Protein AF-A0A016U8S9-F1 (afdb_monomer_lite)

Organism: NCBI:txid53326

Structure (mmCIF, N/CA/C/O backbone):
data_AF-A0A016U8S9-F1
#
_entry.id   AF-A0A016U8S9-F1
#
loop_
_atom_site.group_PDB
_atom_site.id
_atom_site.type_symbol
_atom_site.label_atom_id
_atom_site.label_alt_id
_atom_site.label_comp_id
_atom_site.label_asym_id
_atom_site.label_entity_id
_atom_site.label_seq_id
_atom_site.pdbx_PDB_ins_code
_atom_site.Cartn_x
_atom_site.Cartn_y
_atom_site.Cartn_z
_atom_site.occupancy
_atom_site.B_iso_or_equiv
_atom_site.auth_seq_id
_atom_site.auth_comp_id
_atom_site.auth_asym_id
_atom_site.auth_atom_id
_atom_site.pdbx_PDB_model_num
ATOM 1 N N . MET A 1 1 ? -123.786 14.115 71.364 1.00 42.00 1 MET A N 1
ATOM 2 C CA . MET A 1 1 ? -123.168 13.318 72.442 1.00 42.00 1 MET A CA 1
ATOM 3 C C . MET A 1 1 ? -121.677 13.284 72.177 1.00 42.00 1 MET A C 1
ATOM 5 O O . MET A 1 1 ? -121.216 12.462 71.399 1.00 42.00 1 MET A O 1
ATOM 9 N N . GLU A 1 2 ? -120.955 14.239 72.752 1.00 40.50 2 GLU A N 1
ATOM 10 C CA . GLU A 1 2 ? -119.495 14.211 72.828 1.00 40.50 2 GLU A CA 1
ATOM 11 C C . GLU A 1 2 ? -119.128 13.468 74.116 1.00 40.50 2 GLU A C 1
ATOM 13 O O . GLU A 1 2 ? -119.586 13.835 75.198 1.00 40.50 2 GLU A O 1
ATOM 18 N N . GLY A 1 3 ? -118.379 12.371 73.995 1.00 47.72 3 GLY A N 1
ATOM 19 C CA . GLY A 1 3 ? -117.849 11.652 75.154 1.00 47.72 3 GLY A CA 1
ATOM 20 C C . GLY A 1 3 ? -116.839 12.521 75.919 1.00 47.72 3 GLY A C 1
ATOM 21 O O . GLY A 1 3 ? -116.175 13.362 75.309 1.00 47.72 3 GLY A O 1
ATOM 22 N N . PRO A 1 4 ? -116.703 12.354 77.244 1.00 49.66 4 PRO A N 1
ATOM 23 C CA . PRO A 1 4 ? -115.856 13.220 78.055 1.00 49.66 4 PRO A CA 1
ATOM 24 C C . PRO A 1 4 ? -114.374 13.093 77.662 1.00 49.66 4 PRO A C 1
ATOM 26 O O . PRO A 1 4 ? -113.777 12.024 77.755 1.00 49.66 4 PRO A O 1
ATOM 29 N N . VAL A 1 5 ? -113.768 14.213 77.259 1.00 53.88 5 VAL A N 1
ATOM 30 C CA . VAL A 1 5 ? -112.317 14.378 77.058 1.00 53.88 5 VAL A CA 1
ATOM 31 C C . VAL A 1 5 ? -111.661 14.618 78.425 1.00 53.88 5 VAL A C 1
ATOM 33 O O . VAL A 1 5 ? -112.046 15.563 79.112 1.00 53.88 5 VAL A O 1
ATOM 36 N N . CYS A 1 6 ? -110.734 13.759 78.864 1.00 59.84 6 CYS A N 1
ATOM 37 C CA . CYS A 1 6 ? -109.909 13.972 80.065 1.00 59.84 6 CYS A CA 1
ATOM 38 C C . CYS A 1 6 ? -108.641 14.778 79.725 1.00 59.84 6 CYS A C 1
ATOM 40 O O . CYS A 1 6 ? -107.924 14.416 78.792 1.00 59.84 6 CYS A O 1
ATOM 42 N N . ASP A 1 7 ? -108.364 15.835 80.500 1.00 62.12 7 ASP A N 1
ATOM 43 C CA . ASP A 1 7 ? -107.196 16.721 80.355 1.00 62.12 7 ASP A CA 1
ATOM 44 C C . ASP A 1 7 ? -105.993 16.320 81.234 1.00 62.12 7 ASP A C 1
ATOM 46 O O . ASP A 1 7 ? -106.100 15.536 82.177 1.00 62.12 7 ASP A O 1
ATOM 50 N N . ASN A 1 8 ? -104.823 16.857 80.865 1.00 69.31 8 ASN A N 1
ATOM 51 C CA . ASN A 1 8 ? -103.473 16.482 81.299 1.00 69.31 8 ASN A CA 1
ATOM 52 C C . ASN A 1 8 ? -103.120 16.887 82.747 1.00 69.31 8 ASN A C 1
ATOM 54 O O . ASN A 1 8 ? -102.927 18.070 83.021 1.00 69.31 8 ASN A O 1
ATOM 58 N N . CYS A 1 9 ? -102.865 15.914 83.632 1.00 81.31 9 CYS A N 1
ATOM 59 C CA . CYS A 1 9 ? -102.063 16.159 84.838 1.00 81.31 9 CYS A CA 1
ATOM 60 C C . CYS A 1 9 ? -100.630 16.605 84.470 1.00 81.31 9 CYS A C 1
ATOM 62 O O . CYS A 1 9 ? -100.134 16.318 83.366 1.00 81.31 9 CYS A O 1
ATOM 64 N N . SER A 1 10 ? -99.972 17.298 85.405 1.00 83.94 10 SER A N 1
ATOM 65 C CA . SER A 1 10 ? -98.575 17.741 85.289 1.00 83.94 10 SER A CA 1
ATOM 66 C C . SER A 1 10 ? -97.635 16.555 85.001 1.00 83.94 10 SER A C 1
ATOM 68 O O . SER A 1 10 ? -97.892 15.450 85.484 1.00 83.94 10 SER A O 1
ATOM 70 N N . PRO A 1 11 ? -96.567 16.725 84.195 1.00 85.12 11 PRO A N 1
ATOM 71 C CA . PRO A 1 11 ? -95.559 15.682 84.013 1.00 85.12 11 PRO A CA 1
ATOM 72 C C . PRO A 1 11 ? -94.935 15.256 85.345 1.00 85.12 11 PRO A C 1
ATOM 74 O O . PRO A 1 11 ? -94.810 16.072 86.257 1.00 85.12 11 PRO A O 1
ATOM 77 N N . ALA A 1 12 ? -94.516 13.993 85.433 1.00 87.56 12 ALA A N 1
ATOM 78 C CA . ALA A 1 12 ? -93.745 13.525 86.576 1.00 87.56 12 ALA A CA 1
ATOM 79 C C . ALA A 1 12 ? -92.411 14.283 86.673 1.00 87.56 12 ALA A C 1
ATOM 81 O O . ALA A 1 12 ? -91.792 14.596 85.655 1.00 87.56 12 ALA A O 1
ATOM 82 N N . THR A 1 13 ? -91.965 14.546 87.894 1.00 89.75 13 THR A N 1
ATOM 83 C CA . THR A 1 13 ? -90.609 15.002 88.215 1.00 89.75 13 THR A CA 1
ATOM 84 C C . THR A 1 13 ? -89.835 13.865 88.865 1.00 89.75 13 THR A C 1
ATOM 86 O O . THR A 1 13 ? -90.432 13.020 89.535 1.00 89.75 13 THR A O 1
ATOM 89 N N . GLU A 1 14 ? -88.519 13.853 88.687 1.00 88.62 14 GLU A N 1
ATOM 90 C CA . GLU A 1 14 ? -87.665 12.808 89.244 1.00 88.62 14 GLU A CA 1
ATOM 91 C C . GLU A 1 14 ? -87.727 12.783 90.776 1.00 88.62 14 GLU A C 1
ATOM 93 O O . GLU A 1 14 ? -87.586 13.809 91.445 1.00 88.62 14 GLU A O 1
ATOM 98 N N . LEU A 1 15 ? -87.974 11.592 91.318 1.00 88.06 15 LEU A N 1
ATOM 99 C CA . LEU A 1 15 ? -87.908 11.315 92.748 1.00 88.06 15 LEU A CA 1
ATOM 100 C C . LEU A 1 15 ? -86.452 11.068 93.159 1.00 88.06 15 LEU A C 1
ATOM 102 O O . LEU A 1 15 ? -85.762 10.275 92.519 1.00 88.06 15 LEU A O 1
ATOM 106 N N . THR A 1 16 ? -86.005 11.691 94.255 1.00 85.75 16 THR A N 1
ATOM 107 C CA . THR A 1 16 ? -84.693 11.399 94.854 1.00 85.75 16 THR A CA 1
ATOM 108 C C . THR A 1 16 ? -84.586 9.909 95.162 1.00 85.75 16 THR A C 1
ATOM 110 O O . THR A 1 16 ? -85.427 9.365 95.879 1.00 85.75 16 THR A O 1
ATOM 113 N N . CYS A 1 17 ? -83.555 9.255 94.626 1.00 82.38 17 CYS A N 1
ATOM 114 C CA . CYS A 1 17 ? -83.418 7.813 94.754 1.00 82.38 17 CYS A CA 1
ATOM 115 C C . CYS A 1 17 ? -83.205 7.393 96.220 1.00 82.38 17 CYS A C 1
ATOM 117 O O . CYS A 1 17 ? -82.279 7.904 96.861 1.00 82.38 17 CYS A O 1
ATOM 119 N N . PRO A 1 18 ? -84.043 6.499 96.774 1.00 82.00 18 PRO A N 1
ATOM 120 C CA . PRO A 1 18 ? -83.862 6.013 98.133 1.00 82.00 18 PRO A CA 1
ATOM 121 C C . PRO A 1 18 ? -82.609 5.135 98.262 1.00 82.00 18 PRO A C 1
ATOM 123 O O . PRO A 1 18 ? -82.242 4.406 97.341 1.00 82.00 18 PRO A O 1
ATOM 126 N N . GLN A 1 19 ? -81.979 5.179 99.441 1.00 79.56 19 GLN A N 1
ATOM 127 C CA . GLN A 1 19 ? -80.853 4.304 99.796 1.00 79.56 19 GLN A CA 1
ATOM 128 C C . GLN A 1 19 ? -81.225 2.825 99.618 1.00 79.56 19 GLN A C 1
ATOM 130 O O . GLN A 1 19 ? -82.354 2.423 99.905 1.00 79.56 19 GLN A O 1
ATOM 135 N N . GLY A 1 20 ? -80.274 2.011 99.153 1.00 79.69 20 GLY A N 1
ATOM 136 C CA . GLY A 1 20 ? -80.518 0.600 98.849 1.00 79.69 20 GLY A CA 1
ATOM 137 C C . GLY A 1 20 ? -81.320 0.370 97.565 1.00 79.69 20 GLY A C 1
ATOM 138 O O . GLY A 1 20 ? -81.830 -0.729 97.357 1.00 79.69 20 GLY A O 1
ATOM 139 N N . THR A 1 21 ? -81.443 1.381 96.701 1.00 80.75 21 THR A N 1
ATOM 140 C CA . THR A 1 21 ? -82.078 1.274 95.383 1.00 80.75 21 THR A CA 1
ATOM 141 C C . THR A 1 21 ? -81.223 1.985 94.335 1.00 80.75 21 THR A C 1
ATOM 143 O O . THR A 1 21 ? -80.675 3.053 94.590 1.00 80.75 21 THR A O 1
ATOM 146 N N . LEU A 1 22 ? -81.133 1.411 93.138 1.00 82.75 22 LEU A N 1
ATOM 147 C CA . LEU A 1 22 ? -80.643 2.087 91.940 1.00 82.75 22 LEU A CA 1
ATOM 148 C C . LEU A 1 22 ? -81.844 2.645 91.171 1.00 82.75 22 LEU A C 1
ATOM 150 O O . LEU A 1 22 ? -82.744 1.879 90.831 1.00 82.75 22 LEU A O 1
ATOM 154 N N . CYS A 1 23 ? -81.875 3.945 90.882 1.00 83.31 23 CYS A N 1
ATOM 155 C CA . CYS A 1 23 ? -83.007 4.567 90.192 1.00 83.31 23 CYS A CA 1
ATOM 156 C C . CYS A 1 23 ? -82.628 5.108 88.819 1.00 83.31 23 CYS A C 1
ATOM 158 O O . CYS A 1 23 ? -81.552 5.674 88.648 1.00 83.31 23 CYS A O 1
ATOM 160 N N . ASP A 1 24 ? -83.550 4.985 87.868 1.00 84.31 24 ASP A N 1
ATOM 161 C CA . ASP A 1 24 ? -83.434 5.561 86.532 1.00 84.31 24 ASP A CA 1
ATOM 162 C C . ASP A 1 24 ? -84.768 6.194 86.115 1.00 84.31 24 ASP A C 1
ATOM 164 O O . ASP A 1 24 ? -85.735 5.512 85.757 1.00 84.31 24 ASP A O 1
ATOM 168 N N . PHE A 1 25 ? -84.825 7.527 86.153 1.00 87.44 25 PHE A N 1
ATOM 169 C CA . PHE A 1 25 ? -86.012 8.285 85.765 1.00 87.44 25 PHE A CA 1
ATOM 170 C C . PHE A 1 25 ? -86.334 8.169 84.269 1.00 87.44 25 PHE A C 1
ATOM 172 O O . PHE A 1 25 ? -87.494 8.293 83.876 1.00 87.44 25 PHE A O 1
ATOM 179 N N . THR A 1 26 ? -85.345 7.878 83.417 1.00 85.81 26 THR A N 1
ATOM 180 C CA . THR A 1 26 ? -85.548 7.778 81.961 1.00 85.81 26 THR A CA 1
ATOM 181 C C . THR A 1 26 ? -86.395 6.566 81.564 1.00 85.81 26 THR A C 1
ATOM 183 O O . THR A 1 26 ? -87.003 6.551 80.491 1.00 85.81 26 THR A O 1
ATOM 186 N N . LEU A 1 27 ? -86.495 5.567 82.447 1.00 85.88 27 LEU A N 1
ATOM 187 C CA . LEU A 1 27 ? -87.341 4.388 82.264 1.00 85.88 27 LEU A CA 1
ATOM 188 C C . LEU A 1 27 ? -88.817 4.642 82.599 1.00 85.88 27 LEU A C 1
ATOM 190 O O . LEU A 1 27 ? -89.657 3.780 82.309 1.00 85.88 27 LEU A O 1
ATOM 194 N N . LEU A 1 28 ? -89.150 5.800 83.182 1.00 88.88 28 LEU A N 1
ATOM 195 C CA . LEU A 1 28 ? -90.516 6.161 83.532 1.00 88.88 28 LEU A CA 1
ATOM 196 C C . LEU A 1 28 ? -91.282 6.608 82.281 1.00 88.88 28 LEU A C 1
ATOM 198 O O . LEU A 1 28 ? -91.025 7.662 81.699 1.00 88.88 28 LEU A O 1
ATOM 202 N N . GLN A 1 29 ? -92.260 5.810 81.861 1.00 88.50 29 GLN A N 1
ATOM 203 C CA . GLN A 1 29 ? -92.988 6.036 80.619 1.00 88.50 29 GLN A CA 1
ATOM 204 C C . GLN A 1 29 ? -94.371 6.610 80.865 1.00 88.50 29 GLN A C 1
ATOM 206 O O . GLN A 1 29 ? -95.175 6.048 81.608 1.00 88.50 29 GLN A O 1
ATOM 211 N N . ARG A 1 30 ? -94.670 7.706 80.162 1.00 86.75 30 ARG A N 1
ATOM 212 C CA . ARG A 1 30 ? -96.026 8.237 80.059 1.00 86.75 30 ARG A CA 1
ATOM 213 C C . ARG A 1 30 ? -96.769 7.535 78.928 1.00 86.75 30 ARG A C 1
ATOM 215 O O . ARG A 1 30 ? -96.332 7.572 77.781 1.00 86.75 30 ARG A O 1
ATOM 222 N N . SER A 1 31 ? -97.928 6.979 79.229 1.00 85.56 31 SER A N 1
ATOM 223 C CA . SER A 1 31 ? -98.880 6.437 78.261 1.00 85.56 31 SER A CA 1
ATOM 224 C C . SER A 1 31 ? -100.270 7.045 78.485 1.00 85.56 31 SER A C 1
ATOM 226 O O . SER A 1 31 ? -100.452 7.927 79.332 1.00 85.56 31 SER A O 1
ATOM 228 N N . LYS A 1 32 ? -101.252 6.642 77.673 1.00 80.25 32 LYS A N 1
ATOM 229 C CA . LYS A 1 32 ? -102.669 6.940 77.913 1.00 80.25 32 LYS A CA 1
ATOM 230 C C . LYS A 1 32 ? -103.425 5.629 78.081 1.00 80.25 32 LYS A C 1
ATOM 232 O O . LYS A 1 32 ? -103.221 4.719 77.281 1.00 80.25 32 LYS A O 1
ATOM 237 N N . ASN A 1 33 ? -104.297 5.548 79.080 1.00 71.94 33 ASN A N 1
ATOM 238 C CA . ASN A 1 33 ? -105.192 4.403 79.248 1.00 71.94 33 ASN A CA 1
ATOM 239 C C . ASN A 1 33 ? -106.373 4.450 78.251 1.00 71.94 33 ASN A C 1
ATOM 241 O O . ASN A 1 33 ? -106.530 5.414 77.499 1.00 71.94 33 ASN A O 1
ATOM 245 N N . GLU A 1 34 ? -107.227 3.421 78.253 1.00 65.75 34 GLU A N 1
ATOM 246 C CA . GLU A 1 34 ? -108.389 3.301 77.348 1.00 65.75 34 GLU A CA 1
ATOM 247 C C . GLU A 1 34 ? -109.400 4.453 77.499 1.00 65.75 34 GLU A C 1
ATOM 249 O O . GLU A 1 34 ? -110.024 4.877 76.527 1.00 65.75 34 GLU A O 1
ATOM 254 N N . ALA A 1 35 ? -109.489 5.039 78.697 1.00 64.75 35 ALA A N 1
ATOM 255 C CA . ALA A 1 35 ? -110.280 6.237 78.986 1.00 64.75 35 ALA A CA 1
ATOM 256 C C . ALA A 1 35 ? -109.578 7.553 78.576 1.00 64.75 35 ALA A C 1
ATOM 258 O O . ALA A 1 35 ? -110.052 8.644 78.893 1.00 64.75 35 ALA A O 1
ATOM 259 N N . LYS A 1 36 ? -108.447 7.462 77.862 1.00 66.44 36 LYS A N 1
ATOM 260 C CA . LYS A 1 36 ? -107.573 8.560 77.415 1.00 66.44 36 LYS A CA 1
ATOM 261 C C . LYS A 1 36 ? -106.932 9.391 78.542 1.00 66.44 36 LYS A C 1
ATOM 263 O O . LYS A 1 36 ? -106.397 10.464 78.256 1.00 66.44 36 LYS A O 1
ATOM 268 N N . CYS A 1 37 ? -106.908 8.907 79.785 1.00 75.69 37 CYS A N 1
ATOM 269 C CA . CYS A 1 37 ? -106.190 9.546 80.894 1.00 75.69 37 CYS A CA 1
ATOM 270 C C . CYS A 1 37 ? -104.688 9.256 80.812 1.00 75.69 37 CYS A C 1
ATOM 272 O O . CYS A 1 37 ? -104.289 8.149 80.458 1.00 75.69 37 CYS A O 1
ATOM 274 N N . SER A 1 38 ? -103.850 10.238 81.169 1.00 84.12 38 SER A N 1
ATOM 275 C CA . SER A 1 38 ? -102.399 10.022 81.259 1.00 84.12 38 SER A CA 1
ATOM 276 C C . SER A 1 38 ? -102.067 9.044 82.385 1.00 84.12 38 SER A C 1
ATOM 278 O O . SER A 1 38 ? -102.586 9.186 83.493 1.00 84.12 38 SER A O 1
ATOM 280 N N . THR A 1 39 ? -101.180 8.099 82.094 1.00 86.88 39 THR A N 1
ATOM 281 C CA . THR A 1 39 ? -100.657 7.106 83.031 1.00 86.88 39 THR A CA 1
ATOM 282 C C . THR A 1 39 ? -99.139 7.107 83.005 1.00 86.88 39 THR A C 1
ATOM 284 O O . THR A 1 39 ? -98.550 7.264 81.940 1.00 86.88 39 THR A O 1
ATOM 287 N N . TYR A 1 40 ? -98.508 6.926 84.158 1.00 90.06 40 TYR A N 1
ATOM 288 C CA . TYR A 1 40 ? -97.082 6.655 84.270 1.00 90.06 40 TYR A CA 1
ATOM 289 C C . TYR A 1 40 ? -96.866 5.236 84.783 1.00 90.06 40 TYR A C 1
ATOM 291 O O . TYR A 1 40 ? -97.532 4.818 85.728 1.00 90.06 40 TYR A O 1
ATOM 299 N N . ALA A 1 41 ? -95.945 4.515 84.153 1.00 89.12 41 ALA A N 1
ATOM 300 C CA . ALA A 1 41 ? -95.471 3.209 84.593 1.00 89.12 41 ALA A CA 1
ATOM 301 C C . ALA A 1 41 ? -94.007 3.031 84.180 1.00 89.12 41 ALA A C 1
ATOM 303 O O . ALA A 1 41 ? -93.530 3.672 83.238 1.00 89.12 41 ALA A O 1
ATOM 304 N N . CYS A 1 42 ? -93.287 2.155 84.870 1.00 86.69 42 CYS A N 1
ATOM 305 C CA . CYS A 1 42 ? -91.903 1.855 84.532 1.00 86.69 42 CYS A CA 1
ATOM 306 C C . CYS A 1 42 ? -91.811 0.839 83.399 1.00 86.69 42 CYS A C 1
ATOM 308 O O . CYS A 1 42 ? -92.458 -0.205 83.435 1.00 86.69 42 CYS A O 1
ATOM 310 N N . LYS A 1 43 ? -90.967 1.124 82.398 1.00 84.50 43 LYS A N 1
ATOM 311 C CA . LYS A 1 43 ? -90.645 0.155 81.337 1.00 84.50 43 LYS A CA 1
ATOM 312 C C . LYS A 1 43 ? -89.948 -1.082 81.913 1.00 84.50 43 LYS A C 1
ATOM 314 O O . LYS A 1 43 ? -90.156 -2.193 81.431 1.00 84.50 43 LYS A O 1
ATOM 319 N N . GLN A 1 44 ? -89.089 -0.861 82.905 1.00 79.12 44 GLN A N 1
ATOM 320 C CA . GLN A 1 44 ? -88.348 -1.860 83.671 1.00 79.12 44 GLN A CA 1
ATOM 321 C C . GLN A 1 44 ? -88.145 -1.335 85.098 1.00 79.12 44 GLN A C 1
ATOM 323 O O . GLN A 1 44 ? -88.042 -0.124 85.290 1.00 79.12 44 GLN A O 1
ATOM 328 N N . GLY A 1 45 ? -88.069 -2.242 86.073 1.00 79.81 45 GLY A N 1
ATOM 329 C CA . GLY A 1 45 ? -87.989 -1.891 87.494 1.00 79.81 45 GLY A CA 1
ATOM 330 C C . GLY A 1 45 ? -89.359 -1.616 88.122 1.00 79.81 45 GLY A C 1
ATOM 331 O O . GLY A 1 45 ? -90.391 -1.665 87.450 1.00 79.81 45 GLY A O 1
ATOM 332 N N . GLN A 1 46 ? -89.366 -1.356 89.427 1.00 85.88 46 GLN A N 1
ATOM 333 C CA . GLN A 1 46 ? -90.569 -0.986 90.173 1.00 85.88 46 GLN A CA 1
ATOM 334 C C . GLN A 1 46 ? -90.759 0.531 90.105 1.00 85.88 46 GLN A C 1
ATOM 336 O O . GLN A 1 46 ? -89.804 1.280 90.310 1.00 85.88 46 GLN A O 1
ATOM 341 N N . MET A 1 47 ? -91.977 1.007 89.832 1.00 89.75 47 MET A N 1
ATOM 342 C CA . MET A 1 47 ? -92.247 2.442 89.900 1.00 89.75 47 MET A CA 1
ATOM 343 C C . MET A 1 47 ? -92.267 2.869 91.364 1.00 89.75 47 MET A C 1
ATOM 345 O O . MET A 1 47 ? -93.097 2.409 92.136 1.00 89.75 47 MET A O 1
ATOM 349 N N . LEU A 1 48 ? -91.345 3.741 91.749 1.00 89.88 48 LEU A N 1
ATOM 350 C CA . LEU A 1 48 ? -91.340 4.390 93.051 1.00 89.88 48 LEU A CA 1
ATOM 351 C C . LEU A 1 48 ? -91.997 5.752 92.898 1.00 89.88 48 LEU A C 1
ATOM 353 O O . LEU A 1 48 ? -91.621 6.507 92.003 1.00 89.88 48 LEU A O 1
ATOM 357 N N . ALA A 1 49 ? -92.955 6.080 93.755 1.00 89.50 49 ALA A N 1
ATOM 358 C CA . ALA A 1 49 ? -93.578 7.394 93.792 1.00 89.50 49 ALA A CA 1
ATOM 359 C C . ALA A 1 49 ? -93.701 7.897 95.229 1.00 89.50 49 ALA A C 1
ATOM 361 O O . ALA A 1 49 ? -93.765 7.110 96.170 1.00 89.50 49 ALA A O 1
ATOM 362 N N . LEU A 1 50 ? -93.729 9.216 95.404 1.00 88.19 50 LEU A N 1
ATOM 363 C CA . LEU A 1 50 ? -93.949 9.810 96.716 1.00 88.19 50 LEU A CA 1
ATOM 364 C C . LEU A 1 50 ? -95.421 9.634 97.123 1.00 88.19 50 LEU A C 1
ATOM 366 O O . LEU A 1 50 ? -96.297 10.321 96.595 1.00 88.19 50 LEU A O 1
ATOM 370 N N . LEU A 1 51 ? -95.687 8.727 98.065 1.00 83.56 51 LEU A N 1
ATOM 371 C CA . LEU A 1 51 ? -96.997 8.557 98.692 1.00 83.56 51 LEU A CA 1
ATOM 372 C C . LEU A 1 51 ? -96.935 9.220 100.079 1.00 83.56 51 LEU A C 1
ATOM 374 O O . LEU A 1 51 ? -96.204 8.799 100.975 1.00 83.56 51 LEU A O 1
ATOM 378 N N . GLY A 1 52 ? -97.629 10.349 100.247 1.00 79.62 52 GLY A N 1
ATOM 379 C CA . GLY A 1 52 ? -97.486 11.181 101.445 1.00 79.62 52 GLY A CA 1
ATOM 380 C C . GLY A 1 52 ? -96.103 11.839 101.538 1.00 79.62 52 GLY A C 1
ATOM 381 O O . GLY A 1 52 ? -95.834 12.803 100.825 1.00 79.62 52 GLY A O 1
ATOM 382 N N . ALA A 1 53 ? -95.245 11.351 102.440 1.00 78.25 53 ALA A N 1
ATOM 383 C CA . ALA A 1 53 ? -93.898 11.888 102.680 1.00 78.25 53 ALA A CA 1
ATOM 384 C C . ALA A 1 53 ? -92.769 10.867 102.443 1.00 78.25 53 ALA A C 1
ATOM 386 O O . ALA A 1 53 ? -91.609 11.193 102.690 1.00 78.25 53 ALA A O 1
ATOM 387 N N . GLN A 1 54 ? -93.087 9.645 102.001 1.00 82.25 54 GLN A N 1
ATOM 388 C CA . GLN A 1 54 ? -92.109 8.575 101.799 1.00 82.25 54 GLN A CA 1
ATOM 389 C C . GLN A 1 54 ? -92.190 8.019 100.367 1.00 82.25 54 GLN A C 1
ATOM 391 O O . GLN A 1 54 ? -93.283 7.938 99.801 1.00 82.25 54 GLN A O 1
ATOM 396 N N . PRO A 1 55 ? -91.048 7.667 99.751 1.00 85.50 55 PRO A N 1
ATOM 397 C CA . PRO A 1 55 ? -91.021 6.878 98.525 1.00 85.50 55 PRO A CA 1
ATOM 398 C C . PRO A 1 55 ? -91.645 5.499 98.751 1.00 85.50 55 PRO A C 1
ATOM 400 O O . PRO A 1 55 ? -91.151 4.728 99.572 1.00 85.50 55 PRO A O 1
ATOM 403 N N . GLU A 1 56 ? -92.682 5.164 97.992 1.00 85.56 56 GLU A N 1
ATOM 404 C CA . GLU A 1 56 ? -93.310 3.844 98.021 1.00 85.56 56 GLU A CA 1
ATOM 405 C C . GLU A 1 56 ? -93.383 3.228 96.623 1.00 85.56 56 GLU A C 1
ATOM 407 O O . GLU A 1 56 ? -93.450 3.923 95.606 1.00 85.56 56 GLU A O 1
ATOM 412 N N . GLY A 1 57 ? -93.339 1.897 96.576 1.00 84.62 57 GLY A N 1
ATOM 413 C CA . GLY A 1 57 ? -93.422 1.137 95.338 1.00 84.62 57 GLY A CA 1
ATOM 414 C C . GLY A 1 57 ? -94.861 0.952 94.879 1.00 84.62 57 GLY A C 1
ATOM 415 O O . GLY A 1 57 ? -95.644 0.281 95.542 1.00 84.62 57 GLY A O 1
ATOM 416 N N . ILE A 1 58 ? -95.180 1.488 93.707 1.00 87.25 58 ILE A N 1
ATOM 417 C CA . ILE A 1 58 ? -96.500 1.444 93.082 1.00 87.25 58 ILE A CA 1
ATOM 418 C C . ILE A 1 58 ? -96.427 0.743 91.718 1.00 87.25 58 ILE A C 1
ATOM 420 O O . ILE A 1 58 ? -95.368 0.631 91.101 1.00 87.25 58 ILE A O 1
ATOM 424 N N . SER A 1 59 ? -97.558 0.239 91.233 1.00 84.75 59 SER A N 1
ATOM 425 C CA . SER A 1 59 ? -97.673 -0.392 89.908 1.00 84.75 59 SER A CA 1
ATOM 426 C C . SER A 1 59 ? -97.700 0.652 88.785 1.00 84.75 59 SER A C 1
ATOM 428 O O . SER A 1 59 ? -97.010 0.515 87.774 1.00 84.75 59 SER A O 1
ATOM 430 N N . SER A 1 60 ? -98.510 1.699 88.953 1.00 87.69 60 SER A N 1
ATOM 431 C CA . SER A 1 60 ? -98.661 2.811 88.015 1.00 87.69 60 SER A CA 1
ATOM 432 C C . SER A 1 60 ? -99.322 4.017 88.685 1.00 87.69 60 SER A C 1
ATOM 434 O O . SER A 1 60 ? -100.037 3.877 89.678 1.00 87.69 60 SER A O 1
ATOM 436 N N . ALA A 1 61 ? -99.121 5.205 88.116 1.00 88.38 61 ALA A N 1
ATOM 437 C CA . ALA A 1 61 ? -99.843 6.417 88.493 1.00 88.38 61 ALA A CA 1
ATOM 438 C C . ALA A 1 61 ? -100.806 6.834 87.376 1.00 88.38 61 ALA A C 1
ATOM 440 O O . ALA A 1 61 ? -100.410 6.958 86.219 1.00 88.38 61 ALA A O 1
ATOM 441 N N . VAL A 1 62 ? -102.065 7.097 87.715 1.00 88.12 62 VAL A N 1
ATOM 442 C CA . VAL A 1 62 ? -103.147 7.484 86.806 1.00 88.12 62 VAL A CA 1
ATOM 443 C C . VAL A 1 62 ? -103.637 8.887 87.157 1.00 88.12 62 VAL A C 1
ATOM 445 O O . VAL A 1 62 ? -103.842 9.219 88.322 1.00 88.12 62 VAL A O 1
ATOM 448 N N . CYS A 1 63 ? -103.844 9.732 86.152 1.00 86.31 63 CYS A N 1
ATOM 449 C CA . CYS A 1 63 ? -104.390 11.074 86.349 1.00 86.31 63 CYS A CA 1
ATOM 450 C C . CYS A 1 63 ? -105.902 11.026 86.658 1.00 86.31 63 CYS A C 1
ATOM 452 O O . CYS A 1 63 ? -106.681 10.538 85.833 1.00 86.31 63 CYS A O 1
ATOM 454 N N . ASP A 1 64 ? -106.327 11.542 87.820 1.00 78.75 64 ASP A N 1
ATOM 455 C CA . ASP A 1 64 ? -107.733 11.607 88.238 1.00 78.75 64 ASP A CA 1
ATOM 456 C C . ASP A 1 64 ? -108.380 12.964 87.919 1.00 78.75 64 ASP A C 1
ATOM 458 O O . ASP A 1 64 ? -108.001 14.012 88.449 1.00 78.75 64 ASP A O 1
ATOM 462 N N . ARG A 1 65 ? -109.427 12.936 87.087 1.00 68.56 65 ARG A N 1
ATOM 463 C CA . ARG A 1 65 ? -110.222 14.118 86.733 1.00 68.56 65 ARG A CA 1
ATOM 464 C C . ARG A 1 65 ? -111.219 14.519 87.823 1.00 68.56 65 ARG A C 1
ATOM 466 O O . ARG A 1 65 ? -111.467 15.712 87.983 1.00 68.56 65 ARG A O 1
ATOM 473 N N . ALA A 1 66 ? -111.818 13.561 88.536 1.00 65.38 66 ALA A N 1
ATOM 474 C CA . ALA A 1 66 ? -112.928 13.834 89.455 1.00 65.38 66 ALA A CA 1
ATOM 475 C C . ALA A 1 66 ? -112.487 14.675 90.665 1.00 65.38 66 ALA A C 1
ATOM 477 O O . ALA A 1 66 ? -113.282 15.424 91.225 1.00 65.38 66 ALA A O 1
ATOM 478 N N . ASN A 1 67 ? -111.197 14.610 91.003 1.00 62.94 67 ASN A N 1
ATOM 479 C CA . ASN A 1 67 ? -110.595 15.261 92.159 1.00 62.94 67 ASN A CA 1
ATOM 480 C C . ASN A 1 67 ? -109.517 16.286 91.752 1.00 62.94 67 ASN A C 1
ATOM 482 O O . ASN A 1 67 ? -108.383 16.214 92.207 1.00 62.94 67 ASN A O 1
ATOM 486 N N . GLN A 1 68 ? -109.859 17.260 90.899 1.00 65.88 68 GLN A N 1
ATOM 487 C CA . GLN A 1 68 ? -109.010 18.432 90.598 1.00 65.88 68 GLN A CA 1
ATOM 488 C C . GLN A 1 68 ? -107.640 18.155 89.922 1.00 65.88 68 GLN A C 1
ATOM 490 O O . GLN A 1 68 ? -106.676 18.864 90.217 1.00 65.88 68 GLN A O 1
ATOM 495 N N . LEU A 1 69 ? -107.545 17.194 88.988 1.00 76.38 69 LEU A N 1
ATOM 496 C CA . LEU A 1 69 ? -106.306 16.860 88.247 1.00 76.38 69 LEU A CA 1
ATOM 497 C C . LEU A 1 69 ? -105.152 16.422 89.169 1.00 76.38 69 LEU A C 1
ATOM 499 O O . LEU A 1 69 ? -104.034 16.934 89.097 1.00 76.38 69 LEU A O 1
ATOM 503 N N . ILE A 1 70 ? -105.445 15.478 90.061 1.00 84.12 70 ILE A N 1
ATOM 504 C CA . ILE A 1 70 ? -104.490 14.897 91.008 1.00 84.12 70 ILE A CA 1
ATOM 505 C C . ILE A 1 70 ? -104.035 13.530 90.485 1.00 84.12 70 ILE A C 1
ATOM 507 O O . ILE A 1 70 ? -104.836 12.763 89.950 1.00 84.12 70 ILE A O 1
ATOM 511 N N . TRP A 1 71 ? -102.748 13.215 90.629 1.00 87.62 71 TRP A N 1
ATOM 512 C CA . TRP A 1 71 ? -102.243 11.871 90.369 1.00 87.62 71 TRP A CA 1
ATOM 513 C C . TRP A 1 71 ? -102.698 10.924 91.473 1.00 87.62 71 TRP A C 1
ATOM 515 O O . TRP A 1 71 ? -102.652 11.274 92.651 1.00 87.62 71 TRP A O 1
ATOM 525 N N . LYS A 1 72 ? -103.106 9.716 91.099 1.00 86.50 72 LYS A N 1
ATOM 526 C CA . LYS A 1 72 ? -103.429 8.638 92.031 1.00 86.50 72 LYS A CA 1
ATOM 527 C C . LYS A 1 72 ? -102.798 7.331 91.590 1.00 86.50 72 LYS A C 1
ATOM 529 O O . LYS A 1 72 ? -102.500 7.171 90.410 1.00 86.50 72 LYS A O 1
ATOM 534 N N . VAL A 1 73 ? -102.614 6.400 92.508 1.00 86.19 73 VAL A N 1
ATOM 535 C CA . VAL A 1 73 ? -102.311 5.009 92.151 1.00 86.19 73 VAL A CA 1
ATOM 536 C C . VAL A 1 73 ? -103.550 4.345 91.539 1.00 86.19 73 VAL A C 1
ATOM 538 O O . VAL A 1 73 ? -104.677 4.828 91.690 1.00 86.19 73 VAL A O 1
ATOM 541 N N . ASP A 1 74 ? -103.359 3.237 90.835 1.00 78.12 74 ASP A N 1
ATOM 542 C CA . ASP A 1 74 ? -104.444 2.429 90.262 1.00 78.12 74 ASP A CA 1
ATOM 543 C C . ASP A 1 74 ? -105.464 1.933 91.307 1.00 78.12 74 ASP A C 1
ATOM 545 O O . ASP A 1 74 ? -106.654 1.843 90.999 1.00 78.12 74 ASP A O 1
ATOM 549 N N . THR A 1 75 ? -105.035 1.700 92.550 1.00 79.50 75 THR A N 1
ATOM 550 C CA . THR A 1 75 ? -105.902 1.326 93.683 1.00 79.50 75 THR A CA 1
ATOM 551 C C . THR A 1 75 ? -106.741 2.484 94.238 1.00 79.50 75 THR A C 1
ATOM 553 O O . THR A 1 75 ? -107.688 2.247 94.987 1.00 79.50 75 THR A O 1
ATOM 556 N N . GLY A 1 76 ? -106.461 3.730 93.835 1.00 76.88 76 GLY A N 1
ATOM 557 C CA . GLY A 1 76 ? -107.265 4.910 94.162 1.00 76.88 76 GLY A CA 1
ATOM 558 C C . GLY A 1 76 ? -106.634 5.920 95.127 1.00 76.88 76 GLY A C 1
ATOM 559 O O . GLY A 1 76 ? -107.182 7.015 95.263 1.00 76.88 76 GLY A O 1
ATOM 560 N N . GLU A 1 77 ? -105.504 5.611 95.771 1.00 84.44 77 GLU A N 1
ATOM 561 C CA . GLU A 1 77 ? -104.834 6.518 96.723 1.00 84.44 77 GLU A CA 1
ATOM 562 C C . GLU A 1 77 ? -104.188 7.717 96.012 1.00 84.44 77 GLU A C 1
ATOM 564 O O . GLU A 1 77 ? -103.637 7.595 94.919 1.00 84.44 77 GLU A O 1
ATOM 569 N N . LEU A 1 78 ? -104.256 8.905 96.617 1.00 85.62 78 LEU A N 1
ATOM 570 C CA . LEU A 1 78 ? -103.789 10.144 95.989 1.00 85.62 78 LEU A CA 1
ATOM 571 C C . LEU A 1 78 ? -102.272 10.334 96.176 1.00 85.62 78 LEU A C 1
ATOM 573 O O . LEU A 1 78 ? -101.783 10.382 97.299 1.00 85.62 78 LEU A O 1
ATOM 577 N N . LEU A 1 79 ? -101.555 10.543 95.071 1.00 83.12 79 LEU A N 1
ATOM 578 C CA . LEU A 1 79 ? -100.121 10.877 95.002 1.00 83.12 79 LEU A CA 1
ATOM 579 C C . LEU A 1 79 ? -99.873 12.397 95.006 1.00 83.12 79 LEU A C 1
ATOM 581 O O . LEU A 1 79 ? -98.754 12.862 95.197 1.00 83.12 79 LEU A O 1
ATOM 585 N N . GLY A 1 80 ? -100.923 13.194 94.787 1.00 84.31 80 GLY A N 1
ATOM 586 C CA . GLY A 1 80 ? -100.863 14.656 94.789 1.00 84.31 80 GLY A CA 1
ATOM 587 C C . GLY A 1 80 ? -100.805 15.281 93.391 1.00 84.31 80 GLY A C 1
ATOM 588 O O . GLY A 1 80 ? -100.901 14.614 92.363 1.00 84.31 80 GLY A O 1
ATOM 589 N N . ARG A 1 81 ? -100.718 16.616 93.340 1.00 83.94 81 ARG A N 1
ATOM 590 C CA . ARG A 1 81 ? -100.748 17.381 92.075 1.00 83.94 81 ARG A CA 1
ATOM 591 C C . ARG A 1 81 ? -99.429 17.353 91.303 1.00 83.94 81 ARG A C 1
ATOM 593 O O . ARG A 1 81 ? -99.441 17.586 90.100 1.00 83.94 81 ARG A O 1
ATOM 600 N N . ASN A 1 82 ? -98.317 17.079 91.981 1.00 85.75 82 ASN A N 1
ATOM 601 C CA . ASN A 1 82 ? -96.983 16.984 91.393 1.00 85.75 82 ASN A CA 1
ATOM 602 C C . ASN A 1 82 ? -96.464 15.571 91.647 1.00 85.75 82 ASN A C 1
ATOM 604 O O . ASN A 1 82 ? -96.060 15.262 92.765 1.00 85.75 82 ASN A O 1
ATOM 608 N N . LEU A 1 83 ? -96.516 14.714 90.628 1.00 88.00 83 LEU A N 1
ATOM 609 C CA . LEU A 1 83 ? -96.022 13.346 90.748 1.00 88.00 83 LEU A CA 1
ATOM 610 C C . LEU A 1 83 ? -94.495 13.363 90.824 1.00 88.00 83 LEU A C 1
ATOM 612 O O . LEU A 1 83 ? -93.835 13.644 89.828 1.00 88.00 83 LEU A O 1
ATOM 616 N N . GLN A 1 84 ? -93.940 13.036 91.988 1.00 90.81 84 GLN A N 1
ATOM 617 C CA . GLN A 1 84 ? -92.531 12.679 92.112 1.00 90.81 84 GLN A CA 1
ATOM 618 C C . GLN A 1 84 ? -92.416 11.169 91.997 1.00 90.81 84 GLN A C 1
ATOM 620 O O . GLN A 1 84 ? -92.916 10.455 92.865 1.00 90.81 84 GLN A O 1
ATOM 625 N N . ALA A 1 85 ? -91.807 10.688 90.916 1.00 91.06 85 ALA A N 1
ATOM 626 C CA . ALA A 1 85 ? -91.642 9.262 90.683 1.00 91.06 85 ALA A CA 1
ATOM 627 C C . ALA A 1 85 ? -90.332 8.944 89.959 1.00 91.06 85 ALA A C 1
ATOM 629 O O . ALA A 1 85 ? -89.756 9.801 89.298 1.00 91.06 85 ALA A O 1
ATOM 630 N N . THR A 1 86 ? -89.864 7.707 90.083 1.00 90.25 86 THR A N 1
ATOM 631 C CA . THR A 1 86 ? -88.725 7.153 89.340 1.00 90.25 86 THR A CA 1
ATOM 632 C C . THR A 1 86 ? -88.895 5.640 89.191 1.00 90.25 86 THR A C 1
ATOM 634 O O . THR A 1 86 ? -89.785 5.053 89.808 1.00 90.25 86 THR A O 1
ATOM 637 N N . CYS A 1 87 ? -88.073 4.993 88.371 1.00 87.50 87 CYS A N 1
ATOM 638 C CA . CYS A 1 87 ? -88.019 3.536 88.304 1.00 87.50 87 CYS A CA 1
ATOM 639 C C . CYS A 1 87 ? -86.863 3.040 89.158 1.00 87.50 87 CYS A C 1
ATOM 641 O O . CYS A 1 87 ? -85.714 3.351 88.865 1.00 87.50 87 CYS A O 1
ATOM 643 N N . GLY A 1 88 ? -87.174 2.307 90.224 1.00 84.50 88 GLY A N 1
ATOM 644 C CA . GLY A 1 88 ? -86.203 1.760 91.161 1.00 84.50 88 GLY A CA 1
ATOM 645 C C . GLY A 1 88 ? -85.919 0.279 90.918 1.00 84.50 88 GLY A C 1
ATOM 646 O O . GLY A 1 88 ? -86.821 -0.512 90.627 1.00 84.50 88 GLY A O 1
ATOM 647 N N . PHE A 1 89 ? -84.659 -0.101 91.097 1.00 82.62 89 PHE A N 1
ATOM 648 C CA . PHE A 1 89 ? -84.187 -1.475 91.192 1.00 82.62 89 PHE A CA 1
ATOM 649 C C . PHE A 1 89 ? -83.579 -1.672 92.583 1.00 82.62 89 PHE A C 1
ATOM 651 O O . PHE A 1 89 ? -82.574 -1.027 92.890 1.00 82.62 89 PHE A O 1
ATOM 658 N N . PRO A 1 90 ? -84.157 -2.521 93.444 1.00 79.31 90 PRO A N 1
ATOM 659 C CA . PRO A 1 90 ? -83.618 -2.719 94.782 1.00 79.31 90 PRO A CA 1
ATOM 660 C C . PRO A 1 90 ? -82.208 -3.317 94.699 1.00 79.31 90 PRO A C 1
ATOM 662 O O . PRO A 1 90 ? -81.976 -4.284 93.962 1.00 79.31 90 PRO A O 1
ATOM 665 N N . CYS A 1 91 ? -81.272 -2.746 95.461 1.00 81.62 91 CYS A N 1
ATOM 666 C CA . CYS A 1 91 ? -79.963 -3.346 95.683 1.00 81.62 91 CYS A CA 1
ATOM 667 C C . CYS A 1 91 ? -80.194 -4.691 96.387 1.00 81.62 91 CYS A C 1
ATOM 669 O O . CYS A 1 91 ? -80.813 -4.758 97.450 1.00 81.62 91 CYS A O 1
ATOM 671 N N . SER A 1 92 ? -79.726 -5.776 95.783 1.00 72.12 92 SER A N 1
ATOM 672 C CA . SER A 1 92 ? -79.844 -7.134 96.321 1.00 72.12 92 SER A CA 1
ATOM 673 C C . SER A 1 92 ? -78.459 -7.759 96.460 1.00 72.12 92 SER A C 1
ATOM 675 O O . SER A 1 92 ? -77.459 -7.158 96.085 1.00 72.12 92 SER A O 1
ATOM 677 N N . THR A 1 93 ? -78.376 -8.996 96.938 1.00 78.25 93 THR A N 1
ATOM 678 C CA . THR A 1 93 ? -77.179 -9.814 96.728 1.00 78.25 93 THR A CA 1
ATOM 679 C C . THR A 1 93 ? -77.212 -10.419 95.321 1.00 78.25 93 THR A C 1
ATOM 681 O O . THR A 1 93 ? -78.218 -11.000 94.918 1.00 78.25 93 THR A O 1
ATOM 684 N N . CYS A 1 94 ? -76.130 -10.258 94.554 1.00 82.88 94 CYS A N 1
ATOM 685 C CA . CYS A 1 94 ? -75.972 -10.851 93.222 1.00 82.88 94 CYS A CA 1
ATOM 686 C C . CYS A 1 94 ? -74.898 -11.946 93.248 1.00 82.88 94 CYS A C 1
ATOM 688 O O . CYS A 1 94 ? -73.931 -11.824 94.003 1.00 82.88 94 CYS A O 1
ATOM 690 N N . PRO A 1 95 ? -75.015 -12.993 92.412 1.00 83.75 95 PRO A N 1
ATOM 691 C CA . PRO A 1 95 ? -73.919 -13.926 92.176 1.00 83.75 95 PRO A CA 1
ATOM 692 C C . PRO A 1 95 ? -72.708 -13.201 91.565 1.00 83.75 95 PRO A C 1
ATOM 694 O O . PRO A 1 95 ? -72.914 -12.302 90.745 1.00 83.75 95 PRO A O 1
ATOM 697 N N . PRO A 1 96 ? -71.465 -13.589 91.904 1.00 83.50 96 PRO A N 1
ATOM 698 C CA . PRO A 1 96 ? -70.269 -12.999 91.307 1.00 83.50 96 PRO A CA 1
ATOM 699 C C . PRO A 1 96 ? -70.246 -13.199 89.783 1.00 83.50 96 PRO A C 1
ATOM 701 O O . PRO A 1 96 ? -70.668 -14.236 89.267 1.00 83.50 96 PRO A O 1
ATOM 704 N N . LEU A 1 97 ? -69.734 -12.199 89.062 1.00 85.81 97 LEU A N 1
ATOM 705 C CA . LEU A 1 97 ? -69.520 -12.264 87.619 1.00 85.81 97 LEU A CA 1
ATOM 706 C C . LEU A 1 97 ? -68.427 -13.277 87.271 1.00 85.81 97 LEU A C 1
ATOM 708 O O . LEU A 1 97 ? -67.414 -13.385 87.961 1.00 85.81 97 LEU A O 1
ATOM 712 N N . THR A 1 98 ? -68.612 -13.977 86.152 1.00 84.81 98 THR A N 1
ATOM 713 C CA . THR A 1 98 ? -67.578 -14.847 85.582 1.00 84.81 98 THR A CA 1
ATOM 714 C C . THR A 1 98 ? -66.703 -14.041 84.622 1.00 84.81 98 THR A C 1
ATOM 716 O O . THR A 1 98 ? -67.212 -13.462 83.660 1.00 84.81 98 THR A O 1
ATOM 719 N N . ALA A 1 99 ? -65.392 -14.004 84.867 1.00 80.94 99 ALA A N 1
ATOM 720 C CA . ALA A 1 99 ? -64.440 -13.447 83.912 1.00 80.94 99 ALA A CA 1
ATOM 721 C C . ALA A 1 99 ? -64.242 -14.423 82.742 1.00 80.94 99 ALA A C 1
ATOM 723 O O . ALA A 1 99 ? -64.009 -15.610 82.962 1.00 80.94 99 ALA A O 1
ATOM 724 N N . VAL A 1 100 ? -64.343 -13.929 81.510 1.00 81.94 100 VAL A N 1
ATOM 725 C CA . VAL A 1 100 ? -64.135 -14.708 80.281 1.00 81.94 100 VAL A CA 1
ATOM 726 C C . VAL A 1 100 ? -63.058 -14.062 79.414 1.00 81.94 100 VAL A C 1
ATOM 728 O O . VAL A 1 100 ? -62.931 -12.841 79.381 1.00 81.94 100 VAL A O 1
ATOM 731 N N . GLU A 1 101 ? -62.299 -14.874 78.680 1.00 73.38 101 GLU A N 1
ATOM 732 C CA . GLU A 1 101 ? -61.230 -14.390 77.787 1.00 73.38 101 GLU A CA 1
ATOM 733 C C . GLU A 1 101 ? -61.775 -13.829 76.463 1.00 73.38 101 GLU A C 1
ATOM 735 O O . GLU A 1 101 ? -61.104 -13.070 75.768 1.00 73.38 101 GLU A O 1
ATOM 740 N N . THR A 1 102 ? -63.016 -14.169 76.104 1.00 70.62 102 THR A N 1
ATOM 741 C CA . THR A 1 102 ? -63.645 -13.754 74.845 1.00 70.62 102 THR A CA 1
ATOM 742 C C . THR A 1 102 ? -65.082 -13.291 75.056 1.00 70.62 102 THR A C 1
ATOM 744 O O . THR A 1 102 ? -65.779 -13.877 75.888 1.00 70.62 102 THR A O 1
ATOM 747 N N . PRO A 1 103 ? -65.584 -12.326 74.262 1.00 69.56 103 PRO A N 1
ATOM 748 C CA . PRO A 1 103 ? -64.921 -11.651 73.136 1.00 69.56 103 PRO A CA 1
ATOM 749 C C . PRO A 1 103 ? -63.942 -10.544 73.573 1.00 69.56 103 PRO A C 1
ATOM 751 O O . PRO A 1 103 ? -64.341 -9.598 74.251 1.00 69.56 103 PRO A O 1
ATOM 754 N N . CYS A 1 104 ? -62.680 -10.651 73.135 1.00 77.00 104 CYS A N 1
ATOM 755 C CA . CYS A 1 104 ? -61.632 -9.659 73.385 1.00 77.00 104 CYS A CA 1
ATOM 756 C C . CYS A 1 104 ? -61.517 -8.675 72.203 1.00 77.00 104 CYS A C 1
ATOM 758 O O . CYS A 1 104 ? -61.345 -9.120 71.065 1.00 77.00 104 CYS A O 1
ATOM 760 N N . PRO A 1 105 ? -61.625 -7.354 72.416 1.00 81.62 105 PRO A N 1
ATOM 761 C CA . PRO A 1 105 ? -61.488 -6.372 71.338 1.00 81.62 105 PRO A CA 1
ATOM 762 C C . PRO A 1 105 ? -60.062 -6.288 70.770 1.00 81.62 105 PRO A C 1
ATOM 764 O O . PRO A 1 105 ? -59.093 -6.575 71.465 1.00 81.62 105 PRO A O 1
ATOM 767 N N . MET A 1 106 ? -59.916 -5.836 69.518 1.00 81.88 106 MET A N 1
ATOM 768 C CA . MET A 1 106 ? -58.603 -5.558 68.906 1.00 81.88 106 MET A CA 1
ATOM 769 C C . MET A 1 106 ? -57.779 -4.568 69.741 1.00 81.88 106 MET A C 1
ATOM 771 O O . MET A 1 106 ? -58.323 -3.582 70.240 1.00 81.88 106 MET A O 1
ATOM 775 N N . ASN A 1 107 ? -56.460 -4.779 69.800 1.00 84.81 107 ASN A N 1
ATOM 776 C CA . ASN A 1 107 ? -55.492 -4.051 70.633 1.00 84.81 107 ASN A CA 1
ATOM 777 C C . ASN A 1 107 ? -55.600 -4.305 72.139 1.00 84.81 107 ASN A C 1
ATOM 779 O O . ASN A 1 107 ? -54.908 -3.625 72.901 1.00 84.81 107 ASN A O 1
ATOM 783 N N . TYR A 1 108 ? -56.433 -5.254 72.564 1.00 84.00 108 TYR A N 1
ATOM 784 C CA . TYR A 1 108 ? -56.498 -5.696 73.946 1.00 84.00 108 TYR A CA 1
ATOM 785 C C . TYR A 1 108 ? -56.075 -7.156 74.063 1.00 84.00 108 TYR A C 1
ATOM 787 O O . TYR A 1 108 ? -56.405 -7.998 73.226 1.00 84.00 108 TYR A O 1
ATOM 795 N N . ASP A 1 109 ? -55.348 -7.420 75.137 1.00 82.94 109 ASP A N 1
ATOM 796 C CA . ASP A 1 109 ? -54.973 -8.737 75.611 1.00 82.94 109 ASP A CA 1
ATOM 797 C C . ASP A 1 109 ? -55.862 -9.073 76.814 1.00 82.94 109 ASP A C 1
ATOM 799 O O . ASP A 1 109 ? -55.774 -8.422 77.860 1.00 82.94 109 ASP A O 1
ATOM 803 N N . CYS A 1 110 ? -56.771 -10.034 76.631 1.00 77.44 110 CYS A N 1
ATOM 804 C CA . CYS A 1 110 ? -57.694 -10.515 77.664 1.00 77.44 110 CYS A CA 1
ATOM 805 C C . CYS A 1 110 ? -57.237 -11.845 78.284 1.00 77.44 110 CYS A C 1
ATOM 807 O O . CYS A 1 110 ? -57.970 -12.440 79.075 1.00 77.44 110 CYS A O 1
ATOM 809 N N . SER A 1 111 ? -56.035 -12.308 77.931 1.00 72.19 111 SER A N 1
ATOM 810 C CA . SER A 1 111 ? -55.373 -13.459 78.542 1.00 72.19 111 SER A CA 1
ATOM 811 C C . SER A 1 111 ? -54.817 -12.992 79.882 1.00 72.19 111 SER A C 1
ATOM 813 O O . SER A 1 111 ? -53.720 -12.446 79.977 1.00 72.19 111 SER A O 1
ATOM 815 N N . ILE A 1 112 ? -55.614 -13.117 80.940 1.00 62.88 112 ILE A N 1
ATOM 816 C CA . ILE A 1 112 ? -55.268 -12.593 82.265 1.00 62.88 112 ILE A CA 1
ATOM 817 C C . ILE A 1 112 ? -54.251 -13.534 82.929 1.00 62.88 112 ILE A C 1
ATOM 819 O O . ILE A 1 112 ? -54.551 -14.272 83.860 1.00 62.88 112 ILE A O 1
ATOM 823 N N . THR A 1 113 ? -53.019 -13.537 82.429 1.00 50.84 113 THR A N 1
ATOM 824 C CA . THR A 1 113 ? -51.953 -14.490 82.777 1.00 50.84 113 THR A CA 1
ATOM 825 C C . THR A 1 113 ? -51.345 -14.294 84.172 1.00 50.84 113 THR A C 1
ATOM 827 O O . THR A 1 113 ? -50.409 -15.004 84.529 1.00 50.84 113 THR A O 1
ATOM 830 N N . GLY A 1 114 ? -51.853 -13.374 85.004 1.00 54.03 114 GLY A N 1
ATOM 831 C CA . GLY A 1 114 ? -51.173 -13.029 86.261 1.00 54.03 114 GLY A CA 1
ATOM 832 C C . GLY A 1 114 ? -52.002 -12.478 87.420 1.00 54.03 114 GLY A C 1
ATOM 833 O O . GLY A 1 114 ? -51.408 -12.140 88.441 1.00 54.03 114 GLY A O 1
ATOM 834 N N . THR A 1 115 ? -53.332 -12.380 87.335 1.00 54.69 115 THR A N 1
ATOM 835 C CA . THR A 1 115 ? -54.138 -11.885 88.470 1.00 54.69 115 THR A CA 1
ATOM 836 C C . THR A 1 115 ? -55.051 -12.978 89.003 1.00 54.69 115 THR A C 1
ATOM 838 O O . THR A 1 115 ? -55.981 -13.390 88.316 1.00 54.69 115 THR A O 1
ATOM 841 N N . ALA A 1 116 ? -54.804 -13.415 90.243 1.00 55.88 116 ALA A N 1
ATOM 842 C CA . ALA A 1 116 ? -55.603 -14.435 90.930 1.00 55.88 116 ALA A CA 1
ATOM 843 C C . ALA A 1 116 ? -57.090 -14.048 91.081 1.00 55.88 116 ALA A C 1
ATOM 845 O O . ALA A 1 116 ? -57.929 -14.920 91.281 1.00 55.88 116 ALA A O 1
ATOM 846 N N . GLU A 1 117 ? -57.419 -12.759 90.935 1.00 71.62 117 GLU A N 1
ATOM 847 C CA . GLU A 1 117 ? -58.783 -12.231 90.947 1.00 71.62 117 GLU A CA 1
ATOM 848 C C . GLU A 1 117 ? -58.922 -11.136 89.867 1.00 71.62 117 GLU A C 1
ATOM 850 O O . GLU A 1 117 ? -58.464 -10.011 90.068 1.00 71.62 117 GLU A O 1
ATOM 855 N N . PRO A 1 118 ? -59.501 -11.435 88.690 1.00 76.38 118 PRO A N 1
ATOM 856 C CA . PRO A 1 118 ? -59.585 -10.482 87.577 1.00 76.38 118 PRO A CA 1
ATOM 857 C C . PRO A 1 118 ? -60.668 -9.408 87.753 1.00 76.38 118 PRO A C 1
ATOM 859 O O . PRO A 1 118 ? -60.646 -8.394 87.056 1.00 76.38 118 PRO A O 1
ATOM 862 N N . ILE A 1 119 ? -61.610 -9.612 88.679 1.00 83.88 119 ILE A N 1
ATOM 863 C CA . ILE A 1 119 ? -62.728 -8.708 88.965 1.00 83.88 119 ILE A CA 1
ATOM 864 C C . ILE A 1 119 ? -62.669 -8.320 90.442 1.00 83.88 119 ILE A C 1
ATOM 866 O O . ILE A 1 119 ? -62.618 -9.190 91.308 1.00 83.88 119 ILE A O 1
ATOM 870 N N . THR A 1 120 ? -62.717 -7.023 90.727 1.00 86.31 120 THR A N 1
ATOM 871 C CA . THR A 1 120 ? -62.825 -6.469 92.078 1.00 86.31 120 THR A CA 1
ATOM 872 C C . THR A 1 120 ? -64.260 -6.052 92.369 1.00 86.31 120 THR A C 1
ATOM 874 O O . THR A 1 120 ? -64.968 -5.550 91.493 1.00 86.31 120 THR A O 1
ATOM 877 N N . TYR A 1 121 ? -64.686 -6.253 93.617 1.00 86.50 121 TYR A N 1
ATOM 878 C CA . TYR A 1 121 ? -66.019 -5.893 94.090 1.00 86.50 121 TYR A CA 1
ATOM 879 C C . TYR A 1 121 ? -65.930 -4.789 95.147 1.00 86.50 121 TYR A C 1
ATOM 881 O O . TYR A 1 121 ? -65.143 -4.882 96.088 1.00 86.50 121 TYR A O 1
ATOM 889 N N . SER A 1 122 ? -66.737 -3.744 94.999 1.00 87.81 122 SER A N 1
ATOM 890 C CA . SER A 1 122 ? -66.850 -2.616 95.931 1.00 87.81 122 SER A CA 1
ATOM 891 C C . SER A 1 122 ? -68.320 -2.249 96.163 1.00 87.81 122 SER A C 1
ATOM 893 O O . SER A 1 122 ? -69.207 -2.939 95.668 1.00 87.81 122 SER A O 1
ATOM 895 N N . MET A 1 123 ? -68.601 -1.204 96.944 1.00 84.50 123 MET A N 1
ATOM 896 C CA . MET A 1 123 ? -69.957 -0.670 97.137 1.00 84.50 123 MET A CA 1
ATOM 897 C C . MET A 1 123 ? -70.020 0.750 96.573 1.00 84.50 123 MET A C 1
ATOM 899 O O . MET A 1 123 ? -69.084 1.528 96.778 1.00 84.50 123 MET A O 1
ATOM 903 N N . ASP A 1 124 ? -71.100 1.093 95.870 1.00 82.12 124 ASP A N 1
ATOM 904 C CA . ASP A 1 124 ? -71.352 2.471 95.442 1.00 82.12 124 ASP A CA 1
ATOM 905 C C . ASP A 1 124 ? -71.928 3.340 96.574 1.00 82.12 124 ASP A C 1
ATOM 907 O O . ASP A 1 124 ? -72.145 2.899 97.705 1.00 82.12 124 ASP A O 1
ATOM 911 N N . THR A 1 125 ? -72.190 4.610 96.262 1.00 76.94 125 THR A N 1
ATOM 912 C CA . THR A 1 125 ? -72.750 5.591 97.202 1.00 76.94 125 THR A CA 1
ATOM 913 C C . THR A 1 125 ? -74.196 5.296 97.624 1.00 76.94 125 THR A C 1
ATOM 915 O O . THR A 1 125 ? -74.661 5.873 98.608 1.00 76.94 125 THR A O 1
ATOM 918 N N . GLN A 1 126 ? -74.904 4.405 96.920 1.00 77.62 126 GLN A N 1
ATOM 919 C CA . GLN A 1 126 ? -76.262 3.959 97.254 1.00 77.62 126 GLN A CA 1
ATOM 920 C C . GLN A 1 126 ? -76.281 2.633 98.030 1.00 77.62 126 GLN A C 1
ATOM 922 O O . GLN A 1 126 ? -77.353 2.186 98.446 1.00 77.62 126 GLN A O 1
ATOM 927 N N . GLY A 1 127 ? -75.110 2.029 98.261 1.00 76.94 127 GLY A N 1
ATOM 928 C CA . GLY A 1 127 ? -74.959 0.752 98.954 1.00 76.94 127 GLY A CA 1
ATOM 929 C C . GLY A 1 127 ? -75.182 -0.474 98.062 1.00 76.94 127 GLY A C 1
ATOM 930 O O . GLY A 1 127 ? -75.375 -1.569 98.584 1.00 76.94 127 GLY A O 1
ATOM 931 N N . CYS A 1 128 ? -75.165 -0.318 96.737 1.00 83.31 128 CYS A N 1
ATOM 932 C CA . CYS A 1 128 ? -75.206 -1.417 95.773 1.00 83.31 128 CYS A CA 1
ATOM 933 C C . CYS A 1 128 ? -73.785 -1.966 95.526 1.00 83.31 128 CYS A C 1
ATOM 935 O O . CYS A 1 128 ? -72.820 -1.204 95.444 1.00 83.31 128 CYS A O 1
ATOM 937 N N . ALA A 1 129 ? -73.640 -3.288 95.359 1.00 85.12 129 ALA A N 1
ATOM 938 C CA . ALA A 1 129 ? -72.344 -3.896 95.041 1.00 85.12 129 ALA A CA 1
ATOM 939 C C . ALA A 1 129 ? -71.931 -3.598 93.589 1.00 85.12 129 ALA A C 1
ATOM 941 O O . ALA A 1 129 ? -72.714 -3.801 92.665 1.00 85.12 129 ALA A O 1
ATOM 942 N N . VAL A 1 130 ? -70.691 -3.177 93.364 1.00 88.31 130 VAL A N 1
ATOM 943 C CA . VAL A 1 130 ? -70.136 -2.813 92.055 1.00 88.31 130 VAL A CA 1
ATOM 944 C C . VAL A 1 130 ? -68.994 -3.749 91.703 1.00 88.31 130 VAL A C 1
ATOM 946 O O . VAL A 1 130 ? -68.086 -3.932 92.504 1.00 88.31 130 VAL A O 1
ATOM 949 N N . ALA A 1 131 ? -69.020 -4.317 90.503 1.00 88.50 131 ALA A N 1
ATOM 950 C CA . ALA A 1 131 ? -67.934 -5.105 89.940 1.00 88.50 131 ALA A CA 1
ATOM 951 C C . ALA A 1 131 ? -67.147 -4.281 88.909 1.00 88.50 131 ALA A C 1
ATOM 953 O O . ALA A 1 131 ? -67.741 -3.654 88.028 1.00 88.50 131 ALA A O 1
ATOM 954 N N . ALA A 1 132 ? -65.819 -4.305 88.988 1.00 87.62 132 ALA A N 1
ATOM 955 C CA . ALA A 1 132 ? -64.899 -3.677 88.037 1.00 87.62 132 ALA A CA 1
ATOM 956 C C . ALA A 1 132 ? -63.737 -4.631 87.714 1.00 87.62 132 ALA A C 1
ATOM 958 O O . ALA A 1 132 ? -63.482 -5.568 88.463 1.00 87.62 132 ALA A O 1
ATOM 959 N N . CYS A 1 133 ? -63.022 -4.422 86.607 1.00 85.94 133 CYS A N 1
ATOM 960 C CA . CYS A 1 133 ? -61.802 -5.193 86.357 1.00 85.94 133 CYS A CA 1
ATOM 961 C C . CYS A 1 133 ? -60.704 -4.769 87.336 1.00 85.94 133 CYS A C 1
ATOM 963 O O . CYS A 1 133 ? -60.499 -3.578 87.562 1.00 85.94 133 CYS A O 1
ATOM 965 N N . ALA A 1 134 ? -59.986 -5.744 87.897 1.00 82.94 134 ALA A N 1
ATOM 966 C CA . ALA A 1 134 ? -58.868 -5.499 88.808 1.00 82.94 134 ALA A CA 1
ATOM 967 C C . ALA A 1 134 ? -57.736 -4.721 88.121 1.00 82.94 134 ALA A C 1
ATOM 969 O O . ALA A 1 134 ? -57.094 -3.864 88.728 1.00 82.94 134 ALA A O 1
ATOM 970 N N . SER A 1 135 ? -57.517 -5.007 86.836 1.00 78.06 135 SER A N 1
ATOM 971 C CA . SER A 1 135 ? -56.634 -4.249 85.959 1.00 78.06 135 SER A CA 1
ATOM 972 C C . SER A 1 135 ? -57.226 -4.171 84.553 1.00 78.06 135 SER A C 1
ATOM 974 O O . SER A 1 135 ? -57.927 -5.084 84.112 1.00 78.06 135 SER A O 1
ATOM 976 N N . GLY A 1 136 ? -56.944 -3.072 83.856 1.00 81.19 136 GLY A N 1
ATOM 977 C CA . GLY A 1 136 ? -57.398 -2.864 82.486 1.00 81.19 136 GLY A CA 1
ATOM 978 C C . GLY A 1 136 ? -58.856 -2.421 82.362 1.00 81.19 136 GLY A C 1
ATOM 979 O O . GLY A 1 136 ? -59.462 -1.891 83.292 1.00 81.19 136 GLY A O 1
ATOM 980 N N . GLN A 1 137 ? -59.390 -2.592 81.158 1.00 86.81 137 GLN A N 1
ATOM 981 C CA . GLN A 1 137 ? -60.725 -2.158 80.764 1.00 86.81 137 GLN A CA 1
ATOM 982 C C . GLN A 1 137 ? -61.700 -3.339 80.842 1.00 86.81 137 GLN A C 1
ATOM 984 O O . GLN A 1 137 ? -61.393 -4.428 80.356 1.00 86.81 137 GLN A O 1
ATOM 989 N N . MET A 1 138 ? -62.886 -3.115 81.419 1.00 88.44 138 MET A N 1
ATOM 990 C CA . MET A 1 138 ? -63.972 -4.095 81.382 1.00 88.44 138 MET A CA 1
ATOM 991 C C . MET A 1 138 ? -64.699 -4.037 80.041 1.00 88.44 138 MET A C 1
ATOM 993 O O . MET A 1 138 ? -64.970 -2.956 79.509 1.00 88.44 138 MET A O 1
ATOM 997 N N . PHE A 1 139 ? -65.057 -5.211 79.528 1.00 87.50 139 PHE A N 1
ATOM 998 C CA . PHE A 1 139 ? -65.842 -5.391 78.318 1.00 87.50 139 PHE A CA 1
ATOM 999 C C . PHE A 1 139 ? -67.021 -6.333 78.558 1.00 87.50 139 PHE A C 1
ATOM 1001 O O . PHE A 1 139 ? -66.897 -7.369 79.211 1.00 87.50 139 PHE A O 1
ATOM 1008 N N . SER A 1 140 ? -68.169 -5.998 77.976 1.00 86.69 140 SER A N 1
ATOM 1009 C CA . SER A 1 140 ? -69.352 -6.857 77.937 1.00 86.69 140 SER A CA 1
ATOM 1010 C C . SER A 1 140 ? -69.790 -7.030 76.489 1.00 86.69 140 SER A C 1
ATOM 1012 O O . SER A 1 140 ? -70.006 -6.045 75.783 1.00 86.69 140 SER A O 1
ATOM 1014 N N . ALA A 1 141 ? -69.853 -8.281 76.020 1.00 81.56 141 ALA A N 1
ATOM 1015 C CA . ALA A 1 141 ? -70.138 -8.614 74.620 1.00 81.56 141 ALA A CA 1
ATOM 1016 C C . ALA A 1 141 ? -69.286 -7.809 73.603 1.00 81.56 141 ALA A C 1
ATOM 1018 O O . ALA A 1 141 ? -69.770 -7.407 72.546 1.00 81.56 141 ALA A O 1
ATOM 1019 N N . GLY A 1 142 ? -68.016 -7.545 73.941 1.00 79.00 142 GLY A N 1
ATOM 1020 C CA . GLY A 1 142 ? -67.056 -6.822 73.098 1.00 79.00 142 GLY A CA 1
ATOM 1021 C C . GLY A 1 142 ? -67.170 -5.293 73.146 1.00 79.00 142 GLY A C 1
ATOM 1022 O O . GLY A 1 142 ? -66.409 -4.614 72.464 1.00 79.00 142 GLY A O 1
ATOM 1023 N N . GLN A 1 143 ? -68.091 -4.739 73.939 1.00 83.19 143 GLN A N 1
ATOM 1024 C CA . GLN A 1 143 ? -68.242 -3.294 74.136 1.00 83.19 143 GLN A CA 1
ATOM 1025 C C . GLN A 1 143 ? -67.615 -2.853 75.464 1.00 83.19 143 GLN A C 1
ATOM 1027 O O . GLN A 1 143 ? -67.752 -3.575 76.456 1.00 83.19 143 GLN A O 1
ATOM 1032 N N . PRO A 1 144 ? -66.943 -1.687 75.519 1.00 85.81 144 PRO A N 1
ATOM 1033 C CA . PRO A 1 144 ? -66.343 -1.185 76.750 1.00 85.81 144 PRO A CA 1
ATOM 1034 C C . PRO A 1 144 ? -67.420 -0.838 77.786 1.00 85.81 144 PRO A C 1
ATOM 1036 O O . PRO A 1 144 ? -68.418 -0.187 77.477 1.00 85.81 144 PRO A O 1
ATOM 1039 N N . ALA A 1 145 ? -67.198 -1.261 79.027 1.00 85.56 145 ALA A N 1
ATOM 1040 C CA . ALA A 1 145 ? -68.021 -0.957 80.190 1.00 85.56 145 ALA A CA 1
ATOM 1041 C C . ALA A 1 145 ? -67.132 -0.423 81.317 1.00 85.56 145 ALA A C 1
ATOM 1043 O O . ALA A 1 145 ? -66.009 -0.883 81.492 1.00 85.56 145 ALA A O 1
ATOM 1044 N N . GLN A 1 146 ? -67.606 0.557 82.084 1.00 83.88 146 GLN A N 1
ATOM 1045 C CA . GLN A 1 146 ? -66.809 1.113 83.182 1.00 83.88 146 GLN A CA 1
ATOM 1046 C C . GLN A 1 146 ? -66.863 0.218 84.428 1.00 83.88 146 GLN A C 1
ATOM 1048 O O . GLN A 1 146 ? -65.843 -0.021 85.068 1.00 83.88 146 GLN A O 1
ATOM 1053 N N . ASN A 1 147 ? -68.052 -0.284 84.754 1.00 85.44 147 ASN A N 1
ATOM 1054 C CA . ASN A 1 147 ? -68.335 -1.182 85.867 1.00 85.44 147 ASN A CA 1
ATOM 1055 C C . ASN A 1 147 ? -69.700 -1.870 85.657 1.00 85.44 147 ASN A C 1
ATOM 1057 O O . ASN A 1 147 ? -70.436 -1.537 84.724 1.00 85.44 147 ASN A O 1
ATOM 1061 N N . ALA A 1 148 ? -70.033 -2.825 86.525 1.00 87.69 148 ALA A N 1
ATOM 1062 C CA . ALA A 1 148 ? -71.345 -3.458 86.598 1.00 87.69 148 ALA A CA 1
ATOM 1063 C C . ALA A 1 148 ? -71.933 -3.290 88.005 1.00 87.69 148 ALA A C 1
ATOM 1065 O O . ALA A 1 148 ? -71.242 -3.557 88.984 1.00 87.69 148 ALA A O 1
ATOM 1066 N N . ILE A 1 149 ? -73.196 -2.878 88.125 1.00 88.12 149 ILE A N 1
ATOM 1067 C CA . ILE A 1 149 ? -73.836 -2.578 89.420 1.00 88.12 149 ILE A CA 1
ATOM 1068 C C . ILE A 1 149 ? -74.879 -3.649 89.743 1.00 88.12 149 ILE A C 1
ATOM 1070 O O . ILE A 1 149 ? -75.746 -3.941 88.926 1.00 88.12 149 ILE A O 1
ATOM 1074 N N . CYS A 1 150 ? -74.800 -4.254 90.923 1.00 86.44 150 CYS A N 1
ATOM 1075 C CA . CYS A 1 150 ? -75.712 -5.295 91.379 1.00 86.44 150 CYS A CA 1
ATOM 1076 C C . CYS A 1 150 ? -77.065 -4.709 91.791 1.00 86.44 150 CYS A C 1
ATOM 1078 O O . CYS A 1 150 ? -77.160 -3.984 92.780 1.00 86.44 150 CYS A O 1
ATOM 1080 N N . ALA A 1 151 ? -78.119 -5.075 91.066 1.00 81.31 151 ALA A N 1
ATOM 1081 C CA . ALA A 1 151 ? -79.488 -4.703 91.391 1.00 81.31 151 ALA A CA 1
ATOM 1082 C C . ALA A 1 151 ? -80.476 -5.762 90.877 1.00 81.31 151 ALA A C 1
ATOM 1084 O O . ALA A 1 151 ? -80.265 -6.384 89.837 1.00 81.31 151 ALA A O 1
ATOM 1085 N N . ASN A 1 152 ? -81.583 -5.963 91.597 1.00 75.69 152 ASN A N 1
ATOM 1086 C CA . ASN A 1 152 ? -82.653 -6.892 91.212 1.00 75.69 152 ASN A CA 1
ATOM 1087 C C . ASN A 1 152 ? -82.178 -8.341 90.923 1.00 75.69 152 ASN A C 1
ATOM 1089 O O . ASN A 1 152 ? -82.648 -9.001 89.998 1.00 75.69 152 ASN A O 1
ATOM 1093 N N . GLY A 1 153 ? -81.212 -8.827 91.702 1.00 78.06 153 GLY A N 1
ATOM 1094 C CA . GLY A 1 153 ? -80.670 -10.188 91.658 1.00 78.06 153 GLY A CA 1
ATOM 1095 C C . GLY A 1 153 ? -79.539 -10.425 90.650 1.00 78.06 153 GLY A C 1
ATOM 1096 O O . GLY A 1 153 ? -79.012 -11.536 90.608 1.00 78.06 153 GLY A O 1
ATOM 1097 N N . GLY A 1 154 ? -79.134 -9.420 89.859 1.00 84.50 154 GLY A N 1
ATOM 1098 C CA . GLY A 1 154 ? -78.050 -9.545 88.876 1.00 84.50 154 GLY A CA 1
ATOM 1099 C C . GLY A 1 154 ? -77.230 -8.265 88.670 1.00 84.50 154 GLY A C 1
ATOM 1100 O O . GLY A 1 154 ? -77.635 -7.173 89.056 1.00 84.50 154 GLY A O 1
ATOM 1101 N N . TYR A 1 155 ? -76.052 -8.394 88.057 1.00 87.38 155 TYR A N 1
ATOM 1102 C CA . TYR A 1 155 ? -75.207 -7.247 87.718 1.00 87.38 155 TYR A CA 1
ATOM 1103 C C . TYR A 1 155 ? -75.702 -6.568 86.440 1.00 87.38 155 TYR A C 1
ATOM 1105 O O . TYR A 1 155 ? -75.815 -7.209 85.398 1.00 87.38 155 TYR A O 1
ATOM 1113 N N . LEU A 1 156 ? -75.982 -5.270 86.514 1.00 84.56 156 LEU A N 1
ATOM 1114 C CA . LEU A 1 156 ? -76.427 -4.440 85.404 1.00 84.56 156 LEU A CA 1
ATOM 1115 C C . LEU A 1 156 ? -75.246 -3.700 84.769 1.00 84.56 156 LEU A C 1
ATOM 1117 O O . LEU A 1 156 ? -74.510 -2.988 85.452 1.00 84.56 156 LEU A O 1
ATOM 1121 N N . ILE A 1 157 ? -75.123 -3.808 83.446 1.00 84.56 157 ILE A N 1
ATOM 1122 C CA . ILE A 1 157 ? -74.301 -2.924 82.607 1.00 84.56 157 ILE A CA 1
ATOM 1123 C C . ILE A 1 157 ? -75.240 -2.283 81.587 1.00 84.56 157 ILE A C 1
ATOM 1125 O O . ILE A 1 157 ? -75.933 -2.992 80.855 1.00 84.56 157 ILE A O 1
ATOM 1129 N N . ASN A 1 158 ? -75.295 -0.948 81.543 1.00 76.88 158 ASN A N 1
ATOM 1130 C CA . ASN A 1 158 ? -76.183 -0.196 80.643 1.00 76.88 158 ASN A CA 1
ATOM 1131 C C . ASN A 1 158 ? -77.651 -0.691 80.683 1.00 76.88 158 ASN A C 1
ATOM 1133 O O . ASN A 1 158 ? -78.290 -0.867 79.644 1.00 76.88 158 ASN A O 1
ATOM 1137 N N . GLY A 1 159 ? -78.165 -0.986 81.885 1.00 71.62 159 GLY A N 1
ATOM 1138 C CA . GLY A 1 159 ? -79.548 -1.433 82.115 1.00 71.62 159 GLY A CA 1
ATOM 1139 C C . GLY A 1 159 ? -79.854 -2.898 81.762 1.00 71.62 159 GLY A C 1
ATOM 1140 O O . GLY A 1 159 ? -81.007 -3.312 81.858 1.00 71.62 159 GLY A O 1
ATOM 1141 N N . LYS A 1 160 ? -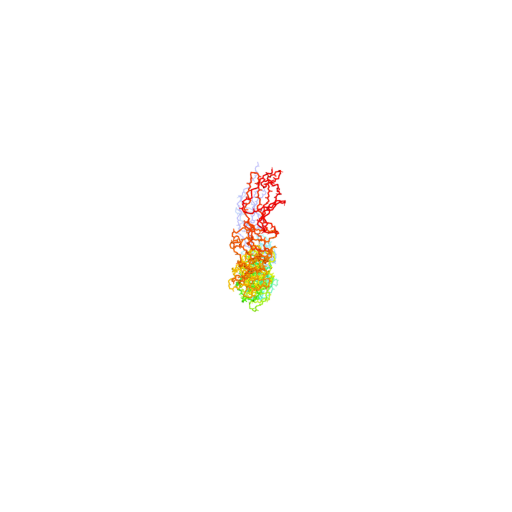78.863 -3.709 81.364 1.00 80.25 160 LYS A N 1
ATOM 1142 C CA . LYS A 1 160 ? -79.040 -5.146 81.081 1.00 80.25 160 LYS A CA 1
ATOM 1143 C C . LYS A 1 160 ? -78.321 -6.010 82.107 1.00 80.25 160 LYS A C 1
ATOM 1145 O O . LYS A 1 160 ? -77.173 -5.729 82.438 1.00 80.25 160 LYS A O 1
ATOM 1150 N N . ILE A 1 161 ? -78.976 -7.084 82.551 1.00 83.62 161 ILE A N 1
ATOM 1151 C CA . ILE A 1 161 ? -78.363 -8.084 83.434 1.00 83.62 161 ILE A CA 1
ATOM 1152 C C . ILE A 1 161 ? -77.314 -8.873 82.645 1.00 83.62 161 ILE A C 1
ATOM 1154 O O . ILE A 1 161 ? -77.615 -9.412 81.578 1.00 83.62 161 ILE A O 1
ATOM 1158 N N . VAL A 1 162 ? -76.100 -8.954 83.185 1.00 85.25 162 VAL A N 1
ATOM 1159 C CA . VAL A 1 162 ? -74.974 -9.710 82.633 1.00 85.25 162 VAL A CA 1
ATOM 1160 C C . VAL A 1 162 ? -74.466 -10.733 83.650 1.00 85.25 162 VAL A C 1
ATOM 1162 O O . VAL A 1 162 ? -74.518 -10.507 84.857 1.00 85.25 162 VAL A O 1
ATOM 1165 N N . SER A 1 163 ? -73.969 -11.867 83.156 1.00 84.75 163 SER A N 1
ATOM 1166 C CA . SER A 1 163 ? -73.337 -12.922 83.967 1.00 84.75 163 SER A CA 1
ATOM 1167 C C . SER A 1 163 ? -71.848 -13.120 83.654 1.00 84.75 163 SER A C 1
ATOM 1169 O O . SER A 1 163 ? -71.142 -13.773 84.423 1.00 84.75 163 SER A O 1
ATOM 1171 N N . GLN A 1 164 ? -71.363 -12.546 82.545 1.00 86.00 164 GLN A N 1
ATOM 1172 C CA . GLN A 1 164 ? -69.991 -12.682 82.051 1.00 86.00 164 GLN A CA 1
ATOM 1173 C C . GLN A 1 164 ? -69.432 -11.341 81.569 1.00 86.00 164 GLN A C 1
ATOM 1175 O O . GLN A 1 164 ? -70.138 -10.564 80.920 1.00 86.00 164 GLN A O 1
ATOM 1180 N N . VAL A 1 165 ? -68.154 -11.098 81.860 1.00 87.00 165 VAL A N 1
ATOM 1181 C CA . VAL A 1 165 ? -67.392 -9.921 81.413 1.00 87.00 165 VAL A CA 1
ATOM 1182 C C . VAL A 1 165 ? -65.961 -10.323 81.060 1.00 87.00 165 VAL A C 1
ATOM 1184 O O . VAL A 1 165 ? -65.440 -11.285 81.615 1.00 87.00 165 VAL A O 1
ATOM 1187 N N . ALA A 1 166 ? -65.318 -9.586 80.158 1.00 86.31 166 ALA A N 1
ATOM 1188 C CA . ALA A 1 166 ? -63.897 -9.739 79.850 1.00 86.31 166 ALA A CA 1
ATOM 1189 C C . ALA A 1 166 ? -63.104 -8.553 80.411 1.00 86.31 166 ALA A C 1
ATOM 1191 O O . ALA A 1 166 ? -63.582 -7.418 80.377 1.00 86.31 166 ALA A O 1
ATOM 1192 N N . CYS A 1 167 ? -61.897 -8.811 80.908 1.00 85.25 167 CYS A N 1
ATOM 1193 C CA . CYS A 1 167 ? -60.960 -7.785 81.361 1.00 85.25 167 CYS A CA 1
ATOM 1194 C C . CYS A 1 167 ? -59.743 -7.803 80.443 1.00 85.25 167 CYS A C 1
ATOM 1196 O O . CYS A 1 167 ? -59.108 -8.845 80.314 1.00 85.25 167 CYS A O 1
ATOM 1198 N N . GLY A 1 168 ? -59.444 -6.675 79.795 1.00 82.88 168 GLY A N 1
ATOM 1199 C CA . GLY A 1 168 ? -58.351 -6.588 78.826 1.00 82.88 168 GLY A CA 1
ATOM 1200 C C . GLY A 1 168 ? -57.376 -5.450 79.111 1.00 82.88 168 GLY A C 1
ATOM 1201 O O . GLY A 1 168 ? -57.789 -4.346 79.481 1.00 82.88 168 GLY A O 1
ATOM 1202 N N . LEU A 1 169 ? -56.085 -5.697 78.881 1.00 84.31 169 LEU A N 1
ATOM 1203 C CA . LEU A 1 169 ? -55.021 -4.689 78.910 1.00 84.31 169 LEU A CA 1
ATOM 1204 C C . LEU A 1 169 ? -54.643 -4.252 77.487 1.00 84.31 169 LEU A C 1
ATOM 1206 O O . LEU A 1 169 ? -54.613 -5.089 76.589 1.00 84.31 169 LEU A O 1
ATOM 1210 N N . PRO A 1 170 ? -54.343 -2.963 77.247 1.00 82.75 170 PRO A N 1
ATOM 1211 C CA . PRO A 1 170 ? -53.902 -2.512 75.932 1.00 82.75 170 PRO A CA 1
ATOM 1212 C C . PRO A 1 170 ? -52.538 -3.121 75.566 1.00 82.75 170 PRO A C 1
ATOM 1214 O O . PRO A 1 170 ? -51.577 -2.998 76.320 1.00 82.75 170 PRO A O 1
ATOM 1217 N N . CYS A 1 171 ? -52.443 -3.728 74.382 1.00 84.19 171 CYS A N 1
ATOM 1218 C CA . CYS A 1 171 ? -51.263 -4.458 73.895 1.00 84.19 171 CYS A CA 1
ATOM 1219 C C . CYS A 1 171 ? -50.734 -3.924 72.542 1.00 84.19 171 CYS A C 1
ATOM 1221 O O . CYS A 1 171 ? -50.185 -4.649 71.709 1.00 84.19 171 CYS A O 1
ATOM 1223 N N . ASN A 1 172 ? -50.919 -2.627 72.273 1.00 81.94 172 ASN A N 1
ATOM 1224 C CA . ASN A 1 172 ? -50.467 -1.966 71.039 1.00 81.94 172 ASN A CA 1
ATOM 1225 C C . ASN A 1 172 ? -49.317 -0.960 71.242 1.00 81.94 172 ASN A C 1
ATOM 1227 O O . ASN A 1 172 ? -48.750 -0.449 70.267 1.00 81.94 172 ASN A O 1
ATOM 1231 N N . THR A 1 173 ? -48.936 -0.692 72.490 1.00 82.19 173 THR A N 1
ATOM 1232 C CA . THR A 1 173 ? -48.007 0.383 72.868 1.00 82.19 173 THR A CA 1
ATOM 1233 C C . THR A 1 173 ? -46.536 -0.030 72.927 1.00 82.19 173 THR A C 1
ATOM 1235 O O . THR A 1 173 ? -45.699 0.824 73.211 1.00 82.19 173 THR A O 1
ATOM 1238 N N . CYS A 1 174 ? -46.174 -1.279 72.608 1.00 85.06 174 CYS A N 1
ATOM 1239 C CA . CYS A 1 174 ? -44.764 -1.676 72.617 1.00 85.06 174 CYS A CA 1
ATOM 1240 C C . CYS A 1 174 ? -43.930 -0.856 71.604 1.00 85.06 174 CYS A C 1
ATOM 1242 O O . CYS A 1 174 ? -44.307 -0.790 70.418 1.00 85.06 174 CYS A O 1
ATOM 1244 N N . PRO A 1 175 ? -42.802 -0.248 72.032 1.00 85.88 175 PRO A N 1
ATOM 1245 C CA . PRO A 1 175 ? -41.838 0.385 71.134 1.00 85.88 175 PRO A CA 1
ATOM 1246 C C . PRO A 1 175 ? -41.101 -0.680 70.313 1.00 85.88 175 PRO A C 1
ATOM 1248 O O . PRO A 1 175 ? -40.973 -1.815 70.760 1.00 85.88 175 PRO A O 1
ATOM 1251 N N . ILE A 1 176 ? -40.610 -0.335 69.119 1.00 85.19 176 ILE A N 1
ATOM 1252 C CA . ILE A 1 176 ? -39.812 -1.270 68.304 1.00 85.19 176 ILE A CA 1
ATOM 1253 C C . ILE A 1 176 ? -38.588 -1.723 69.127 1.00 85.19 176 ILE A C 1
ATOM 1255 O O . ILE A 1 176 ? -37.894 -0.849 69.657 1.00 85.19 176 ILE A O 1
ATOM 1259 N N . PRO A 1 177 ? -38.315 -3.041 69.247 1.00 87.81 177 PRO A N 1
ATOM 1260 C CA . PRO A 1 177 ? -37.136 -3.536 69.950 1.00 87.81 177 PRO A CA 1
ATOM 1261 C C . PRO A 1 177 ? -35.857 -2.877 69.409 1.00 87.81 177 PRO A C 1
ATOM 1263 O O . PRO A 1 177 ? -35.641 -2.878 68.191 1.00 87.81 177 PRO A O 1
ATOM 1266 N N . PRO A 1 178 ? -35.003 -2.293 70.267 1.00 87.12 178 PRO A N 1
ATOM 1267 C CA . PRO A 1 178 ? -33.719 -1.759 69.837 1.00 87.12 178 PRO A CA 1
ATOM 1268 C C . PRO A 1 178 ? -32.765 -2.885 69.415 1.00 87.12 178 PRO A C 1
ATOM 1270 O O . PRO A 1 178 ? -32.957 -4.052 69.739 1.00 87.12 178 PRO A O 1
ATOM 1273 N N . ARG A 1 179 ? -31.676 -2.514 68.737 1.00 87.44 179 ARG A N 1
ATOM 1274 C CA . ARG A 1 179 ? -30.570 -3.430 68.396 1.00 87.44 179 ARG A CA 1
ATOM 1275 C C . ARG A 1 179 ? -29.441 -3.453 69.431 1.00 87.44 179 ARG A C 1
ATOM 1277 O O . ARG A 1 179 ? -28.439 -4.133 69.235 1.00 87.44 179 ARG A O 1
ATOM 1284 N N . GLY A 1 180 ? -29.547 -2.640 70.483 1.00 78.94 180 GLY A N 1
ATOM 1285 C CA . GLY A 1 180 ? -28.478 -2.467 71.467 1.00 78.94 180 GLY A CA 1
ATOM 1286 C C . GLY A 1 180 ? -28.080 -3.805 72.091 1.00 78.94 180 GLY A C 1
ATOM 1287 O O . GLY A 1 180 ? -28.935 -4.502 72.618 1.00 78.94 180 GLY A O 1
ATOM 1288 N N . GLY A 1 181 ? -26.792 -4.152 72.013 1.00 75.88 181 GLY A N 1
ATOM 1289 C CA . GLY A 1 181 ? -26.253 -5.411 72.542 1.00 75.88 181 GLY A CA 1
ATOM 1290 C C . GLY A 1 181 ? -26.137 -6.562 71.534 1.00 75.88 181 GLY A C 1
ATOM 1291 O O . GLY A 1 181 ? -25.505 -7.559 71.864 1.00 75.88 181 GLY A O 1
ATOM 1292 N N . LEU A 1 182 ? -26.662 -6.424 70.309 1.00 84.38 182 LEU A N 1
ATOM 1293 C CA . LEU A 1 182 ? -26.515 -7.421 69.240 1.00 84.38 182 LEU A CA 1
ATOM 1294 C C . LEU A 1 182 ? -25.410 -7.013 68.255 1.00 84.38 182 LEU A C 1
ATOM 1296 O O . LEU A 1 182 ? -25.395 -5.890 67.746 1.00 84.38 182 LEU A O 1
ATOM 1300 N N . THR A 1 183 ? -24.487 -7.930 67.963 1.00 83.62 183 THR A N 1
ATOM 1301 C CA . THR A 1 183 ? -23.500 -7.788 66.881 1.00 83.62 183 THR A CA 1
ATOM 1302 C C . THR A 1 183 ? -24.068 -8.331 65.575 1.00 83.62 183 THR A C 1
ATOM 1304 O O . THR A 1 183 ? -24.820 -9.303 65.589 1.00 83.62 183 THR A O 1
ATOM 1307 N N . CYS A 1 184 ? -23.712 -7.724 64.443 1.00 82.25 184 CYS A N 1
ATOM 1308 C CA . CYS A 1 184 ? -24.065 -8.278 63.139 1.00 82.25 184 CYS A CA 1
ATOM 1309 C C . CYS A 1 184 ? -23.018 -9.322 62.726 1.00 82.25 184 CYS A C 1
ATOM 1311 O O . CYS A 1 184 ? -21.840 -8.957 62.702 1.00 82.25 184 CYS A O 1
ATOM 1313 N N . PRO A 1 185 ? -23.399 -10.580 62.445 1.00 80.81 185 PRO A N 1
ATOM 1314 C CA . PRO A 1 185 ? -22.461 -11.590 61.957 1.00 80.81 185 PRO A CA 1
ATOM 1315 C C . PRO A 1 185 ? -21.829 -11.201 60.610 1.00 80.81 185 PRO A C 1
ATOM 1317 O O . PRO A 1 185 ? -22.451 -10.501 59.808 1.00 80.81 185 PRO A O 1
ATOM 1320 N N . ASP A 1 186 ? -20.609 -11.676 60.354 1.00 75.88 186 ASP A N 1
ATOM 1321 C CA . ASP A 1 186 ? -19.934 -11.489 59.063 1.00 75.88 186 ASP A CA 1
ATOM 1322 C C . ASP A 1 186 ? -20.738 -12.144 57.924 1.00 75.88 186 ASP A C 1
ATOM 1324 O O . ASP A 1 186 ? -21.364 -13.188 58.113 1.00 75.88 186 ASP A O 1
ATOM 1328 N N . GLY A 1 187 ? -20.747 -11.519 56.741 1.00 70.69 187 GLY A N 1
ATOM 1329 C CA . GLY A 1 187 ? -21.533 -11.980 55.588 1.00 70.69 187 GLY A CA 1
ATOM 1330 C C . GLY A 1 187 ? -23.029 -11.638 55.655 1.00 70.69 187 GLY A C 1
ATOM 1331 O O . GLY A 1 187 ? -23.790 -12.023 54.758 1.00 70.69 187 GLY A O 1
ATOM 1332 N N . LEU A 1 188 ? -23.464 -10.905 56.689 1.00 79.88 188 LEU A N 1
ATOM 1333 C CA . LEU A 1 188 ? -24.846 -10.460 56.865 1.00 79.88 188 LEU A CA 1
ATOM 1334 C C . LEU A 1 188 ? -24.954 -8.928 56.934 1.00 79.88 188 LEU A C 1
ATOM 1336 O O . LEU A 1 188 ? -24.082 -8.223 57.439 1.00 79.88 188 LEU A O 1
ATOM 1340 N N . VAL A 1 189 ? -26.095 -8.409 56.480 1.00 82.31 189 VAL A N 1
ATOM 1341 C CA . VAL A 1 189 ? -26.533 -7.030 56.722 1.00 82.31 189 VAL A CA 1
ATOM 1342 C C . VAL A 1 189 ? -27.632 -7.055 57.770 1.00 82.31 189 VAL A C 1
ATOM 1344 O O . VAL A 1 189 ? -28.656 -7.716 57.585 1.00 82.31 189 VAL A O 1
ATOM 1347 N N . CYS A 1 190 ? -27.440 -6.300 58.852 1.00 84.69 190 CYS A N 1
ATOM 1348 C CA . CYS A 1 190 ? -28.390 -6.275 59.955 1.00 84.69 190 CYS A CA 1
ATOM 1349 C C . CYS A 1 190 ? -29.173 -4.963 60.029 1.00 84.69 190 CYS A C 1
ATOM 1351 O O . CYS A 1 190 ? -28.584 -3.879 60.096 1.00 84.69 190 CYS A O 1
ATOM 1353 N N . THR A 1 191 ? -30.500 -5.058 60.090 1.00 86.44 191 THR A N 1
ATOM 1354 C CA . THR A 1 191 ? -31.421 -3.912 60.164 1.00 86.44 191 THR A CA 1
ATOM 1355 C C . THR A 1 191 ? -32.327 -3.989 61.390 1.00 86.44 191 THR A C 1
ATOM 1357 O O . THR A 1 191 ? -32.385 -4.999 62.090 1.00 86.44 191 THR A O 1
ATOM 1360 N N . THR A 1 192 ? -33.023 -2.894 61.701 1.00 88.31 192 THR A N 1
ATOM 1361 C CA . THR A 1 192 ? -34.063 -2.889 62.739 1.00 88.31 192 THR A CA 1
ATOM 1362 C C . THR A 1 192 ? -35.268 -3.713 62.295 1.00 88.31 192 THR A C 1
ATOM 1364 O O . THR A 1 192 ? -35.596 -3.746 61.107 1.00 88.31 192 THR A O 1
ATOM 1367 N N . VAL A 1 193 ? -35.950 -4.338 63.252 1.00 91.00 193 VAL A N 1
ATOM 1368 C CA . VAL A 1 193 ? -37.190 -5.082 62.998 1.00 91.00 193 VAL A CA 1
ATOM 1369 C C . VAL A 1 193 ? -38.348 -4.140 62.647 1.00 91.00 193 VAL A C 1
ATOM 1371 O O . VAL A 1 193 ? -38.354 -2.967 63.024 1.00 91.00 193 VAL A O 1
ATOM 1374 N N . SER A 1 194 ? -39.329 -4.644 61.901 1.00 90.31 194 SER A N 1
ATOM 1375 C CA . SER A 1 194 ? -40.540 -3.915 61.499 1.00 90.31 194 SER A CA 1
ATOM 1376 C C . SER A 1 194 ? -41.722 -4.252 62.407 1.00 90.31 194 SER A C 1
ATOM 1378 O O . SER A 1 194 ? -41.745 -5.312 63.024 1.00 90.31 194 SER A O 1
ATOM 1380 N N . LYS A 1 195 ? -42.730 -3.370 62.471 1.00 87.56 195 LYS A N 1
ATOM 1381 C CA . LYS A 1 195 ? -43.966 -3.572 63.249 1.00 87.56 195 LYS A CA 1
ATOM 1382 C C . LYS A 1 195 ? -45.161 -3.765 62.310 1.00 87.56 195 LYS A C 1
ATOM 1384 O O . LYS A 1 195 ? -45.305 -3.004 61.355 1.00 87.56 195 LYS A O 1
ATOM 1389 N N . ARG A 1 196 ? -46.022 -4.753 62.570 1.00 86.31 196 ARG A N 1
ATOM 1390 C CA . ARG A 1 196 ? -47.299 -4.970 61.858 1.00 86.31 196 ARG A CA 1
ATOM 1391 C C . ARG A 1 196 ? -48.480 -5.070 62.826 1.00 86.31 196 ARG A C 1
ATOM 1393 O O . ARG A 1 196 ? -48.296 -5.272 64.026 1.00 86.31 196 ARG A O 1
ATOM 1400 N N . ALA A 1 197 ? -49.688 -4.890 62.293 1.00 79.06 197 ALA A N 1
ATOM 1401 C CA . ALA A 1 197 ? -50.929 -5.001 63.055 1.00 79.06 197 ALA A CA 1
ATOM 1402 C C . ALA A 1 197 ? -51.366 -6.471 63.192 1.00 79.06 197 ALA A C 1
ATOM 1404 O O . ALA A 1 197 ? -51.420 -7.187 62.194 1.00 79.06 197 ALA A O 1
ATOM 1405 N N . GLY A 1 198 ? -51.709 -6.876 64.416 1.00 75.31 198 GLY A N 1
ATOM 1406 C CA . GLY A 1 198 ? -52.351 -8.145 64.775 1.00 75.31 198 GLY A CA 1
ATOM 1407 C C . GLY A 1 198 ? -53.406 -7.907 65.867 1.00 75.31 198 GLY A C 1
ATOM 1408 O O . GLY A 1 198 ? -53.759 -6.753 66.125 1.00 75.31 198 GLY A O 1
ATOM 1409 N N . GLN A 1 199 ? -53.892 -8.969 66.532 1.00 80.75 199 GLN A N 1
ATOM 1410 C CA . GLN A 1 199 ? -54.738 -8.832 67.739 1.00 80.75 199 GLN A CA 1
ATOM 1411 C C . GLN A 1 199 ? -54.036 -7.948 68.783 1.00 80.75 199 GLN A C 1
ATOM 1413 O O . GLN A 1 199 ? -54.628 -7.007 69.314 1.00 80.75 199 GLN A O 1
ATOM 1418 N N . CYS A 1 200 ? -52.743 -8.210 68.970 1.00 84.75 200 CYS A N 1
ATOM 1419 C CA . CYS A 1 200 ? -51.768 -7.311 69.565 1.00 84.75 200 CYS A CA 1
ATOM 1420 C C . CYS A 1 200 ? -50.700 -6.957 68.519 1.00 84.75 200 CYS A C 1
ATOM 1422 O O . CYS A 1 200 ? -50.603 -7.600 67.474 1.00 84.75 200 CYS A O 1
ATOM 1424 N N . SER A 1 201 ? -49.921 -5.896 68.747 1.00 87.75 201 SER A N 1
ATOM 1425 C CA . SER A 1 201 ? -48.879 -5.509 67.783 1.00 87.75 201 SER A CA 1
ATOM 1426 C C . SER A 1 201 ? -47.809 -6.590 67.640 1.00 87.75 201 SER A C 1
ATOM 1428 O O . SER A 1 201 ? -47.393 -7.148 68.647 1.00 87.75 201 SER A O 1
ATOM 1430 N N . GLU A 1 202 ? -47.298 -6.811 66.428 1.00 91.25 202 GLU A N 1
ATOM 1431 C CA . GLU A 1 202 ? -46.255 -7.812 66.164 1.00 91.25 202 GLU A CA 1
ATOM 1432 C C . GLU A 1 202 ? -44.974 -7.161 65.618 1.00 91.25 202 GLU A C 1
ATOM 1434 O O . GLU A 1 202 ? -45.047 -6.283 64.754 1.00 91.25 202 GLU A O 1
ATOM 1439 N N . ALA A 1 203 ? -43.805 -7.595 66.094 1.00 90.69 203 ALA A N 1
ATOM 1440 C CA . ALA A 1 203 ? -42.489 -7.252 65.562 1.00 90.69 203 ALA A CA 1
ATOM 1441 C C . ALA A 1 203 ? -41.952 -8.411 64.712 1.00 90.69 203 ALA A C 1
ATOM 1443 O O . ALA A 1 203 ? -41.990 -9.559 65.143 1.00 90.69 203 ALA A O 1
ATOM 1444 N N . TYR A 1 204 ? -41.464 -8.125 63.506 1.00 92.06 204 TYR A N 1
ATOM 1445 C CA . TYR A 1 204 ? -41.050 -9.142 62.537 1.00 92.06 204 TYR A CA 1
ATOM 1446 C C . TYR A 1 204 ? -39.974 -8.621 61.578 1.00 92.06 204 TYR A C 1
ATOM 1448 O O . TYR A 1 204 ? -39.738 -7.413 61.476 1.00 92.06 204 TYR A O 1
ATOM 1456 N N . CYS A 1 205 ? -39.370 -9.536 60.823 1.00 88.62 205 CYS A N 1
ATOM 1457 C CA . CYS A 1 205 ? -38.479 -9.209 59.717 1.00 88.62 205 CYS A CA 1
ATOM 1458 C C . CYS A 1 205 ? -39.195 -9.385 58.373 1.00 88.62 205 CYS A C 1
ATOM 1460 O O . CYS A 1 205 ? -39.618 -10.498 58.065 1.00 88.62 205 CYS A O 1
ATOM 1462 N N . PRO A 1 206 ? -39.353 -8.317 57.564 1.00 83.81 206 PRO A N 1
ATOM 1463 C CA . PRO A 1 206 ? -39.929 -8.426 56.220 1.00 83.81 206 PRO A CA 1
ATOM 1464 C C . PRO A 1 206 ? -39.121 -9.349 55.302 1.00 83.81 206 PRO A C 1
ATOM 1466 O O . PRO A 1 206 ? -39.678 -9.992 54.416 1.00 83.81 206 PRO A O 1
ATOM 1469 N N . SER A 1 207 ? -37.811 -9.404 55.532 1.00 79.00 207 SER A N 1
ATOM 1470 C CA . SER A 1 207 ? -36.848 -10.251 54.842 1.00 79.00 207 SER A CA 1
ATOM 1471 C C . SER A 1 207 ? -35.742 -10.665 55.808 1.00 79.00 207 SER A C 1
ATOM 1473 O O . SER A 1 207 ? -35.400 -9.916 56.727 1.00 79.00 207 SER A O 1
ATOM 1475 N N . GLY A 1 208 ? -35.166 -11.842 55.573 1.00 81.44 208 GLY A N 1
ATOM 1476 C CA . GLY A 1 208 ? -34.125 -12.405 56.428 1.00 81.44 208 GLY A CA 1
ATOM 1477 C C . GLY A 1 208 ? -34.673 -13.084 57.680 1.00 81.44 208 GLY A C 1
ATOM 1478 O O . GLY A 1 208 ? -35.853 -13.423 57.772 1.00 81.44 208 GLY A O 1
ATOM 1479 N N . VAL A 1 209 ? -33.778 -13.308 58.633 1.00 86.56 209 VAL A N 1
ATOM 1480 C CA . VAL A 1 209 ? -34.050 -13.996 59.894 1.00 86.56 209 VAL A CA 1
ATOM 1481 C C . VAL A 1 209 ? -34.140 -12.970 61.019 1.00 86.56 209 VAL A C 1
ATOM 1483 O O . VAL A 1 209 ? -33.327 -12.052 61.075 1.00 86.56 209 VAL A O 1
ATOM 1486 N N . MET A 1 210 ? -35.118 -13.104 61.916 1.00 90.88 210 MET A N 1
ATOM 1487 C CA . MET A 1 210 ? -35.177 -12.277 63.120 1.00 90.88 210 MET A CA 1
ATOM 1488 C C . MET A 1 210 ? -34.376 -12.938 64.240 1.00 90.88 210 MET A C 1
ATOM 1490 O O . MET A 1 210 ? -34.661 -14.071 64.621 1.00 90.88 210 MET A O 1
ATOM 1494 N N . THR A 1 211 ? -33.422 -12.205 64.802 1.00 91.00 211 THR A N 1
ATOM 1495 C CA . THR A 1 211 ? -32.669 -12.613 65.990 1.00 91.00 211 THR A CA 1
ATOM 1496 C C . THR A 1 211 ? -33.038 -11.685 67.138 1.00 91.00 211 THR A C 1
ATOM 1498 O O . THR A 1 211 ? -32.834 -10.474 67.040 1.00 91.00 211 THR A O 1
ATOM 1501 N N . ALA A 1 212 ? -33.597 -12.236 68.215 1.00 89.00 212 ALA A N 1
ATOM 1502 C CA . ALA A 1 212 ? -33.991 -11.529 69.427 1.00 89.00 212 ALA A CA 1
ATOM 1503 C C . ALA A 1 212 ? -33.139 -11.995 70.616 1.00 89.00 212 ALA A C 1
ATOM 1505 O O . ALA A 1 212 ? -33.056 -13.191 70.884 1.00 89.00 212 ALA A O 1
ATOM 1506 N N . ASP A 1 213 ? -32.454 -11.064 71.287 1.00 88.81 213 ASP A N 1
ATOM 1507 C CA . ASP A 1 213 ? -31.470 -11.336 72.354 1.00 88.81 213 ASP A CA 1
ATOM 1508 C C . ASP A 1 213 ? -30.475 -12.481 72.024 1.00 88.81 213 ASP A C 1
ATOM 1510 O O . ASP A 1 213 ? -30.062 -13.247 72.892 1.00 88.81 213 ASP A O 1
ATOM 1514 N N . GLY A 1 214 ? -30.082 -12.610 70.748 1.00 84.88 214 GLY A N 1
ATOM 1515 C CA . GLY A 1 214 ? -29.154 -13.642 70.260 1.00 84.88 214 GLY A CA 1
ATOM 1516 C C . GLY A 1 214 ? -29.801 -14.978 69.871 1.00 84.88 214 GLY A C 1
ATOM 1517 O O . GLY A 1 214 ? -29.095 -15.893 69.452 1.00 84.88 214 GLY A O 1
ATOM 1518 N N . VAL A 1 215 ? -31.127 -15.098 69.971 1.00 88.62 215 VAL A N 1
ATOM 1519 C CA . VAL A 1 215 ? -31.894 -16.297 69.605 1.00 88.62 215 VAL A CA 1
ATOM 1520 C C . VAL A 1 215 ? -32.734 -16.030 68.361 1.00 88.62 215 VAL A C 1
ATOM 1522 O O . VAL A 1 215 ? -33.409 -15.009 68.258 1.00 88.62 215 VAL A O 1
ATOM 1525 N N . GLN A 1 216 ? -32.730 -16.965 67.416 1.00 89.56 216 GLN A N 1
ATOM 1526 C CA . GLN A 1 216 ? -33.572 -16.882 66.228 1.00 89.56 216 GLN A CA 1
ATOM 1527 C C . GLN A 1 216 ? -35.055 -17.077 66.586 1.00 89.56 216 GLN A C 1
ATOM 1529 O O . GLN A 1 216 ? -35.434 -18.096 67.161 1.00 89.56 216 GLN A O 1
ATOM 1534 N N . VAL A 1 217 ? -35.898 -16.119 66.200 1.00 90.50 217 VAL A N 1
ATOM 1535 C CA . VAL A 1 217 ? -37.359 -16.133 66.386 1.00 90.50 217 VAL A CA 1
ATOM 1536 C C . VAL A 1 217 ? -38.066 -15.809 65.064 1.00 90.50 217 VAL A C 1
ATOM 1538 O O . VAL A 1 217 ? -37.458 -15.282 64.138 1.00 90.50 217 VAL A O 1
ATOM 1541 N N . ASN A 1 218 ? -39.359 -16.128 64.941 1.00 87.12 218 ASN A N 1
ATOM 1542 C CA . ASN A 1 218 ? -40.125 -15.820 63.720 1.00 87.12 218 ASN A CA 1
ATOM 1543 C C . ASN A 1 218 ? -40.723 -14.405 63.757 1.00 87.12 218 ASN A C 1
ATOM 1545 O O . ASN A 1 218 ? -40.625 -13.644 62.796 1.00 87.12 218 ASN A O 1
ATOM 1549 N N . PHE A 1 219 ? -41.378 -14.077 64.865 1.00 90.44 219 PHE A N 1
ATOM 1550 C CA . PHE A 1 219 ? -41.929 -12.766 65.185 1.00 90.44 219 PHE A CA 1
ATOM 1551 C C . PHE A 1 219 ? -42.149 -12.698 66.700 1.00 90.44 219 PHE A C 1
ATOM 1553 O O . PHE A 1 219 ? -42.189 -13.734 67.367 1.00 90.44 219 PHE A O 1
ATOM 1560 N N . LEU A 1 220 ? -42.300 -11.489 67.229 1.00 90.69 220 LEU A N 1
ATOM 1561 C CA . LEU A 1 220 ? -42.658 -11.244 68.624 1.00 90.69 220 LEU A CA 1
ATOM 1562 C C . LEU A 1 220 ? -44.013 -10.547 68.687 1.00 90.69 220 LEU A C 1
ATOM 1564 O O . LEU A 1 220 ? -44.302 -9.692 67.853 1.00 90.69 220 LEU A O 1
ATOM 1568 N N . THR A 1 221 ? -44.819 -10.864 69.690 1.00 90.56 221 THR A N 1
ATOM 1569 C CA . THR A 1 221 ? -46.110 -10.230 69.966 1.00 90.56 221 THR A CA 1
ATOM 1570 C C . THR A 1 221 ? -45.969 -9.310 71.174 1.00 90.56 221 THR A C 1
ATOM 1572 O O . THR A 1 221 ? -45.277 -9.624 72.136 1.00 90.56 221 THR A O 1
ATOM 1575 N N . CYS A 1 222 ? -46.579 -8.133 71.116 1.00 89.00 222 CYS A N 1
ATOM 1576 C CA . CYS A 1 222 ? -46.648 -7.212 72.241 1.00 89.00 222 CYS A CA 1
ATOM 1577 C C . CYS A 1 222 ? -47.696 -7.720 73.232 1.00 89.00 222 CYS A C 1
ATOM 1579 O O . CYS A 1 222 ? -48.856 -7.854 72.858 1.00 89.00 222 CYS A O 1
ATOM 1581 N N . ASN A 1 223 ? -47.320 -7.972 74.478 1.00 83.50 223 ASN A N 1
ATOM 1582 C CA . ASN A 1 223 ? -48.275 -8.385 75.503 1.00 83.50 223 ASN A CA 1
ATOM 1583 C C . ASN A 1 223 ? -48.924 -7.187 76.215 1.00 83.50 223 ASN A C 1
ATOM 1585 O O . ASN A 1 223 ? -48.492 -6.036 76.068 1.00 83.50 223 ASN A O 1
ATOM 1589 N N . GLY A 1 224 ? -49.949 -7.450 77.033 1.00 74.06 224 GLY A N 1
ATOM 1590 C CA . GLY A 1 224 ? -50.637 -6.426 77.833 1.00 74.06 224 GLY A CA 1
ATOM 1591 C C . GLY A 1 224 ? -49.762 -5.684 78.861 1.00 74.06 224 GLY A C 1
ATOM 1592 O O . GLY A 1 224 ? -50.229 -4.733 79.486 1.00 74.06 224 GLY A O 1
ATOM 1593 N N . GLN A 1 225 ? -48.496 -6.083 79.044 1.00 80.81 225 GLN A N 1
ATOM 1594 C CA . GLN A 1 225 ? -47.519 -5.426 79.925 1.00 80.81 225 GLN A CA 1
ATOM 1595 C C . GLN A 1 225 ? -46.535 -4.514 79.173 1.00 80.81 225 GLN A C 1
ATOM 1597 O O . GLN A 1 225 ? -45.624 -3.956 79.788 1.00 80.81 225 GLN A O 1
ATOM 1602 N N . GLY A 1 226 ? -46.681 -4.367 77.853 1.00 82.06 226 GLY A N 1
ATOM 1603 C CA . GLY A 1 226 ? -45.768 -3.571 77.033 1.00 82.06 226 GLY A CA 1
ATOM 1604 C C . GLY A 1 226 ? -44.422 -4.254 76.769 1.00 82.06 226 GLY A C 1
ATOM 1605 O O . GLY A 1 226 ? -43.435 -3.568 76.499 1.00 82.06 226 GLY A O 1
ATOM 1606 N N . LYS A 1 227 ? -44.366 -5.587 76.860 1.00 86.50 227 LYS A N 1
ATOM 1607 C CA . LYS A 1 227 ? -43.173 -6.392 76.578 1.00 86.50 227 LYS A CA 1
ATOM 1608 C C . LYS A 1 227 ? -43.375 -7.224 75.314 1.00 86.50 227 LYS A C 1
ATOM 1610 O O . LYS A 1 227 ? -44.498 -7.593 74.980 1.00 86.50 227 LYS A O 1
ATOM 1615 N N . TRP A 1 228 ? -42.281 -7.504 74.616 1.00 90.62 228 TRP A N 1
ATOM 1616 C CA . TRP A 1 228 ? -42.287 -8.368 73.440 1.00 90.62 228 TRP A CA 1
ATOM 1617 C C . TRP A 1 228 ? -42.071 -9.812 73.854 1.00 90.62 228 TRP A C 1
ATOM 1619 O O . TRP A 1 228 ? -41.077 -10.099 74.516 1.00 90.62 228 TRP A O 1
ATOM 1629 N N . GLU A 1 229 ? -42.969 -10.698 73.444 1.00 90.75 229 GLU A N 1
ATOM 1630 C CA . GLU A 1 229 ? -42.884 -12.125 73.733 1.00 90.75 229 GLU A CA 1
ATOM 1631 C C . GLU A 1 229 ? -43.038 -12.991 72.484 1.00 90.75 229 GLU A C 1
ATOM 1633 O O . GLU A 1 229 ? -43.648 -12.583 71.495 1.00 90.75 229 GLU A O 1
ATOM 1638 N N . ASP A 1 230 ? -42.454 -14.183 72.505 1.00 90.25 230 ASP A N 1
ATOM 1639 C CA . ASP A 1 230 ? -42.697 -15.198 71.481 1.00 90.25 230 ASP A CA 1
ATOM 1640 C C . ASP A 1 230 ? -43.972 -16.015 71.777 1.00 90.25 230 ASP A C 1
ATOM 1642 O O . ASP A 1 230 ? -44.666 -15.810 72.771 1.00 90.25 230 ASP A O 1
ATOM 1646 N N . ALA A 1 231 ? -44.277 -16.993 70.920 1.00 83.31 231 ALA A N 1
ATOM 1647 C CA . ALA A 1 231 ? -45.425 -17.883 71.107 1.00 83.31 231 ALA A CA 1
ATOM 1648 C C . ALA A 1 231 ? -45.327 -18.793 72.353 1.00 83.31 231 ALA A C 1
ATOM 1650 O O . ALA A 1 231 ? -46.324 -19.403 72.734 1.00 83.31 231 ALA A O 1
ATOM 1651 N N . ALA A 1 232 ? -44.144 -18.914 72.966 1.00 83.75 232 ALA A N 1
ATOM 1652 C CA . ALA A 1 232 ? -43.922 -19.677 74.192 1.00 83.75 232 ALA A CA 1
ATOM 1653 C C . ALA A 1 232 ? -44.023 -18.805 75.462 1.00 83.75 232 ALA A C 1
ATOM 1655 O O . ALA A 1 232 ? -43.938 -19.340 76.567 1.00 83.75 232 ALA A O 1
ATOM 1656 N N . GLY A 1 233 ? -44.219 -17.487 75.317 1.00 82.94 233 GLY A N 1
ATOM 1657 C CA . GLY A 1 233 ? -44.273 -16.522 76.419 1.00 82.94 233 GLY A CA 1
ATOM 1658 C C . GLY A 1 233 ? -42.898 -16.041 76.901 1.00 82.94 233 GLY A C 1
ATOM 1659 O O . GLY A 1 233 ? -42.794 -15.435 77.969 1.00 82.94 233 GLY A O 1
ATOM 1660 N N . THR A 1 234 ? -41.825 -16.307 76.150 1.00 88.44 234 THR A N 1
ATOM 1661 C CA . THR A 1 234 ? -40.477 -15.815 76.467 1.00 88.44 234 THR A CA 1
ATOM 1662 C C . THR A 1 234 ? -40.377 -14.341 76.109 1.00 88.44 234 THR A C 1
ATOM 1664 O O . THR A 1 234 ? -40.687 -13.965 74.983 1.00 88.44 234 THR A O 1
ATOM 1667 N N . VAL A 1 235 ? -39.917 -13.504 77.041 1.00 90.19 235 VAL A N 1
ATOM 1668 C CA . VAL A 1 235 ? -39.798 -12.053 76.843 1.00 90.19 235 VAL A CA 1
ATOM 1669 C C . VAL A 1 235 ? -38.421 -11.661 76.307 1.00 90.19 235 VAL A C 1
ATOM 1671 O O . VAL A 1 235 ? -37.409 -12.102 76.847 1.00 90.19 235 VAL A O 1
ATOM 1674 N N . TYR A 1 236 ? -38.397 -10.745 75.335 1.00 91.25 236 TYR A N 1
ATOM 1675 C CA . TYR A 1 236 ? -37.186 -10.234 74.687 1.00 91.25 236 TYR A CA 1
ATOM 1676 C C . TYR A 1 236 ? -37.049 -8.712 74.799 1.00 91.25 236 TYR A C 1
ATOM 1678 O O . TYR A 1 236 ? -38.040 -7.975 74.852 1.00 91.25 236 TYR A O 1
ATOM 1686 N N . THR A 1 237 ? -35.803 -8.231 74.810 1.00 89.38 237 THR A N 1
ATOM 1687 C CA . THR A 1 237 ? -35.466 -6.810 75.003 1.00 89.38 237 THR A CA 1
ATOM 1688 C C . THR A 1 237 ? -34.809 -6.150 73.793 1.00 89.38 237 THR A C 1
ATOM 1690 O O . THR A 1 237 ? -34.999 -4.949 73.597 1.00 89.38 237 THR A O 1
ATOM 1693 N N . ALA A 1 238 ? -34.104 -6.907 72.951 1.00 90.25 238 ALA A N 1
ATOM 1694 C CA . ALA A 1 238 ? -33.515 -6.443 71.702 1.00 90.25 238 ALA A CA 1
ATOM 1695 C C . ALA A 1 238 ? -33.821 -7.405 70.549 1.00 90.25 238 ALA A C 1
ATOM 1697 O O . ALA A 1 238 ? -33.948 -8.612 70.745 1.00 90.25 238 ALA A O 1
ATOM 1698 N N . ALA A 1 239 ? -33.918 -6.875 69.328 1.00 91.69 239 ALA A N 1
ATOM 1699 C CA . ALA A 1 239 ? -34.033 -7.695 68.127 1.00 91.69 239 ALA A CA 1
ATOM 1700 C C . ALA A 1 239 ? -33.449 -7.009 66.884 1.00 91.69 239 ALA A C 1
ATOM 1702 O O . ALA A 1 239 ? -33.474 -5.782 66.757 1.00 91.69 239 ALA A O 1
ATOM 1703 N N . GLN A 1 240 ? -32.953 -7.808 65.940 1.00 92.12 240 GLN A N 1
ATOM 1704 C CA . GLN A 1 240 ? -32.492 -7.361 64.626 1.00 92.12 240 GLN A CA 1
ATOM 1705 C C . GLN A 1 240 ? -32.939 -8.325 63.525 1.00 92.12 240 GLN A C 1
ATOM 1707 O O . GLN A 1 240 ? -33.198 -9.498 63.786 1.00 92.12 240 GLN A O 1
ATOM 1712 N N . CYS A 1 241 ? -33.017 -7.822 62.296 1.00 88.88 241 CYS A N 1
ATOM 1713 C CA . CYS A 1 241 ? -33.147 -8.656 61.106 1.00 88.88 241 CYS A CA 1
ATOM 1714 C C . CYS A 1 241 ? -31.774 -8.899 60.516 1.00 88.88 241 CYS A C 1
ATOM 1716 O O . CYS A 1 241 ? -31.032 -7.939 60.338 1.00 88.88 241 CYS A O 1
ATOM 1718 N N . GLU A 1 242 ? -31.469 -10.143 60.186 1.00 87.12 242 GLU A N 1
ATOM 1719 C CA . GLU A 1 242 ? -30.206 -10.576 59.606 1.00 87.12 242 GLU A CA 1
ATOM 1720 C C . GLU A 1 242 ? -30.461 -11.078 58.184 1.00 87.12 242 GLU A C 1
ATOM 1722 O O . GLU A 1 242 ? -31.267 -11.986 57.959 1.00 87.12 242 GLU A O 1
ATOM 1727 N N . MET A 1 243 ? -29.814 -10.452 57.204 1.00 83.56 243 MET A N 1
ATOM 1728 C CA . MET A 1 243 ? -30.003 -10.740 55.783 1.00 83.56 243 MET A CA 1
ATOM 1729 C C . MET A 1 243 ? -28.677 -11.143 55.143 1.00 83.56 243 MET A C 1
ATOM 1731 O O . MET A 1 243 ? -27.697 -10.416 55.281 1.00 83.56 243 MET A O 1
ATOM 1735 N N . SER A 1 244 ? -28.642 -12.271 54.429 1.00 76.94 244 SER A N 1
ATOM 1736 C CA . SER A 1 244 ? -27.418 -12.751 53.772 1.00 76.94 244 SER A CA 1
ATOM 1737 C C . SER A 1 244 ? -27.082 -11.933 52.531 1.00 76.94 244 SER A C 1
ATOM 1739 O O . SER A 1 244 ? -27.921 -11.769 51.645 1.00 76.94 244 SER A O 1
ATOM 1741 N N . CYS A 1 245 ? -25.836 -11.467 52.453 1.00 74.94 245 CYS A N 1
ATOM 1742 C CA . CYS A 1 245 ? -25.266 -10.848 51.257 1.00 74.94 245 CYS A CA 1
ATOM 1743 C C . CYS A 1 245 ? -24.302 -11.784 50.505 1.00 74.94 245 CYS A C 1
ATOM 1745 O O . CYS A 1 245 ? -23.510 -11.338 49.679 1.00 74.94 245 CYS A O 1
ATOM 1747 N N . GLU A 1 246 ? -24.368 -13.097 50.744 1.00 71.88 246 GLU A N 1
ATOM 1748 C CA . GLU A 1 246 ? -23.581 -14.082 49.982 1.00 71.88 246 GLU A CA 1
ATOM 1749 C C . GLU A 1 246 ? -24.241 -14.477 48.652 1.00 71.88 246 GLU A C 1
ATOM 1751 O O . GLU A 1 246 ? -23.586 -15.029 47.765 1.00 71.88 246 GLU A O 1
ATOM 1756 N N . LEU A 1 247 ? -25.538 -14.191 48.515 1.00 76.56 247 LEU A N 1
ATOM 1757 C CA . LEU A 1 247 ? -26.414 -14.726 47.473 1.00 76.56 247 LEU A CA 1
ATOM 1758 C C . LEU A 1 247 ? -26.448 -13.907 46.170 1.00 76.56 247 LEU A C 1
ATOM 1760 O O . LEU A 1 247 ? -27.205 -14.254 45.262 1.00 76.56 247 LEU A O 1
ATOM 1764 N N . CYS A 1 248 ? -25.652 -12.841 46.030 1.00 81.88 248 CYS A N 1
ATOM 1765 C CA . CYS A 1 248 ? -25.555 -12.159 44.738 1.00 81.88 248 CYS A CA 1
ATOM 1766 C C . CYS A 1 248 ? -24.911 -13.067 43.685 1.00 81.88 248 CYS A C 1
ATOM 1768 O O . CYS A 1 248 ? -23.825 -13.610 43.888 1.00 81.88 248 CYS A O 1
ATOM 1770 N N . ALA A 1 249 ? -25.571 -13.192 42.534 1.00 82.75 249 ALA A N 1
ATOM 1771 C CA . ALA A 1 249 ? -24.994 -13.847 41.367 1.00 82.75 249 ALA A CA 1
ATOM 1772 C C . ALA A 1 249 ? -23.812 -13.031 40.821 1.00 82.75 249 ALA A C 1
ATOM 1774 O O . ALA A 1 249 ? -23.850 -11.801 40.866 1.00 82.75 249 ALA A O 1
ATOM 1775 N N . ALA A 1 250 ? -22.799 -13.703 40.269 1.00 83.88 250 ALA A N 1
ATOM 1776 C CA . ALA A 1 250 ? -21.667 -13.034 39.633 1.00 83.88 250 ALA A CA 1
ATOM 1777 C C . ALA A 1 250 ? -22.153 -12.078 38.532 1.00 83.88 250 ALA A C 1
ATOM 1779 O O . ALA A 1 250 ? -22.978 -12.453 37.689 1.00 83.88 250 ALA A O 1
ATOM 1780 N N . LEU A 1 251 ? -21.651 -10.841 38.539 1.00 88.12 251 LEU A N 1
ATOM 1781 C CA . LEU A 1 251 ? -21.964 -9.878 37.487 1.00 88.12 251 LEU A CA 1
ATOM 1782 C C . LEU A 1 251 ? -21.382 -10.354 36.157 1.00 88.12 251 LEU A C 1
ATOM 1784 O O . LEU A 1 251 ? -20.257 -10.844 36.077 1.00 88.12 251 LEU A O 1
ATOM 1788 N N . THR A 1 252 ? -22.160 -10.178 35.094 1.00 86.25 252 THR A N 1
ATOM 1789 C CA . THR A 1 252 ? -21.707 -10.441 33.727 1.00 86.25 252 THR A CA 1
ATOM 1790 C C . THR A 1 252 ? -21.768 -9.157 32.912 1.00 86.25 252 THR A C 1
ATOM 1792 O O . THR A 1 252 ? -22.514 -8.231 33.236 1.00 86.25 252 THR A O 1
ATOM 1795 N N . ASN A 1 253 ? -21.014 -9.124 31.819 1.00 84.94 253 ASN A N 1
ATOM 1796 C CA . ASN A 1 253 ? -21.102 -8.088 30.792 1.00 84.94 253 ASN A CA 1
ATOM 1797 C C . ASN A 1 253 ? -22.080 -8.473 29.661 1.00 84.94 253 ASN A C 1
ATOM 1799 O O . ASN A 1 253 ? -22.101 -7.844 28.603 1.00 84.94 253 ASN A O 1
ATOM 1803 N N . ALA A 1 254 ? -22.896 -9.517 29.849 1.00 81.62 254 ALA A N 1
ATOM 1804 C CA . ALA A 1 254 ? -23.832 -9.973 28.830 1.00 81.62 254 ALA A CA 1
ATOM 1805 C C . ALA A 1 254 ? -24.866 -8.879 28.513 1.00 81.62 254 ALA A C 1
ATOM 1807 O O . ALA A 1 254 ? -25.499 -8.322 29.406 1.00 81.62 254 ALA A O 1
ATOM 1808 N N . GLY A 1 255 ? -25.043 -8.565 27.228 1.00 79.94 255 GLY A N 1
ATOM 1809 C CA . GLY A 1 255 ? -25.945 -7.495 26.786 1.00 79.94 255 GLY A CA 1
ATOM 1810 C C . GLY A 1 255 ? -25.365 -6.078 26.888 1.00 79.94 255 GLY A C 1
ATOM 1811 O O . GLY A 1 255 ? -26.054 -5.130 26.516 1.00 79.94 255 GLY A O 1
ATOM 1812 N N . MET A 1 256 ? -24.111 -5.921 27.327 1.00 86.56 256 MET A N 1
ATOM 1813 C CA . MET A 1 256 ? -23.372 -4.659 27.263 1.00 86.56 256 MET A CA 1
ATOM 1814 C C . MET A 1 256 ? -22.403 -4.698 26.067 1.00 86.56 256 MET A C 1
ATOM 1816 O O . MET A 1 256 ? -21.360 -5.345 26.144 1.00 86.56 256 MET A O 1
ATOM 1820 N N . PRO A 1 257 ? -22.735 -4.072 24.921 1.00 86.56 257 PRO A N 1
ATOM 1821 C CA . PRO A 1 257 ? -21.815 -4.019 23.792 1.00 86.56 257 PRO A CA 1
ATOM 1822 C C . PRO A 1 257 ? -20.574 -3.204 24.163 1.00 86.56 257 PRO A C 1
ATOM 1824 O O . PRO A 1 257 ? -20.682 -2.106 24.714 1.00 86.56 257 PRO A O 1
ATOM 1827 N N . CYS A 1 258 ? -19.398 -3.737 23.837 1.00 85.62 258 CYS A N 1
ATOM 1828 C CA . CYS A 1 258 ? -18.145 -3.046 24.088 1.00 85.62 258 CYS A CA 1
ATOM 1829 C C . CYS A 1 258 ? -17.936 -1.922 23.058 1.00 85.62 258 CYS A C 1
ATOM 1831 O O . CYS A 1 258 ? -17.938 -2.208 21.855 1.00 85.62 258 CYS A O 1
ATOM 1833 N N . PRO A 1 259 ? -17.759 -0.658 23.477 1.00 85.75 259 PRO A N 1
ATOM 1834 C CA . PRO A 1 259 ? -17.496 0.444 22.556 1.00 85.75 259 PRO A CA 1
ATOM 1835 C C . PRO A 1 259 ? -16.162 0.292 21.817 1.00 85.75 259 PRO A C 1
ATOM 1837 O O . PRO A 1 259 ? -15.197 -0.260 22.347 1.00 85.75 259 PRO A O 1
ATOM 1840 N N . THR A 1 260 ? -16.092 0.830 20.599 1.00 84.44 260 THR A N 1
ATOM 1841 C CA . THR A 1 260 ? -14.839 0.937 19.836 1.00 84.44 260 THR A CA 1
ATOM 1842 C C . THR A 1 260 ? -13.808 1.769 20.605 1.00 84.44 260 THR A C 1
ATOM 1844 O O . THR A 1 260 ? -14.163 2.773 21.219 1.00 84.44 260 THR A O 1
ATOM 1847 N N . GLY A 1 261 ? -12.542 1.352 20.566 1.00 82.75 261 GLY A N 1
ATOM 1848 C CA . GLY A 1 261 ? -11.433 1.957 21.309 1.00 82.75 261 GLY A CA 1
ATOM 1849 C C . GLY A 1 261 ? -11.257 1.414 22.730 1.00 82.75 261 GLY A C 1
ATOM 1850 O O . GLY A 1 261 ? -10.334 1.836 23.426 1.00 82.75 261 GLY A O 1
ATOM 1851 N N . LEU A 1 262 ? -12.111 0.478 23.168 1.00 86.75 262 LEU A N 1
ATOM 1852 C CA . LEU A 1 262 ? -12.087 -0.094 24.514 1.00 86.75 262 LEU A CA 1
ATOM 1853 C C . LEU A 1 262 ? -11.988 -1.627 24.475 1.00 86.75 262 LEU A C 1
ATOM 1855 O O . LEU A 1 262 ? -12.586 -2.287 23.623 1.00 86.75 262 LEU A O 1
ATOM 1859 N N . ILE A 1 263 ? -11.279 -2.187 25.455 1.00 87.06 263 ILE A N 1
ATOM 1860 C CA . ILE A 1 263 ? -11.344 -3.601 25.837 1.00 87.06 263 ILE A CA 1
ATOM 1861 C C . ILE A 1 263 ? -12.333 -3.708 26.996 1.00 87.06 263 ILE A C 1
ATOM 1863 O O . ILE A 1 263 ? -12.192 -2.988 27.987 1.00 87.06 263 ILE A O 1
ATOM 1867 N N . CYS A 1 264 ? -13.322 -4.597 26.875 1.00 88.25 264 CYS A N 1
ATOM 1868 C CA . CYS A 1 264 ? -14.328 -4.807 27.912 1.00 88.25 264 CYS A CA 1
ATOM 1869 C C . CYS A 1 264 ? -14.160 -6.165 28.579 1.00 88.25 264 CYS A C 1
ATOM 1871 O O . CYS A 1 264 ? -14.329 -7.208 27.946 1.00 88.25 264 CYS A O 1
ATOM 1873 N N . GLU A 1 265 ? -13.871 -6.137 29.872 1.00 89.69 265 GLU A N 1
ATOM 1874 C CA . GLU A 1 265 ? -13.704 -7.326 30.702 1.00 89.69 265 GLU A CA 1
ATOM 1875 C C . GLU A 1 265 ? -14.827 -7.414 31.740 1.00 89.69 265 GLU A C 1
ATOM 1877 O O . GLU A 1 265 ? -15.493 -6.424 32.058 1.00 89.69 265 GLU A O 1
ATOM 1882 N N . VAL A 1 266 ? -15.060 -8.617 32.264 1.00 90.56 266 VAL A N 1
ATOM 1883 C CA . VAL A 1 266 ? -15.931 -8.796 33.431 1.00 90.56 266 VAL A CA 1
ATOM 1884 C C . VAL A 1 266 ? -15.281 -8.174 34.664 1.00 90.56 266 VAL A C 1
ATOM 1886 O O . VAL A 1 266 ? -14.056 -8.086 34.764 1.00 90.56 266 VAL A O 1
ATOM 1889 N N . THR A 1 267 ? -16.103 -7.724 35.602 1.00 89.75 267 THR A N 1
ATOM 1890 C CA . THR A 1 267 ? -15.624 -7.127 36.847 1.00 89.75 267 THR A CA 1
ATOM 1891 C C . THR A 1 267 ? -14.969 -8.170 37.752 1.00 89.75 267 THR A C 1
ATOM 1893 O O . THR A 1 267 ? -15.300 -9.354 37.711 1.00 89.75 267 THR A O 1
ATOM 1896 N N . ALA A 1 268 ? -14.008 -7.732 38.563 1.00 89.00 268 ALA A N 1
ATOM 1897 C CA . ALA A 1 268 ? -13.375 -8.561 39.582 1.00 89.00 268 ALA A CA 1
ATOM 1898 C C . ALA A 1 268 ? -14.158 -8.476 40.898 1.00 89.00 268 ALA A C 1
ATOM 1900 O O . ALA A 1 268 ? -14.750 -7.439 41.199 1.00 89.00 268 ALA A O 1
ATOM 1901 N N . GLU A 1 269 ? -14.113 -9.535 41.705 1.00 87.19 269 GLU A N 1
ATOM 1902 C CA . GLU A 1 269 ? -14.750 -9.582 43.026 1.00 87.19 269 GLU A CA 1
ATOM 1903 C C . GLU A 1 269 ? -13.702 -9.604 44.147 1.00 87.19 269 GLU A C 1
ATOM 1905 O O . GLU A 1 269 ? -12.627 -10.194 44.005 1.00 87.19 269 GLU A O 1
ATOM 1910 N N . ARG A 1 270 ? -14.013 -8.958 45.274 1.00 85.25 270 ARG A N 1
ATOM 1911 C CA . ARG A 1 270 ? -13.240 -9.042 46.519 1.00 85.25 270 ARG A CA 1
ATOM 1912 C C . ARG A 1 270 ? -14.157 -9.245 47.720 1.00 85.25 270 ARG A C 1
ATOM 1914 O O . ARG A 1 270 ? -15.281 -8.743 47.747 1.00 85.25 270 ARG A O 1
ATOM 1921 N N . GLU A 1 271 ? -13.638 -9.951 48.718 1.00 77.94 271 GLU A N 1
ATOM 1922 C CA . GLU A 1 271 ? -14.347 -10.212 49.971 1.00 77.94 271 GLU A CA 1
ATOM 1923 C C . GLU A 1 271 ? -14.232 -9.023 50.937 1.00 77.94 271 GLU A C 1
ATOM 1925 O O . GLU A 1 271 ? -13.167 -8.417 51.090 1.00 77.94 271 GLU A O 1
ATOM 1930 N N . GLY A 1 272 ? -15.351 -8.701 51.584 1.00 67.94 272 GLY A N 1
ATOM 1931 C CA . GLY A 1 272 ? -15.503 -7.650 52.589 1.00 67.94 272 GLY A CA 1
ATOM 1932 C C . GLY A 1 272 ? -16.562 -8.054 53.617 1.00 67.94 272 GLY A C 1
ATOM 1933 O O . GLY A 1 272 ? -16.804 -9.239 53.820 1.00 67.94 272 GLY A O 1
ATOM 1934 N N . GLN A 1 273 ? -17.232 -7.085 54.250 1.00 69.56 273 GLN A N 1
ATOM 1935 C CA . GLN A 1 273 ? -18.391 -7.381 55.112 1.00 69.56 273 GLN A CA 1
ATOM 1936 C C . GLN A 1 273 ? -19.573 -7.944 54.289 1.00 69.56 273 GLN A C 1
ATOM 1938 O O . GLN A 1 273 ? -20.317 -8.796 54.768 1.00 69.56 273 GLN A O 1
ATOM 1943 N N . CYS A 1 274 ? -19.668 -7.503 53.029 1.00 77.50 274 CYS A N 1
ATOM 1944 C CA . CYS A 1 274 ? -20.396 -8.126 51.926 1.00 77.50 274 CYS A CA 1
ATOM 1945 C C . CYS A 1 274 ? -19.498 -8.123 50.676 1.00 77.50 274 CYS A C 1
ATOM 1947 O O . CYS A 1 274 ? -18.573 -7.309 50.595 1.00 77.50 274 CYS A O 1
ATOM 1949 N N . LYS A 1 275 ? -19.767 -9.003 49.700 1.00 82.19 275 LYS A N 1
ATOM 1950 C CA . LYS A 1 275 ? -18.996 -9.065 48.445 1.00 82.19 275 LYS A CA 1
ATOM 1951 C C . LYS A 1 275 ? -19.009 -7.726 47.714 1.00 82.19 275 LYS A C 1
ATOM 1953 O O . LYS A 1 275 ? -20.061 -7.098 47.578 1.00 82.19 275 LYS A O 1
ATOM 1958 N N . GLU A 1 276 ? -17.854 -7.321 47.198 1.00 88.69 276 GLU A N 1
ATOM 1959 C CA . GLU A 1 276 ? -17.709 -6.131 46.362 1.00 88.69 276 GLU A CA 1
ATOM 1960 C C . GLU A 1 276 ? -17.208 -6.497 44.968 1.00 88.69 276 GLU A C 1
ATOM 1962 O O . GLU A 1 276 ? -16.265 -7.270 44.819 1.00 88.69 276 GLU A O 1
ATOM 1967 N N . SER A 1 277 ? -17.802 -5.880 43.951 1.00 90.19 277 SER A N 1
ATOM 1968 C CA . SER A 1 277 ? -17.395 -5.975 42.554 1.00 90.19 277 SER A CA 1
ATOM 1969 C C . SER A 1 277 ? -16.761 -4.659 42.105 1.00 90.19 277 SER A C 1
ATOM 1971 O O . SER A 1 277 ? -17.290 -3.582 42.386 1.00 90.19 277 SER A O 1
ATOM 1973 N N . TYR A 1 278 ? -15.633 -4.730 41.401 1.00 91.62 278 TYR A N 1
ATOM 1974 C CA . TYR A 1 278 ? -14.843 -3.567 40.992 1.00 91.62 278 TYR A CA 1
ATOM 1975 C C . TYR A 1 278 ? -14.028 -3.831 39.716 1.00 91.62 278 TYR A C 1
ATOM 1977 O O . TYR A 1 278 ? -13.947 -4.956 39.222 1.00 91.62 278 TYR A O 1
ATOM 1985 N N . CYS A 1 279 ? -13.378 -2.786 39.200 1.00 90.25 279 CYS A N 1
ATOM 1986 C CA . CYS A 1 279 ? -12.424 -2.885 38.096 1.00 90.25 279 CYS A CA 1
ATOM 1987 C C . CYS A 1 279 ? -11.007 -2.584 38.574 1.00 90.25 279 CYS A C 1
ATOM 1989 O O . CYS A 1 279 ? -10.729 -1.496 39.074 1.00 90.25 279 CYS A O 1
ATOM 1991 N N . ALA A 1 280 ? -10.095 -3.549 38.422 1.00 86.31 280 ALA A N 1
ATOM 1992 C CA . ALA A 1 280 ? -8.684 -3.357 38.764 1.00 86.31 280 ALA A CA 1
ATOM 1993 C C . ALA A 1 280 ? -7.968 -2.420 37.775 1.00 86.31 280 ALA A C 1
ATOM 1995 O O . ALA A 1 280 ? -7.027 -1.719 38.148 1.00 86.31 280 ALA A O 1
ATOM 1996 N N . LYS A 1 281 ? -8.418 -2.415 36.515 1.00 81.69 281 LYS A N 1
ATOM 1997 C CA . LYS A 1 281 ? -7.990 -1.504 35.452 1.00 81.69 281 LYS A CA 1
ATOM 1998 C C . LYS A 1 281 ? -9.215 -0.996 34.697 1.00 81.69 281 LYS A C 1
ATOM 2000 O O . LYS A 1 281 ? -10.208 -1.711 34.579 1.00 81.69 281 LYS A O 1
ATOM 2005 N N . GLY A 1 282 ? -9.103 0.209 34.147 1.00 85.19 282 GLY A N 1
ATOM 2006 C CA . GLY A 1 282 ? -10.184 0.838 33.393 1.00 85.19 282 GLY A CA 1
ATOM 2007 C C . GLY A 1 282 ? -11.304 1.386 34.275 1.00 85.19 282 GLY A C 1
ATOM 2008 O O . GLY A 1 282 ? -11.196 1.442 35.500 1.00 85.19 282 GLY A O 1
ATOM 2009 N N . GLN A 1 283 ? -12.373 1.825 33.622 1.00 89.44 283 GLN A N 1
ATOM 2010 C CA . GLN A 1 283 ? -13.547 2.413 34.255 1.00 89.44 283 GLN A CA 1
ATOM 2011 C C . GLN A 1 283 ? -14.656 1.366 34.358 1.00 89.44 283 GLN A C 1
ATOM 2013 O O . GLN A 1 283 ? -15.006 0.728 33.367 1.00 89.44 283 GLN A O 1
ATOM 2018 N N . MET A 1 284 ? -15.228 1.190 35.549 1.00 92.31 284 MET A N 1
ATOM 2019 C CA . MET A 1 284 ? -16.393 0.323 35.710 1.00 92.31 284 MET A CA 1
ATOM 2020 C C . MET A 1 284 ? -17.635 1.039 35.183 1.00 92.31 284 MET A C 1
ATOM 2022 O O . MET A 1 284 ? -17.905 2.184 35.553 1.00 92.31 284 MET A O 1
ATOM 2026 N N . THR A 1 285 ? -18.411 0.358 34.344 1.00 91.62 285 THR A N 1
ATOM 2027 C CA . THR A 1 285 ? -19.733 0.826 33.922 1.00 91.62 285 THR A CA 1
ATOM 2028 C C . THR A 1 285 ? -20.794 -0.221 34.221 1.00 91.62 285 THR A C 1
ATOM 2030 O O . THR A 1 285 ? -20.558 -1.419 34.070 1.00 91.62 285 THR A O 1
ATOM 2033 N N . GLY A 1 286 ? -21.956 0.229 34.689 1.00 88.31 286 GLY A N 1
ATOM 2034 C CA . GLY A 1 286 ? -23.071 -0.632 35.077 1.00 88.31 286 GLY A CA 1
ATOM 2035 C C . GLY A 1 286 ? -24.293 -0.455 34.189 1.00 88.31 286 GLY A C 1
ATOM 2036 O O . GLY A 1 286 ? -24.605 0.665 33.768 1.00 88.31 286 GLY A O 1
ATOM 2037 N N . ASN A 1 287 ? -25.015 -1.564 33.989 1.00 83.75 287 ASN A N 1
ATOM 2038 C CA . ASN A 1 287 ? -26.220 -1.694 33.164 1.00 83.75 287 ASN A CA 1
ATOM 2039 C C . ASN A 1 287 ? -26.011 -1.250 31.689 1.00 83.75 287 ASN A C 1
ATOM 2041 O O . ASN A 1 287 ? -25.033 -0.583 31.353 1.00 83.75 287 ASN A O 1
ATOM 2045 N N . PRO A 1 288 ? -26.944 -1.548 30.764 1.00 77.94 288 PRO A N 1
ATOM 2046 C CA . PRO A 1 288 ? -26.826 -1.112 29.365 1.00 77.94 288 PRO A CA 1
ATOM 2047 C C . PRO A 1 288 ? -26.736 0.413 29.176 1.00 77.94 288 PRO A C 1
ATOM 2049 O O . PRO A 1 288 ? -26.227 0.884 28.163 1.00 77.94 288 PRO A O 1
ATOM 2052 N N . SER A 1 289 ? -27.193 1.190 30.164 1.00 82.00 289 SER A N 1
ATOM 2053 C CA . SER A 1 289 ? -27.097 2.655 30.183 1.00 82.00 289 SER A CA 1
ATOM 2054 C C . SER A 1 289 ? -25.686 3.192 30.460 1.00 82.00 289 SER A C 1
ATOM 2056 O O . SER A 1 289 ? -25.502 4.406 30.425 1.00 82.00 289 SER A O 1
ATOM 2058 N N . ARG A 1 290 ? -24.704 2.320 30.740 1.00 85.56 290 ARG A N 1
ATOM 2059 C CA . ARG A 1 290 ? -23.286 2.660 30.959 1.00 85.56 290 ARG A CA 1
ATOM 2060 C C . ARG A 1 290 ? -23.077 3.740 32.025 1.00 85.56 290 ARG A C 1
ATOM 2062 O O . ARG A 1 290 ? -22.353 4.712 31.822 1.00 85.56 290 ARG A O 1
ATOM 2069 N N . VAL A 1 291 ? -23.718 3.568 33.178 1.00 88.44 291 VAL A N 1
ATOM 2070 C CA . VAL A 1 291 ? -23.502 4.457 34.328 1.00 88.44 291 VAL A CA 1
ATOM 2071 C C . VAL A 1 291 ? -22.096 4.216 34.867 1.00 88.44 291 VAL A C 1
ATOM 2073 O O . VAL A 1 291 ? -21.737 3.068 35.112 1.00 88.44 291 VAL A O 1
ATOM 2076 N N . THR A 1 292 ? -21.301 5.269 35.042 1.00 89.81 292 THR A N 1
ATOM 2077 C CA . THR A 1 292 ? -19.955 5.175 35.623 1.00 89.81 292 THR A CA 1
ATOM 2078 C C . THR A 1 292 ? -20.024 4.812 37.100 1.00 89.81 292 THR A C 1
ATOM 2080 O O . THR A 1 292 ? -20.709 5.484 37.868 1.00 89.81 292 THR A O 1
ATOM 2083 N N . LEU A 1 293 ? -19.270 3.791 37.499 1.00 90.12 293 LEU A N 1
ATOM 2084 C CA . LEU A 1 293 ? -19.241 3.258 38.857 1.00 90.12 293 LEU A CA 1
ATOM 2085 C C . LEU A 1 293 ? -17.805 3.181 39.382 1.00 90.12 293 LEU A C 1
ATOM 2087 O O . LEU A 1 293 ? -16.852 3.045 38.616 1.00 90.12 293 LEU A O 1
ATOM 2091 N N . THR A 1 294 ? -17.659 3.233 40.704 1.00 87.75 294 THR A N 1
ATOM 2092 C CA . THR A 1 294 ? -16.383 2.950 41.384 1.00 87.75 294 THR A CA 1
ATOM 2093 C C . THR A 1 294 ? -16.320 1.489 41.826 1.00 87.75 294 THR A C 1
ATOM 2095 O O . THR A 1 294 ? -15.317 0.809 41.620 1.00 87.75 294 THR A O 1
ATOM 2098 N N . SER A 1 295 ? -17.407 1.008 42.427 1.00 90.50 295 SER A N 1
ATOM 2099 C CA . SER A 1 295 ? -17.622 -0.374 42.848 1.00 90.50 295 SER A CA 1
ATOM 2100 C C . SER A 1 295 ? -19.120 -0.625 43.029 1.00 90.50 295 SER A C 1
ATOM 2102 O O . SER A 1 295 ? -19.912 0.319 43.109 1.00 90.50 295 SER A O 1
ATOM 2104 N N . LEU A 1 296 ? -19.501 -1.897 43.106 1.00 90.06 296 LEU A N 1
ATOM 2105 C CA . LEU A 1 296 ? -20.824 -2.345 43.531 1.00 90.06 296 LEU A CA 1
ATOM 2106 C C . LEU A 1 296 ? -20.673 -3.247 44.751 1.00 90.06 296 LEU A C 1
ATOM 2108 O O . LEU A 1 296 ? -19.741 -4.045 44.811 1.00 90.06 296 LEU A O 1
ATOM 2112 N N . THR A 1 297 ? -21.602 -3.158 45.693 1.00 89.69 297 THR A N 1
ATOM 2113 C CA . THR A 1 297 ? -21.636 -4.003 46.890 1.00 89.69 297 THR A CA 1
ATOM 2114 C C . THR A 1 297 ? -22.869 -4.894 46.833 1.00 89.69 297 THR A C 1
ATOM 2116 O O . THR A 1 297 ? -23.959 -4.435 46.488 1.00 89.69 297 THR A O 1
ATOM 2119 N N . CYS A 1 298 ? -22.716 -6.175 47.154 1.00 87.69 298 CYS A N 1
ATOM 2120 C CA . CYS A 1 298 ? -23.849 -7.075 47.292 1.00 87.69 298 CYS A CA 1
ATOM 2121 C C . CYS A 1 298 ? -24.636 -6.725 48.559 1.00 87.69 298 CYS A C 1
ATOM 2123 O O . CYS A 1 298 ? -24.083 -6.716 49.658 1.00 87.69 298 CYS A O 1
ATOM 2125 N N . ASN A 1 299 ? -25.929 -6.441 48.427 1.00 81.44 299 ASN A N 1
ATOM 2126 C CA . ASN A 1 299 ? -26.792 -6.190 49.574 1.00 81.44 299 ASN A CA 1
ATOM 2127 C C . ASN A 1 299 ? -27.407 -7.493 50.126 1.00 81.44 299 ASN A C 1
ATOM 2129 O O . ASN A 1 299 ? -27.388 -8.546 49.488 1.00 81.44 299 ASN A O 1
ATOM 2133 N N . GLY A 1 300 ? -28.024 -7.408 51.309 1.00 71.00 300 GLY A N 1
ATOM 2134 C CA . GLY A 1 300 ? -28.724 -8.533 51.950 1.00 71.00 300 GLY A CA 1
ATOM 2135 C C . GLY A 1 300 ? -29.963 -9.060 51.196 1.00 71.00 300 GLY A C 1
ATOM 2136 O O . GLY A 1 300 ? -30.621 -9.987 51.659 1.00 71.00 300 GLY A O 1
ATOM 2137 N N . LEU A 1 301 ? -30.317 -8.465 50.052 1.00 77.94 301 LEU A N 1
ATOM 2138 C CA . LEU A 1 301 ? -31.436 -8.865 49.191 1.00 77.94 301 LEU A CA 1
ATOM 2139 C C . LEU A 1 301 ? -30.962 -9.565 47.909 1.00 77.94 301 LEU A C 1
ATOM 2141 O O . LEU A 1 301 ? -31.755 -9.736 46.985 1.00 77.94 301 LEU A O 1
ATOM 2145 N N . SER A 1 302 ? -29.694 -9.991 47.846 1.00 81.12 302 SER A N 1
ATOM 2146 C CA . SER A 1 302 ? -29.089 -10.612 46.654 1.00 81.12 302 SER A CA 1
ATOM 2147 C C . SER A 1 302 ? -29.030 -9.677 45.438 1.00 81.12 302 SER A C 1
ATOM 2149 O O . SER A 1 302 ? -29.172 -10.115 44.297 1.00 81.12 302 SER A O 1
ATOM 2151 N N . GLN A 1 303 ? -28.846 -8.376 45.669 1.00 87.62 303 GLN A N 1
ATOM 2152 C CA . GLN A 1 303 ? -28.754 -7.366 44.616 1.00 87.62 303 GLN A CA 1
ATOM 2153 C C . GLN A 1 303 ? -27.419 -6.629 44.696 1.00 87.62 303 GLN A C 1
ATOM 2155 O O . GLN A 1 303 ? -26.991 -6.214 45.774 1.00 87.62 303 GLN A O 1
ATOM 2160 N N . TRP A 1 304 ? -26.790 -6.408 43.543 1.00 90.00 304 TRP A N 1
ATOM 2161 C CA . TRP A 1 304 ? -25.641 -5.518 43.437 1.00 90.00 304 TRP A CA 1
ATOM 2162 C C . TRP A 1 304 ? -26.109 -4.074 43.440 1.00 90.00 304 TRP A C 1
ATOM 2164 O O . TRP A 1 304 ? -26.920 -3.689 42.594 1.00 90.00 304 TRP A O 1
ATOM 2174 N N . VAL A 1 305 ? -25.598 -3.285 44.379 1.00 89.75 305 VAL A N 1
ATOM 2175 C CA . VAL A 1 305 ? -25.975 -1.882 44.524 1.00 89.75 305 VAL A CA 1
ATOM 2176 C C . VAL A 1 305 ? -24.777 -0.947 44.565 1.00 89.75 305 VAL A C 1
ATOM 2178 O O . VAL A 1 305 ? -23.686 -1.336 44.981 1.00 89.75 305 VAL A O 1
ATOM 2181 N N . ASP A 1 306 ? -24.981 0.289 44.117 1.00 90.31 306 ASP A N 1
ATOM 2182 C CA . ASP A 1 306 ? -24.013 1.374 44.290 1.00 90.31 306 ASP A CA 1
ATOM 2183 C C . ASP A 1 306 ? -24.174 2.082 45.650 1.00 90.31 306 ASP A C 1
ATOM 2185 O O . ASP A 1 306 ? -25.008 1.720 46.484 1.00 90.31 306 ASP A O 1
ATOM 2189 N N . ALA A 1 307 ? -23.385 3.138 45.872 1.00 84.81 307 ALA A N 1
ATOM 2190 C CA . ALA A 1 307 ? -23.429 3.946 47.092 1.00 84.81 307 ALA A CA 1
ATOM 2191 C C . ALA A 1 307 ? -24.769 4.683 47.314 1.00 84.81 307 ALA A C 1
ATOM 2193 O O . ALA A 1 307 ? -25.019 5.183 48.411 1.00 84.81 307 ALA A O 1
ATOM 2194 N N . GLN A 1 308 ? -25.627 4.774 46.294 1.00 86.94 308 GLN A N 1
ATOM 2195 C CA . GLN A 1 308 ? -26.958 5.379 46.350 1.00 86.94 308 GLN A CA 1
ATOM 2196 C C . GLN A 1 308 ? -28.078 4.324 46.424 1.00 86.94 308 GLN A C 1
ATOM 2198 O O . GLN A 1 308 ? -29.254 4.689 46.385 1.00 86.94 308 GLN A O 1
ATOM 2203 N N . ASN A 1 309 ? -27.736 3.039 46.585 1.00 84.50 309 ASN A N 1
ATOM 2204 C CA . ASN A 1 309 ? -28.648 1.893 46.564 1.00 84.50 309 ASN A CA 1
ATOM 2205 C C . ASN A 1 309 ? -29.378 1.668 45.224 1.00 84.50 309 ASN A C 1
ATOM 2207 O O . ASN A 1 309 ? -30.436 1.034 45.202 1.00 84.50 309 ASN A O 1
ATOM 2211 N N . ALA A 1 310 ? -28.848 2.153 44.097 1.00 86.31 310 ALA A N 1
ATOM 2212 C CA . ALA A 1 310 ? -29.388 1.780 42.791 1.00 86.31 310 ALA A CA 1
ATOM 2213 C C . ALA A 1 310 ? -28.973 0.344 42.442 1.00 86.31 310 ALA A C 1
ATOM 2215 O O . ALA A 1 310 ? -27.850 -0.058 42.728 1.00 86.31 310 ALA A O 1
ATOM 2216 N N . ILE A 1 311 ? -29.877 -0.432 41.837 1.00 88.94 311 ILE A N 1
ATOM 2217 C CA . ILE A 1 311 ? -29.675 -1.863 41.565 1.00 88.94 311 ILE A CA 1
ATOM 2218 C C . ILE A 1 311 ? -29.073 -2.074 40.171 1.00 88.94 311 ILE A C 1
ATOM 2220 O O . ILE A 1 311 ? -29.551 -1.518 39.176 1.00 88.94 311 ILE A O 1
ATOM 2224 N N . TYR A 1 312 ? -28.072 -2.949 40.089 1.00 90.50 312 TYR A N 1
ATOM 2225 C CA . TYR A 1 312 ? -27.391 -3.324 38.854 1.00 90.50 312 TYR A CA 1
ATOM 2226 C C . TYR A 1 312 ? -27.438 -4.836 38.648 1.00 90.50 312 TYR A C 1
ATOM 2228 O O . TYR A 1 312 ? -27.344 -5.620 39.590 1.00 90.50 312 TYR A O 1
ATOM 2236 N N . THR A 1 313 ? -27.603 -5.242 37.391 1.00 89.25 313 THR A N 1
ATOM 2237 C CA . THR A 1 313 ? -27.654 -6.666 37.001 1.00 89.25 313 THR A CA 1
ATOM 2238 C C . THR A 1 313 ? -26.516 -7.057 36.064 1.00 89.25 313 THR A C 1
ATOM 2240 O O . THR A 1 313 ? -26.199 -8.238 35.944 1.00 89.25 313 THR A O 1
ATOM 2243 N N . THR A 1 314 ? -25.869 -6.070 35.440 1.00 90.75 314 THR A N 1
ATOM 2244 C CA . THR A 1 314 ? -24.697 -6.246 34.581 1.00 90.75 314 THR A CA 1
ATOM 2245 C C . THR A 1 314 ? -23.686 -5.138 34.850 1.00 90.75 314 THR A C 1
ATOM 2247 O O . THR A 1 314 ? -24.062 -4.008 35.179 1.00 90.75 314 THR A O 1
ATOM 2250 N N . ALA A 1 315 ? -22.403 -5.448 34.695 1.00 91.44 315 ALA A N 1
ATOM 2251 C CA . ALA A 1 315 ? -21.325 -4.468 34.739 1.00 91.44 315 ALA A CA 1
ATOM 2252 C C . ALA A 1 315 ? -20.132 -4.946 33.903 1.00 91.44 315 ALA A C 1
ATOM 2254 O O . ALA A 1 315 ? -19.942 -6.148 33.714 1.00 91.44 315 ALA A O 1
ATOM 2255 N N . GLN A 1 316 ? -19.323 -4.007 33.416 1.00 92.88 316 GLN A N 1
ATOM 2256 C CA . GLN A 1 316 ? -18.083 -4.304 32.702 1.00 92.88 316 GLN A CA 1
ATOM 2257 C C . GLN A 1 316 ? -16.985 -3.295 33.039 1.00 92.88 316 GLN A C 1
ATOM 2259 O O . GLN A 1 316 ? -17.263 -2.133 33.347 1.00 92.88 316 GLN A O 1
ATOM 2264 N N . CYS A 1 317 ? -15.738 -3.743 32.948 1.00 91.38 317 CYS A N 1
ATOM 2265 C CA . CYS A 1 317 ? -14.557 -2.895 33.012 1.00 91.38 317 CYS A CA 1
ATOM 2266 C C . CYS A 1 317 ? -14.182 -2.447 31.612 1.00 91.38 317 CYS A C 1
ATOM 2268 O O . CYS A 1 317 ? -13.895 -3.283 30.765 1.00 91.38 317 CYS A O 1
ATOM 2270 N N . GLU A 1 318 ? -14.171 -1.141 31.377 1.00 90.38 318 GLU A N 1
ATOM 2271 C CA . GLU A 1 318 ? -13.838 -0.550 30.089 1.00 90.38 318 GLU A CA 1
ATOM 2272 C C . GLU A 1 318 ? -12.425 0.037 30.141 1.00 90.38 318 GLU A C 1
ATOM 2274 O O . GLU A 1 318 ? -12.160 1.014 30.847 1.00 90.38 318 GLU A O 1
ATOM 2279 N N . ILE A 1 319 ? -11.500 -0.588 29.416 1.00 87.88 319 ILE A N 1
ATOM 2280 C CA . ILE A 1 319 ? -10.079 -0.240 29.412 1.00 87.88 319 ILE A CA 1
ATOM 2281 C C . ILE A 1 319 ? -9.740 0.408 28.063 1.00 87.88 319 ILE A C 1
ATOM 2283 O O . ILE A 1 319 ? -9.920 -0.249 27.036 1.00 87.88 319 ILE A O 1
ATOM 2287 N N . PRO A 1 320 ? -9.242 1.659 28.028 1.00 84.19 320 PRO A N 1
ATOM 2288 C CA . PRO A 1 320 ? -8.808 2.297 26.788 1.00 84.19 320 PRO A CA 1
ATOM 2289 C C . PRO A 1 320 ? -7.685 1.506 26.124 1.00 84.19 320 PRO A C 1
ATOM 2291 O O . PRO A 1 320 ? -6.661 1.251 26.754 1.00 84.19 320 PRO A O 1
ATOM 2294 N N . CYS A 1 321 ? -7.866 1.139 24.859 1.00 84.25 321 CYS A N 1
ATOM 2295 C CA . CYS A 1 321 ? -6.846 0.482 24.039 1.00 84.25 321 CYS A CA 1
ATOM 2296 C C . CYS A 1 321 ? -6.463 1.311 22.809 1.00 84.25 321 CYS A C 1
ATOM 2298 O O . CYS A 1 321 ? -5.776 0.821 21.927 1.00 84.25 321 CYS A O 1
ATOM 2300 N N . ASP A 1 322 ? -6.893 2.568 22.731 1.00 79.88 322 ASP A N 1
ATOM 2301 C CA . ASP A 1 322 ? -6.589 3.509 21.648 1.00 79.88 322 ASP A CA 1
ATOM 2302 C C . ASP A 1 322 ? -5.407 4.447 21.964 1.00 79.88 322 ASP A C 1
ATOM 2304 O O . ASP A 1 322 ? -5.100 5.362 21.205 1.00 79.88 322 ASP A O 1
ATOM 2308 N N . GLN A 1 323 ? -4.725 4.212 23.086 1.00 82.31 323 GLN A N 1
ATOM 2309 C CA . GLN A 1 323 ? -3.696 5.096 23.644 1.00 82.31 323 GLN A CA 1
ATOM 2310 C C . GLN A 1 323 ? -2.271 4.791 23.149 1.00 82.31 323 GLN A C 1
ATOM 2312 O O . GLN A 1 323 ? -1.320 5.427 23.604 1.00 82.31 323 GLN A O 1
ATOM 2317 N N . CYS A 1 324 ? -2.073 3.810 22.264 1.00 82.62 324 CYS A N 1
ATOM 2318 C CA . CYS A 1 324 ? -0.730 3.505 21.777 1.00 82.62 324 CYS A CA 1
ATOM 2319 C C . CYS A 1 324 ? -0.180 4.624 20.893 1.00 82.62 324 CYS A C 1
ATOM 2321 O O . CYS A 1 324 ? -0.853 5.127 19.995 1.00 82.62 324 CYS A O 1
ATOM 2323 N N . MET A 1 325 ? 1.090 4.973 21.108 1.00 82.75 325 MET A N 1
ATOM 2324 C CA . MET A 1 325 ? 1.783 5.899 20.216 1.00 82.75 325 MET A CA 1
ATOM 2325 C C . MET A 1 325 ? 1.997 5.271 18.830 1.00 82.75 325 MET A C 1
ATOM 2327 O O . MET A 1 325 ? 2.181 4.052 18.743 1.00 82.75 325 MET A O 1
ATOM 2331 N N . PRO A 1 326 ? 2.058 6.084 17.757 1.00 82.81 326 PRO A N 1
ATOM 2332 C CA . PRO A 1 326 ? 2.427 5.605 16.429 1.00 82.81 326 PRO A CA 1
ATOM 2333 C C . PRO A 1 326 ? 3.761 4.852 16.460 1.00 82.81 326 PRO A C 1
ATOM 2335 O O . PRO A 1 326 ? 4.733 5.339 17.043 1.00 82.81 326 PRO A O 1
ATOM 2338 N N . LEU A 1 327 ? 3.812 3.677 15.829 1.00 85.50 327 LEU A N 1
ATOM 2339 C CA . LEU A 1 327 ? 5.046 2.903 15.713 1.00 85.50 327 LEU A CA 1
ATOM 2340 C C . LEU A 1 327 ? 5.992 3.599 14.725 1.00 85.50 327 LEU A C 1
ATOM 2342 O O . LEU A 1 327 ? 5.646 3.735 13.549 1.00 85.50 327 LEU A O 1
ATOM 2346 N N . PRO A 1 328 ? 7.190 4.032 15.151 1.00 86.06 328 PRO A N 1
ATOM 2347 C CA . PRO A 1 328 ? 8.208 4.471 14.213 1.00 86.06 328 PRO A CA 1
ATOM 2348 C C . PRO A 1 328 ? 8.690 3.284 13.371 1.00 86.06 328 PRO A C 1
ATOM 2350 O O . PRO A 1 328 ? 8.663 2.129 13.814 1.00 86.06 328 PRO A O 1
ATOM 2353 N N . SER A 1 329 ? 9.184 3.583 12.168 1.00 78.06 329 SER A N 1
ATOM 2354 C CA . SER A 1 329 ? 9.936 2.613 11.373 1.00 78.06 329 SER A CA 1
ATOM 2355 C C . SER A 1 329 ? 11.149 2.123 12.170 1.00 78.06 329 SER A C 1
ATOM 2357 O O . SER A 1 329 ? 11.767 2.887 12.916 1.00 78.06 329 SER A O 1
ATOM 2359 N N . GLY A 1 330 ? 11.451 0.833 12.045 1.00 66.69 330 GLY A N 1
ATOM 2360 C CA . GLY A 1 330 ? 12.548 0.190 12.755 1.00 66.69 330 GLY A CA 1
ATOM 2361 C C . GLY A 1 330 ? 13.930 0.563 12.208 1.00 66.69 330 GLY A C 1
ATOM 2362 O O . GLY A 1 330 ? 14.168 1.645 11.675 1.00 66.69 330 GLY A O 1
ATOM 2363 N N . SER A 1 331 ? 14.882 -0.355 12.385 1.00 69.88 331 SER A N 1
ATOM 2364 C CA . SER A 1 331 ? 16.243 -0.237 11.852 1.00 69.88 331 SER A CA 1
ATOM 2365 C C . SER A 1 331 ? 16.271 -0.081 10.327 1.00 69.88 331 SER A C 1
ATOM 2367 O O . SER A 1 331 ? 15.333 -0.466 9.634 1.00 69.88 331 SER A O 1
ATOM 2369 N N . ALA A 1 332 ? 17.398 0.415 9.805 1.00 76.00 332 ALA A N 1
ATOM 2370 C CA . ALA A 1 332 ? 17.644 0.527 8.368 1.00 76.00 332 ALA A CA 1
ATOM 2371 C C . ALA A 1 332 ? 17.330 -0.780 7.612 1.00 76.00 332 ALA A C 1
ATOM 2373 O O . ALA A 1 332 ? 17.631 -1.874 8.096 1.00 76.00 332 ALA A O 1
ATOM 2374 N N . CYS A 1 333 ? 16.738 -0.646 6.422 1.00 79.06 333 CYS A N 1
ATOM 2375 C CA . CYS A 1 333 ? 16.317 -1.779 5.603 1.00 79.06 333 CYS A CA 1
ATOM 2376 C C . CYS A 1 333 ? 17.497 -2.636 5.149 1.00 79.06 333 CYS A C 1
ATOM 2378 O O . CYS A 1 333 ? 18.478 -2.087 4.637 1.00 79.06 333 CYS A O 1
ATOM 2380 N N . PRO A 1 334 ? 17.389 -3.971 5.229 1.00 83.00 334 PRO A N 1
ATOM 2381 C CA . PRO A 1 334 ? 18.352 -4.863 4.599 1.00 83.00 334 PRO A CA 1
ATOM 2382 C C . PRO A 1 334 ? 18.416 -4.634 3.082 1.00 83.00 334 PRO A C 1
ATOM 2384 O O . PRO A 1 334 ? 17.404 -4.315 2.457 1.00 83.00 334 PRO A O 1
ATOM 2387 N N . MET A 1 335 ? 19.589 -4.830 2.471 1.00 82.50 335 MET A N 1
ATOM 2388 C CA . MET A 1 335 ? 19.708 -4.821 1.006 1.00 82.50 335 MET A CA 1
ATOM 2389 C C . MET A 1 335 ? 18.791 -5.878 0.375 1.00 82.50 335 MET A C 1
ATOM 2391 O O . MET A 1 335 ? 18.675 -6.991 0.888 1.00 82.50 335 MET A O 1
ATOM 2395 N N . GLY A 1 336 ? 18.155 -5.534 -0.745 1.00 82.62 336 GLY A N 1
ATOM 2396 C CA . GLY A 1 336 ? 17.164 -6.368 -1.430 1.00 82.62 336 GLY A CA 1
ATOM 2397 C C . GLY A 1 336 ? 15.734 -6.222 -0.896 1.00 82.62 336 GLY A C 1
ATOM 2398 O O . GLY A 1 336 ? 14.833 -6.912 -1.384 1.00 82.62 336 GLY A O 1
ATOM 2399 N N . PHE A 1 337 ? 15.519 -5.331 0.078 1.00 83.62 337 PHE A N 1
ATOM 2400 C CA . PHE A 1 337 ? 14.215 -5.050 0.670 1.00 83.62 337 PHE A CA 1
ATOM 2401 C C . PHE A 1 337 ? 13.921 -3.548 0.711 1.00 83.62 337 PHE A C 1
ATOM 2403 O O . PHE A 1 337 ? 14.809 -2.719 0.930 1.00 83.62 337 PHE A O 1
ATOM 2410 N N . VAL A 1 338 ? 12.641 -3.210 0.566 1.00 86.00 338 VAL A N 1
ATOM 2411 C CA . VAL A 1 338 ? 12.096 -1.886 0.883 1.00 86.00 338 VAL A CA 1
ATOM 2412 C C . VAL A 1 338 ? 11.359 -1.989 2.211 1.00 86.00 338 VAL A C 1
ATOM 2414 O O . VAL A 1 338 ? 10.556 -2.908 2.393 1.00 86.00 338 VAL A O 1
ATOM 2417 N N . CYS A 1 339 ? 11.617 -1.052 3.126 1.00 86.62 339 CYS A N 1
ATOM 2418 C CA . CYS A 1 339 ? 10.803 -0.921 4.330 1.00 86.62 339 CYS A CA 1
ATOM 2419 C C . CYS A 1 339 ? 9.647 0.019 4.065 1.00 86.62 339 CYS A C 1
ATOM 2421 O O . CYS A 1 339 ? 9.837 1.164 3.652 1.00 86.62 339 CYS A O 1
ATOM 2423 N N . ILE A 1 340 ? 8.459 -0.473 4.357 1.00 86.88 340 ILE A N 1
ATOM 2424 C CA . ILE A 1 340 ? 7.215 0.265 4.247 1.00 86.88 340 ILE A CA 1
ATOM 2425 C C . ILE A 1 340 ? 6.686 0.447 5.677 1.00 86.88 340 ILE A C 1
ATOM 2427 O O . ILE A 1 340 ? 6.868 -0.451 6.511 1.00 86.88 340 ILE A O 1
ATOM 2431 N N . PRO A 1 341 ? 6.082 1.599 6.014 1.00 87.25 341 PRO A N 1
ATOM 2432 C CA . PRO A 1 341 ? 5.350 1.740 7.265 1.00 87.25 341 PRO A CA 1
ATOM 2433 C C . PRO A 1 341 ? 4.281 0.653 7.399 1.00 87.25 341 PRO A C 1
ATOM 2435 O O . PRO A 1 341 ? 3.716 0.201 6.405 1.00 87.25 341 PRO A O 1
ATOM 2438 N N . VAL A 1 342 ? 4.010 0.237 8.631 1.00 90.19 342 VAL A N 1
ATOM 2439 C CA . VAL A 1 342 ? 2.889 -0.662 8.922 1.00 90.19 342 VAL A CA 1
ATOM 2440 C C . VAL A 1 342 ? 1.555 0.054 8.679 1.00 90.19 342 VAL A C 1
ATOM 2442 O O . VAL A 1 342 ? 1.472 1.273 8.825 1.00 90.19 342 VAL A O 1
ATOM 2445 N N . GLU A 1 343 ? 0.521 -0.694 8.300 1.00 89.12 343 GLU A N 1
ATOM 2446 C CA . GLU A 1 343 ? -0.809 -0.154 7.996 1.00 89.12 343 GLU A CA 1
ATOM 2447 C C . GLU A 1 343 ? -1.789 -0.411 9.140 1.00 89.12 343 GLU A C 1
ATOM 2449 O O . GLU A 1 343 ? -1.807 -1.508 9.701 1.00 89.12 343 GLU A O 1
ATOM 2454 N N . ASP A 1 344 ? -2.639 0.573 9.441 1.00 86.62 344 ASP A N 1
ATOM 2455 C CA . ASP A 1 344 ? -3.706 0.441 10.433 1.00 86.62 344 ASP A CA 1
ATOM 2456 C C . ASP A 1 344 ? -4.835 -0.464 9.919 1.00 86.62 344 ASP A C 1
ATOM 2458 O O . ASP A 1 344 ? -5.377 -0.276 8.827 1.00 86.62 344 ASP A O 1
ATOM 2462 N N . GLN A 1 345 ? -5.245 -1.423 10.744 1.00 82.94 345 GLN A N 1
ATOM 2463 C CA . GLN A 1 345 ? -6.393 -2.281 10.504 1.00 82.94 345 GLN A CA 1
ATOM 2464 C C . GLN A 1 345 ? -7.604 -1.831 11.336 1.00 82.94 345 GLN A C 1
ATOM 2466 O O . GLN A 1 345 ? -7.476 -1.597 12.542 1.00 82.94 345 GLN A O 1
ATOM 2471 N N . PRO A 1 346 ? -8.806 -1.749 10.732 1.00 72.25 346 PRO A N 1
ATOM 2472 C CA . PRO A 1 346 ? -10.024 -1.448 11.470 1.00 72.25 346 PRO A CA 1
ATOM 2473 C C . PRO A 1 346 ? -10.376 -2.594 12.428 1.00 72.25 346 PRO A C 1
ATOM 2475 O O . PRO A 1 346 ? -10.461 -3.755 12.029 1.00 72.25 346 PRO A O 1
ATOM 2478 N N . GLY A 1 347 ? -10.629 -2.258 13.692 1.00 73.75 347 GLY A N 1
ATOM 2479 C CA . GLY A 1 347 ? -10.948 -3.218 14.744 1.00 73.75 347 GLY A CA 1
ATOM 2480 C C . GLY A 1 347 ? -11.455 -2.546 16.019 1.00 73.75 347 GLY A C 1
ATOM 2481 O O . GLY A 1 347 ? -11.610 -1.327 16.077 1.00 73.75 347 GLY A O 1
ATOM 2482 N N . GLN A 1 348 ? -11.729 -3.356 17.047 1.00 79.94 348 GLN A N 1
ATOM 2483 C CA . GLN A 1 348 ? -12.117 -2.877 18.382 1.00 79.94 348 GLN A CA 1
ATOM 2484 C C . GLN A 1 348 ? -11.017 -1.993 18.993 1.00 79.94 348 GLN A C 1
ATOM 2486 O O . GLN A 1 348 ? -11.315 -0.942 19.550 1.00 79.94 348 GLN A O 1
ATOM 2491 N N . CYS A 1 349 ? -9.761 -2.417 18.837 1.00 83.75 349 CYS A N 1
ATOM 2492 C CA . CYS A 1 349 ? -8.553 -1.689 19.213 1.00 83.75 349 CYS A CA 1
ATOM 2493 C C . CYS A 1 349 ? -7.702 -1.448 17.960 1.00 83.75 349 CYS A C 1
ATOM 2495 O O . CYS A 1 349 ? -7.785 -2.258 17.028 1.00 83.75 349 CYS A O 1
ATOM 2497 N N . PRO A 1 350 ? -6.871 -0.389 17.927 1.00 85.00 350 PRO A N 1
ATOM 2498 C CA . PRO A 1 350 ? -5.897 -0.194 16.866 1.00 85.00 350 PRO A CA 1
ATOM 2499 C C . PRO A 1 350 ? -5.021 -1.435 16.720 1.00 85.00 350 PRO A C 1
ATOM 2501 O O . PRO A 1 350 ? -4.409 -1.913 17.682 1.00 85.00 350 PRO A O 1
ATOM 2504 N N . SER A 1 351 ? -4.976 -1.954 15.502 1.00 89.31 351 SER A N 1
ATOM 2505 C CA . SER A 1 351 ? -4.062 -3.011 15.103 1.00 89.31 351 SER A CA 1
ATOM 2506 C C . SER A 1 351 ? -3.279 -2.537 13.897 1.00 89.31 351 SER A C 1
ATOM 2508 O O . SER A 1 351 ? -3.811 -1.794 13.079 1.00 89.31 351 SER A O 1
ATOM 2510 N N . VAL A 1 352 ? -2.030 -2.970 13.789 1.00 90.38 352 VAL A N 1
ATOM 2511 C CA . VAL A 1 352 ? -1.214 -2.741 12.605 1.00 90.38 352 VAL A CA 1
ATOM 2512 C C . VAL A 1 352 ? -0.829 -4.060 11.959 1.00 90.38 352 VAL A C 1
ATOM 2514 O O . VAL A 1 352 ? -0.552 -5.055 12.640 1.00 90.38 352 VAL A O 1
ATOM 2517 N N . VAL A 1 353 ? -0.788 -4.055 10.630 1.00 91.56 353 VAL A N 1
ATOM 2518 C CA . VAL A 1 353 ? -0.448 -5.207 9.789 1.00 91.56 353 VAL A CA 1
ATOM 2519 C C . VAL A 1 353 ? 0.475 -4.795 8.642 1.00 91.56 353 VAL A C 1
ATOM 2521 O O . VAL A 1 353 ? 0.681 -3.613 8.373 1.00 91.56 353 VAL A O 1
ATOM 2524 N N . CYS A 1 354 ? 1.035 -5.791 7.959 1.00 89.56 354 CYS A N 1
ATOM 2525 C CA . CYS A 1 354 ? 1.669 -5.609 6.658 1.00 89.56 354 CYS A CA 1
ATOM 2526 C C . CYS A 1 354 ? 0.804 -6.269 5.590 1.00 89.56 354 CYS A C 1
ATOM 2528 O O . CYS A 1 354 ? 0.591 -7.479 5.628 1.00 89.56 354 CYS A O 1
ATOM 2530 N N . THR A 1 355 ? 0.312 -5.479 4.640 1.00 84.94 355 THR A N 1
ATOM 2531 C CA . THR A 1 355 ? -0.385 -5.975 3.441 1.00 84.94 355 THR A CA 1
ATOM 2532 C C . THR A 1 355 ? 0.592 -6.591 2.444 1.00 84.94 355 THR A C 1
ATOM 2534 O O . THR A 1 355 ? 0.279 -7.601 1.813 1.00 84.94 355 THR A O 1
ATOM 2537 N N . THR A 1 356 ? 1.803 -6.033 2.372 1.00 81.19 356 THR A N 1
ATOM 2538 C CA . THR A 1 356 ? 2.899 -6.504 1.522 1.00 81.19 356 THR A CA 1
ATOM 2539 C C . THR A 1 356 ? 4.166 -6.714 2.349 1.00 81.19 356 THR A C 1
ATOM 2541 O O . THR A 1 356 ? 4.556 -5.864 3.150 1.00 81.19 356 THR A O 1
ATOM 2544 N N . GLY A 1 357 ? 4.846 -7.840 2.124 1.00 84.56 357 GLY A N 1
ATOM 2545 C CA . GLY A 1 357 ? 6.086 -8.186 2.819 1.00 84.56 357 GLY A CA 1
ATOM 2546 C C . GLY A 1 357 ? 5.870 -8.843 4.184 1.00 84.56 357 GLY A C 1
ATOM 2547 O O . GLY A 1 357 ? 4.795 -9.348 4.496 1.00 84.56 357 GLY A O 1
ATOM 2548 N N . THR A 1 358 ? 6.933 -8.890 4.986 1.00 88.06 358 THR A N 1
ATOM 2549 C CA . THR A 1 358 ? 6.919 -9.466 6.341 1.00 88.06 358 THR A CA 1
ATOM 2550 C C . THR A 1 358 ? 7.059 -8.356 7.372 1.00 88.06 358 THR A C 1
ATOM 2552 O O . THR A 1 358 ? 7.992 -7.560 7.278 1.00 88.06 358 THR A O 1
ATOM 2555 N N . MET A 1 359 ? 6.184 -8.309 8.382 1.00 91.31 359 MET A N 1
ATOM 2556 C CA . MET A 1 359 ? 6.351 -7.350 9.475 1.00 91.31 359 MET A CA 1
ATOM 2557 C C . MET A 1 359 ? 7.545 -7.739 10.342 1.00 91.31 359 MET A C 1
ATOM 2559 O O . MET A 1 359 ? 7.620 -8.857 10.856 1.00 91.31 359 MET A O 1
ATOM 2563 N N . LYS A 1 360 ? 8.457 -6.793 10.537 1.00 91.62 360 LYS A N 1
ATOM 2564 C CA . LYS A 1 360 ? 9.564 -6.868 11.482 1.00 91.62 360 LYS A CA 1
ATOM 2565 C C . LYS A 1 360 ? 9.344 -5.887 12.614 1.00 91.62 360 LYS A C 1
ATOM 2567 O O . LYS A 1 360 ? 9.232 -4.686 12.375 1.00 91.62 360 LYS A O 1
ATOM 2572 N N . ALA A 1 361 ? 9.318 -6.399 13.836 1.00 90.12 361 ALA A N 1
ATOM 2573 C CA . ALA A 1 361 ? 9.113 -5.610 15.040 1.00 90.12 361 ALA A CA 1
ATOM 2574 C C . ALA A 1 361 ? 10.368 -5.586 15.927 1.00 90.12 361 ALA A C 1
ATOM 2576 O O . ALA A 1 361 ? 11.171 -6.526 15.952 1.00 90.12 361 ALA A O 1
ATOM 2577 N N . GLN A 1 362 ? 10.546 -4.478 16.645 1.00 89.00 362 GLN A N 1
ATOM 2578 C CA . GLN A 1 362 ? 11.641 -4.237 17.581 1.00 89.00 362 GLN A CA 1
ATOM 2579 C C . GLN A 1 362 ? 11.119 -4.157 19.019 1.00 89.00 362 GLN A C 1
ATOM 2581 O O . GLN A 1 362 ? 10.036 -3.607 19.232 1.00 89.00 362 GLN A O 1
ATOM 2586 N N . PRO A 1 363 ? 11.894 -4.635 20.008 1.00 87.12 363 PRO A N 1
ATOM 2587 C CA . PRO A 1 363 ? 13.288 -5.088 19.903 1.00 87.12 363 PRO A CA 1
ATOM 2588 C C . PRO A 1 363 ? 13.463 -6.500 19.308 1.00 87.12 363 PRO A C 1
ATOM 2590 O O . PRO A 1 363 ? 12.610 -7.366 19.460 1.00 87.12 363 PRO A O 1
ATOM 2593 N N . GLY A 1 364 ? 14.611 -6.742 18.661 1.00 82.69 364 GLY A N 1
ATOM 2594 C CA . GLY A 1 364 ? 15.067 -8.085 18.265 1.00 82.69 364 GLY A CA 1
ATOM 2595 C C . GLY A 1 364 ? 14.839 -8.477 16.802 1.00 82.69 364 GLY A C 1
ATOM 2596 O O . GLY A 1 364 ? 15.155 -9.605 16.433 1.00 82.69 364 GLY A O 1
ATOM 2597 N N . ASN A 1 365 ? 14.335 -7.566 15.965 1.00 86.25 365 ASN A N 1
ATOM 2598 C CA . ASN A 1 365 ? 14.039 -7.816 14.547 1.00 86.25 365 ASN A CA 1
ATOM 2599 C C . ASN A 1 365 ? 13.178 -9.078 14.309 1.00 86.25 365 ASN A C 1
ATOM 2601 O O . ASN A 1 365 ? 13.454 -9.909 13.435 1.00 86.25 365 ASN A O 1
ATOM 2605 N N . VAL A 1 366 ? 12.150 -9.248 15.141 1.00 89.12 366 VAL A N 1
ATOM 2606 C CA . VAL A 1 366 ? 11.306 -10.445 15.161 1.00 89.12 366 VAL A CA 1
ATOM 2607 C C . VAL A 1 366 ? 10.245 -10.339 14.072 1.00 89.12 366 VAL A C 1
ATOM 2609 O O . VAL A 1 366 ? 9.644 -9.283 13.886 1.00 89.12 366 VAL A O 1
ATOM 2612 N N . ALA A 1 367 ? 10.017 -11.433 13.341 1.00 90.00 367 ALA A N 1
ATOM 2613 C CA . ALA A 1 367 ? 8.910 -11.509 12.396 1.00 90.00 367 ALA A CA 1
ATOM 2614 C C . ALA A 1 367 ? 7.594 -11.716 13.154 1.00 90.00 367 ALA A C 1
ATOM 2616 O O . ALA A 1 367 ? 7.456 -12.700 13.879 1.00 90.00 367 ALA A O 1
ATOM 2617 N N . VAL A 1 368 ? 6.643 -10.807 12.965 1.00 90.94 368 VAL A N 1
ATOM 2618 C CA . VAL A 1 368 ? 5.304 -10.867 13.567 1.00 90.94 368 VAL A CA 1
ATOM 2619 C C . VAL A 1 368 ? 4.240 -10.775 12.471 1.00 90.94 368 VAL A C 1
ATOM 2621 O O . VAL A 1 368 ? 4.530 -10.370 11.348 1.00 90.94 368 VAL A O 1
ATOM 2624 N N . THR A 1 369 ? 3.009 -11.197 12.757 1.00 90.06 369 THR A N 1
ATOM 2625 C CA . THR A 1 369 ? 1.903 -11.135 11.777 1.00 90.06 369 THR A CA 1
ATOM 2626 C C . THR A 1 369 ? 1.104 -9.842 11.907 1.00 90.06 369 THR A C 1
ATOM 2628 O O . THR A 1 369 ? 0.734 -9.230 10.909 1.00 90.06 369 THR A O 1
ATOM 2631 N N . SER A 1 370 ? 0.859 -9.421 13.144 1.00 91.38 370 SER A N 1
ATOM 2632 C CA . SER A 1 370 ? 0.103 -8.224 13.493 1.00 91.38 370 SER A CA 1
ATOM 2633 C C . SER A 1 370 ? 0.514 -7.769 14.884 1.00 91.38 370 SER A C 1
ATOM 2635 O O . SER A 1 370 ? 0.829 -8.609 15.732 1.00 91.38 370 SER A O 1
ATOM 2637 N N . LEU A 1 371 ? 0.432 -6.469 15.140 1.00 90.75 371 LEU A N 1
ATOM 2638 C CA . LEU A 1 371 ? 0.508 -5.924 16.491 1.00 90.75 371 LEU A CA 1
ATOM 2639 C C . LEU A 1 371 ? -0.835 -5.293 16.843 1.00 90.75 371 LEU A C 1
ATOM 2641 O O . LEU A 1 371 ? -1.495 -4.710 15.987 1.00 90.75 371 LEU A O 1
ATOM 2645 N N . THR A 1 372 ? -1.261 -5.432 18.090 1.00 91.31 372 THR A N 1
ATOM 2646 C CA . THR A 1 372 ? -2.477 -4.795 18.610 1.00 91.31 372 THR A CA 1
ATOM 2647 C C . THR A 1 372 ? -2.102 -3.963 19.819 1.00 91.31 372 THR A C 1
ATOM 2649 O O . THR A 1 372 ? -1.268 -4.387 20.619 1.00 91.31 372 THR A O 1
ATOM 2652 N N . CYS A 1 373 ? -2.689 -2.779 19.946 1.00 88.12 373 CYS A N 1
ATOM 2653 C CA . CYS A 1 373 ? -2.501 -1.974 21.138 1.00 88.12 373 CYS A CA 1
ATOM 2654 C C . CYS A 1 373 ? -3.160 -2.656 22.341 1.00 88.12 373 CYS A C 1
ATOM 2656 O O . CYS A 1 373 ? -4.356 -2.962 22.321 1.00 88.12 373 CYS A O 1
ATOM 2658 N N . ASP A 1 374 ? -2.383 -2.905 23.389 1.00 80.50 374 ASP A N 1
ATOM 2659 C CA . ASP A 1 374 ? -2.913 -3.373 24.654 1.00 80.50 374 ASP A CA 1
ATOM 2660 C C . ASP A 1 374 ? -3.555 -2.217 25.435 1.00 80.50 374 ASP A C 1
ATOM 2662 O O . ASP A 1 374 ? -3.286 -1.033 25.217 1.00 80.50 374 ASP A O 1
ATOM 2666 N N . GLY A 1 375 ? -4.416 -2.553 26.394 1.00 74.44 375 GLY A N 1
ATOM 2667 C CA . GLY A 1 375 ? -5.054 -1.567 27.271 1.00 74.44 375 GLY A CA 1
ATOM 2668 C C . GLY A 1 375 ? -4.091 -0.829 28.220 1.00 74.44 375 GLY A C 1
ATOM 2669 O O . GLY A 1 375 ? -4.525 -0.266 29.221 1.00 74.44 375 GLY A O 1
ATOM 2670 N N . SER A 1 376 ? -2.774 -0.919 28.000 1.00 81.75 376 SER A N 1
ATOM 2671 C CA . SER A 1 376 ? -1.698 -0.277 28.765 1.00 81.75 376 SER A CA 1
ATOM 2672 C C . SER A 1 376 ? -0.779 0.578 27.873 1.00 81.75 376 SER A C 1
ATOM 2674 O O . SER A 1 376 ? 0.318 0.937 28.301 1.00 81.75 376 SER A O 1
ATOM 2676 N N . ALA A 1 377 ? -1.244 0.954 26.673 1.00 83.31 377 ALA A N 1
ATOM 2677 C CA . ALA A 1 377 ? -0.522 1.766 25.688 1.00 83.31 377 ALA A CA 1
ATOM 2678 C C . ALA A 1 377 ? 0.762 1.108 25.141 1.00 83.31 377 ALA A C 1
ATOM 2680 O O . ALA A 1 377 ? 1.723 1.795 24.783 1.00 83.31 377 ALA A O 1
ATOM 2681 N N . GLN A 1 378 ? 0.784 -0.223 25.061 1.00 87.94 378 GLN A N 1
ATOM 2682 C CA . GLN A 1 378 ? 1.879 -1.001 24.493 1.00 87.94 378 GLN A CA 1
ATOM 2683 C C . GLN A 1 378 ? 1.417 -1.766 23.253 1.00 87.94 378 GLN A C 1
ATOM 2685 O O . GLN A 1 378 ? 0.348 -2.366 23.236 1.00 87.94 378 GLN A O 1
ATOM 2690 N N . TRP A 1 379 ? 2.242 -1.793 22.208 1.00 90.88 379 TRP A N 1
ATOM 2691 C CA . TRP A 1 379 ? 1.986 -2.655 21.057 1.00 90.88 379 TRP A CA 1
ATOM 2692 C C . TRP A 1 379 ? 2.416 -4.077 21.378 1.00 90.88 379 TRP A C 1
ATOM 2694 O O . TRP A 1 379 ? 3.583 -4.300 21.706 1.00 90.88 379 TRP A O 1
ATOM 2704 N N . ILE A 1 380 ? 1.494 -5.030 21.260 1.00 91.62 380 ILE A N 1
ATOM 2705 C CA . ILE A 1 380 ? 1.757 -6.437 21.559 1.00 91.62 380 ILE A CA 1
ATOM 2706 C C . ILE A 1 380 ? 1.419 -7.371 20.399 1.00 91.62 380 ILE A C 1
ATOM 2708 O O . ILE A 1 380 ? 0.534 -7.085 19.592 1.00 91.62 380 ILE A O 1
ATOM 2712 N N . ASP A 1 381 ? 2.112 -8.506 20.332 1.00 91.88 381 ASP A N 1
ATOM 2713 C CA . ASP A 1 381 ? 1.734 -9.634 19.474 1.00 91.88 381 ASP A CA 1
ATOM 2714 C C . ASP A 1 381 ? 0.697 -10.559 20.153 1.00 91.88 381 ASP A C 1
ATOM 2716 O O . ASP A 1 381 ? 0.248 -10.331 21.281 1.00 91.88 381 ASP A O 1
ATOM 2720 N N . ALA A 1 382 ? 0.328 -11.652 19.477 1.00 86.62 382 ALA A N 1
ATOM 2721 C CA . ALA A 1 382 ? -0.598 -12.657 20.006 1.00 86.62 382 ALA A CA 1
ATOM 2722 C C . ALA A 1 382 ? -0.069 -13.398 21.255 1.00 86.62 382 ALA A C 1
ATOM 2724 O O . ALA A 1 382 ? -0.849 -14.001 21.993 1.00 86.62 382 ALA A O 1
ATOM 2725 N N . GLN A 1 383 ? 1.242 -13.365 21.499 1.00 88.81 383 GLN A N 1
ATOM 2726 C CA . GLN A 1 383 ? 1.912 -13.967 22.651 1.00 88.81 383 GLN A CA 1
ATOM 2727 C C . GLN A 1 383 ? 2.119 -12.966 23.800 1.00 88.81 383 GLN A C 1
ATOM 2729 O O . GLN A 1 383 ? 2.644 -13.353 24.845 1.00 88.81 383 GLN A O 1
ATOM 2734 N N . LYS A 1 384 ? 1.648 -11.720 23.648 1.00 88.50 384 LYS A N 1
ATOM 2735 C CA . LYS A 1 384 ? 1.806 -10.605 24.596 1.00 88.50 384 LYS A CA 1
ATOM 2736 C C . LYS A 1 384 ? 3.249 -10.103 24.746 1.00 88.50 384 LYS A C 1
ATOM 2738 O O . LYS A 1 384 ? 3.590 -9.527 25.778 1.00 88.50 384 LYS A O 1
ATOM 2743 N N . ASN A 1 385 ? 4.098 -10.295 23.737 1.00 89.88 385 ASN A N 1
ATOM 2744 C CA . ASN A 1 385 ? 5.408 -9.646 23.695 1.00 89.88 385 ASN A CA 1
ATOM 2745 C C . ASN A 1 385 ? 5.244 -8.178 23.298 1.00 89.88 385 ASN A C 1
ATOM 2747 O O . ASN A 1 385 ? 4.471 -7.878 22.395 1.00 89.88 385 ASN A O 1
ATOM 2751 N N . VAL A 1 386 ? 5.979 -7.280 23.956 1.00 91.19 386 VAL A N 1
ATOM 2752 C CA . VAL A 1 386 ? 5.875 -5.826 23.758 1.00 91.19 386 VAL A CA 1
ATOM 2753 C C . VAL A 1 386 ? 6.876 -5.333 22.716 1.00 91.19 386 VAL A C 1
ATOM 2755 O O . VAL A 1 386 ? 8.063 -5.662 22.784 1.00 91.19 386 VAL A O 1
ATOM 2758 N N . TYR A 1 387 ? 6.409 -4.475 21.812 1.00 91.69 387 TYR A N 1
ATOM 2759 C CA . TYR A 1 387 ? 7.194 -3.879 20.736 1.00 91.69 387 TYR A CA 1
ATOM 2760 C C . TYR A 1 387 ? 7.078 -2.352 20.723 1.00 91.69 387 TYR A C 1
ATOM 2762 O O . TYR A 1 387 ? 6.067 -1.775 21.120 1.00 91.69 387 TYR A O 1
ATOM 2770 N N . THR A 1 388 ? 8.137 -1.685 20.267 1.00 90.06 388 THR A N 1
ATOM 2771 C CA . THR A 1 388 ? 8.246 -0.214 20.262 1.00 90.06 388 THR A CA 1
ATOM 2772 C C . THR A 1 388 ? 8.498 0.385 18.883 1.00 90.06 388 THR A C 1
ATOM 2774 O O . THR A 1 388 ? 8.383 1.596 18.727 1.00 90.06 388 THR A O 1
ATOM 2777 N N . ALA A 1 389 ? 8.822 -0.437 17.884 1.00 89.62 389 ALA A N 1
ATOM 2778 C CA . ALA A 1 389 ? 8.924 -0.038 16.482 1.00 89.62 389 ALA A CA 1
ATOM 2779 C C . ALA A 1 389 ? 8.557 -1.224 15.586 1.00 89.62 389 ALA A C 1
ATOM 2781 O O . ALA A 1 389 ? 8.797 -2.376 15.959 1.00 89.62 389 ALA A O 1
ATOM 2782 N N . ALA A 1 390 ? 8.003 -0.954 14.407 1.00 91.31 390 ALA A N 1
ATOM 2783 C CA . ALA A 1 390 ? 7.700 -1.987 13.425 1.00 91.31 390 ALA A CA 1
ATOM 2784 C C . ALA A 1 390 ? 7.774 -1.438 11.998 1.00 91.31 390 ALA A C 1
ATOM 2786 O O . ALA A 1 390 ? 7.534 -0.257 11.754 1.00 91.31 390 ALA A O 1
ATOM 2787 N N . GLN A 1 391 ? 8.112 -2.306 11.051 1.00 91.31 391 GLN A N 1
ATOM 2788 C CA . GLN A 1 391 ? 8.119 -1.994 9.624 1.00 91.31 391 GLN A CA 1
ATOM 2789 C C . GLN A 1 391 ? 7.800 -3.237 8.800 1.00 91.31 391 GLN A C 1
ATOM 2791 O O . GLN A 1 391 ? 8.040 -4.359 9.243 1.00 91.31 391 GLN A O 1
ATOM 2796 N N . CYS A 1 392 ? 7.301 -3.041 7.588 1.00 90.50 392 CYS A N 1
ATOM 2797 C CA . CYS A 1 392 ? 7.091 -4.106 6.621 1.00 90.50 392 CYS A CA 1
ATOM 2798 C C . CYS A 1 392 ? 8.312 -4.222 5.716 1.00 90.50 392 CYS A C 1
ATOM 2800 O O . CYS A 1 392 ? 8.644 -3.268 5.021 1.00 90.50 392 CYS A O 1
ATOM 2802 N N . GLU A 1 393 ? 8.972 -5.376 5.704 1.00 89.62 393 GLU A N 1
ATOM 2803 C CA . GLU A 1 393 ? 10.073 -5.663 4.785 1.00 89.62 393 GLU A CA 1
ATOM 2804 C C . GLU A 1 393 ? 9.538 -6.432 3.577 1.00 89.62 393 GLU A C 1
ATOM 2806 O O . GLU A 1 393 ? 9.179 -7.610 3.678 1.00 89.62 393 GLU A O 1
ATOM 2811 N N . ALA A 1 394 ? 9.475 -5.761 2.428 1.00 87.19 394 ALA A N 1
ATOM 2812 C CA . ALA A 1 394 ? 9.057 -6.361 1.167 1.00 87.19 394 ALA A CA 1
ATOM 2813 C C . ALA A 1 394 ? 10.259 -6.534 0.233 1.00 87.19 394 ALA A C 1
ATOM 2815 O O . ALA A 1 394 ? 11.051 -5.609 0.051 1.00 87.19 394 ALA A O 1
ATOM 2816 N N . SER A 1 395 ? 10.412 -7.730 -0.342 1.00 84.44 395 SER A N 1
ATOM 2817 C CA . SER A 1 395 ? 11.513 -8.021 -1.264 1.00 84.44 395 SER A CA 1
ATOM 2818 C C . SER A 1 395 ? 11.322 -7.269 -2.580 1.00 84.44 395 SER A C 1
ATOM 2820 O O . SER A 1 395 ? 10.242 -7.298 -3.160 1.00 84.44 395 SER A O 1
ATOM 2822 N N . CYS A 1 396 ? 12.389 -6.634 -3.059 1.00 82.44 396 CYS A N 1
ATOM 2823 C CA . CYS A 1 396 ? 12.412 -5.852 -4.296 1.00 82.44 396 CYS A CA 1
ATOM 2824 C C . CYS A 1 396 ? 13.478 -6.362 -5.284 1.00 82.44 396 CYS A C 1
ATOM 2826 O O . CYS A 1 396 ? 14.138 -5.594 -5.985 1.00 82.44 396 CYS A O 1
ATOM 2828 N N . THR A 1 397 ? 13.690 -7.681 -5.308 1.00 79.25 397 THR A N 1
ATOM 2829 C CA . THR A 1 397 ? 14.642 -8.359 -6.210 1.00 79.25 397 THR A CA 1
ATOM 2830 C C . THR A 1 397 ? 13.960 -9.323 -7.184 1.00 79.25 397 THR A C 1
ATOM 2832 O O . THR A 1 397 ? 14.623 -9.953 -8.004 1.00 79.25 397 THR A O 1
ATOM 2835 N N . GLY A 1 398 ? 12.631 -9.445 -7.111 1.00 81.44 398 GLY A N 1
ATOM 2836 C CA . GLY A 1 398 ? 11.848 -10.419 -7.873 1.00 81.44 398 GLY A CA 1
ATOM 2837 C C . GLY A 1 398 ? 11.496 -10.012 -9.305 1.00 81.44 398 GLY A C 1
ATOM 2838 O O . GLY A 1 398 ? 10.795 -10.763 -9.981 1.00 81.44 398 GLY A O 1
ATOM 2839 N N . CYS A 1 399 ? 11.927 -8.841 -9.780 1.00 84.50 399 CYS A N 1
ATOM 2840 C CA . CYS A 1 399 ? 11.565 -8.384 -11.118 1.00 84.50 399 CYS A CA 1
ATOM 2841 C C . CYS A 1 399 ? 12.187 -9.262 -12.203 1.00 84.50 399 CYS A C 1
ATOM 2843 O O . CYS A 1 399 ? 13.385 -9.547 -12.206 1.00 84.50 399 CYS A O 1
ATOM 2845 N N . THR A 1 400 ? 11.372 -9.641 -13.184 1.00 86.00 400 THR A N 1
ATOM 2846 C CA . THR A 1 400 ? 11.847 -10.350 -14.373 1.00 86.00 400 THR A CA 1
ATOM 2847 C C . THR A 1 400 ? 12.766 -9.458 -15.199 1.00 86.00 400 THR A C 1
ATOM 2849 O O . THR A 1 400 ? 12.540 -8.253 -15.291 1.00 86.00 400 THR A O 1
ATOM 2852 N N . THR A 1 401 ? 13.763 -10.039 -15.864 1.00 84.00 401 THR A N 1
ATOM 2853 C CA . THR A 1 401 ? 14.641 -9.307 -16.789 1.00 84.00 401 THR A CA 1
ATOM 2854 C C . THR A 1 401 ? 13.824 -8.562 -17.847 1.00 84.00 401 THR A C 1
ATOM 2856 O O . THR A 1 401 ? 13.020 -9.183 -18.546 1.00 84.00 401 THR A O 1
ATOM 2859 N N . LEU A 1 402 ? 14.035 -7.249 -17.982 1.00 86.00 402 LEU A N 1
ATOM 2860 C CA . LEU A 1 402 ? 13.385 -6.448 -19.021 1.00 86.00 402 LEU A CA 1
ATOM 2861 C C . LEU A 1 4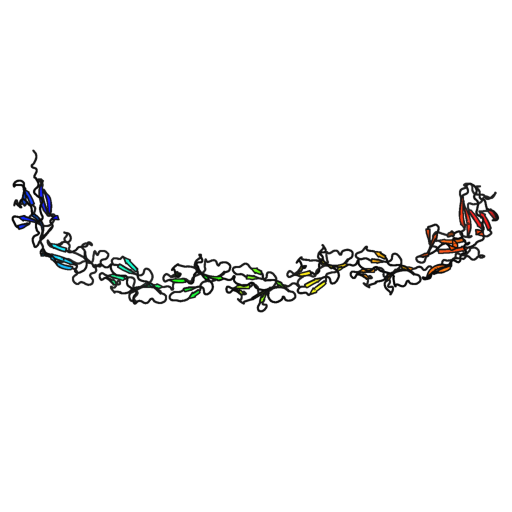02 ? 13.825 -6.917 -20.407 1.00 86.00 402 LEU A C 1
ATOM 2863 O O . LEU A 1 402 ? 15.010 -7.113 -20.670 1.00 86.00 402 LEU A O 1
ATOM 2867 N N . SER A 1 403 ? 12.852 -7.071 -21.302 1.00 83.88 403 SER A N 1
ATOM 2868 C CA . SER A 1 403 ? 13.099 -7.344 -22.714 1.00 83.88 403 SER A CA 1
ATOM 2869 C C . SER A 1 403 ? 13.005 -6.050 -23.522 1.00 83.88 403 SER A C 1
ATOM 2871 O O . SER A 1 403 ? 12.179 -5.185 -23.229 1.00 83.88 403 SER A O 1
ATOM 2873 N N . ASN A 1 404 ? 13.806 -5.947 -24.580 1.00 82.62 404 ASN A N 1
ATOM 2874 C CA . ASN A 1 404 ? 13.604 -4.971 -25.654 1.00 82.62 404 ASN A CA 1
ATOM 2875 C C . ASN A 1 404 ? 12.647 -5.499 -26.748 1.00 82.62 404 ASN A C 1
ATOM 2877 O O . ASN A 1 404 ? 12.381 -4.813 -27.735 1.00 82.62 404 ASN A O 1
ATOM 2881 N N . GLY A 1 405 ? 12.123 -6.720 -26.598 1.00 80.38 405 GLY A N 1
ATOM 2882 C CA . GLY A 1 405 ? 11.164 -7.316 -27.521 1.00 80.38 405 GLY A CA 1
ATOM 2883 C C . GLY A 1 405 ? 9.881 -6.489 -27.611 1.00 80.38 405 GLY A C 1
ATOM 2884 O O . GLY A 1 405 ? 9.286 -6.134 -26.599 1.00 80.38 405 GLY A O 1
ATOM 2885 N N . GLY A 1 406 ? 9.452 -6.179 -28.836 1.00 78.44 406 GLY A N 1
ATOM 2886 C CA . GLY A 1 406 ? 8.282 -5.332 -29.094 1.00 78.44 406 GLY A CA 1
ATOM 2887 C C . GLY A 1 406 ? 8.586 -3.834 -29.209 1.00 78.44 406 GLY A C 1
ATOM 2888 O O . GLY A 1 406 ? 7.699 -3.080 -29.602 1.00 78.44 406 GLY A O 1
ATOM 2889 N N . MET A 1 407 ? 9.824 -3.399 -28.948 1.00 88.00 407 MET A N 1
ATOM 2890 C CA . MET A 1 407 ? 10.282 -2.037 -29.236 1.00 88.00 407 MET A CA 1
ATOM 2891 C C . MET A 1 407 ? 11.007 -2.000 -30.587 1.00 88.00 407 MET A C 1
ATOM 2893 O O . MET A 1 407 ? 11.925 -2.776 -30.846 1.00 88.00 407 MET A O 1
ATOM 2897 N N . THR A 1 408 ? 10.590 -1.107 -31.487 1.00 87.38 408 THR A N 1
ATOM 2898 C CA . THR A 1 408 ? 11.286 -0.893 -32.766 1.00 87.38 408 THR A CA 1
ATOM 2899 C C . THR A 1 408 ? 12.497 0.007 -32.560 1.00 87.38 408 THR A C 1
ATOM 2901 O O . THR A 1 408 ? 12.353 1.093 -31.993 1.00 87.38 408 THR A O 1
ATOM 2904 N N . CYS A 1 409 ? 13.666 -0.393 -33.067 1.00 88.75 409 CYS A N 1
ATOM 2905 C CA . CYS A 1 409 ? 14.864 0.432 -32.954 1.00 88.75 409 CYS A CA 1
ATOM 2906 C C . CYS A 1 409 ? 14.798 1.654 -33.897 1.00 88.75 409 CYS A C 1
ATOM 2908 O O . CYS A 1 409 ? 14.686 1.477 -35.112 1.00 88.75 409 CYS A O 1
ATOM 2910 N N . PRO A 1 410 ? 14.875 2.895 -33.391 1.00 89.00 410 PRO A N 1
ATOM 2911 C CA . PRO A 1 410 ? 14.742 4.102 -34.208 1.00 89.00 410 PRO A CA 1
ATOM 2912 C C . PRO A 1 410 ? 15.932 4.299 -35.145 1.00 89.00 410 PRO A C 1
ATOM 2914 O O . PRO A 1 410 ? 17.075 4.128 -34.729 1.00 89.00 410 PRO A O 1
ATOM 2917 N N . LYS A 1 411 ? 15.688 4.727 -36.389 1.00 88.56 411 LYS A N 1
ATOM 2918 C CA . LYS A 1 411 ? 16.761 5.026 -37.351 1.00 88.56 411 LYS A CA 1
ATOM 2919 C C . LYS A 1 411 ? 17.774 6.019 -36.759 1.00 88.56 411 LYS A C 1
ATOM 2921 O O . LYS A 1 411 ? 17.385 7.036 -36.188 1.00 88.56 411 LYS A O 1
ATOM 2926 N N . GLY A 1 412 ? 19.064 5.736 -36.928 1.00 88.62 412 GLY A N 1
ATOM 2927 C CA . GLY A 1 412 ? 20.167 6.496 -36.337 1.00 88.62 412 GLY A CA 1
ATOM 2928 C C . GLY A 1 412 ? 20.605 6.003 -34.957 1.00 88.62 412 GLY A C 1
ATOM 2929 O O . GLY A 1 412 ? 21.497 6.616 -34.371 1.00 88.62 412 GLY A O 1
ATOM 2930 N N . PHE A 1 413 ? 20.026 4.906 -34.456 1.00 90.88 413 PHE A N 1
ATOM 2931 C CA . PHE A 1 413 ? 20.389 4.291 -33.181 1.00 90.88 413 PHE A CA 1
ATOM 2932 C C . PHE A 1 413 ? 20.692 2.798 -33.325 1.00 90.88 413 PHE A C 1
ATOM 2934 O O . PHE A 1 413 ? 20.111 2.108 -34.160 1.00 90.88 413 PHE A O 1
ATOM 2941 N N . VAL A 1 414 ? 21.568 2.292 -32.463 1.00 90.50 414 VAL A N 1
ATOM 2942 C CA . VAL A 1 414 ? 21.687 0.862 -32.153 1.00 90.50 414 VAL A CA 1
ATOM 2943 C C . VAL A 1 414 ? 20.972 0.626 -30.829 1.00 90.50 414 VAL A C 1
ATOM 2945 O O . VAL A 1 414 ? 21.167 1.397 -29.889 1.00 90.50 414 VAL A O 1
ATOM 2948 N N . CYS A 1 415 ? 20.133 -0.409 -30.766 1.00 90.62 415 CYS A N 1
ATOM 2949 C CA . CYS A 1 415 ? 19.330 -0.703 -29.585 1.00 90.62 415 CYS A CA 1
ATOM 2950 C C . CYS A 1 415 ? 19.792 -1.986 -28.910 1.00 90.62 415 CYS A C 1
ATOM 2952 O O . CYS A 1 415 ? 19.844 -3.044 -29.536 1.00 90.62 415 CYS A O 1
ATOM 2954 N N . GLU A 1 416 ? 20.086 -1.886 -27.621 1.00 90.56 416 GLU A N 1
ATOM 2955 C CA . GLU A 1 416 ? 20.563 -2.987 -26.789 1.00 90.56 416 GLU A CA 1
ATOM 2956 C C . GLU A 1 416 ? 19.615 -3.213 -25.608 1.00 90.56 416 GLU A C 1
ATOM 2958 O O . GLU A 1 416 ? 18.824 -2.339 -25.240 1.00 90.56 416 GLU A O 1
ATOM 2963 N N . VAL A 1 417 ? 19.676 -4.402 -25.012 1.00 89.50 417 VAL A N 1
ATOM 2964 C CA . VAL A 1 417 ? 18.954 -4.681 -23.766 1.00 89.50 417 VAL A CA 1
ATOM 2965 C C . VAL A 1 417 ? 19.599 -3.873 -22.640 1.00 89.50 417 VAL A C 1
ATOM 2967 O O . VAL A 1 417 ? 20.823 -3.760 -22.573 1.00 89.50 417 VAL A O 1
ATOM 2970 N N . ALA A 1 418 ? 18.779 -3.302 -21.761 1.00 89.62 418 ALA A N 1
ATOM 2971 C CA . ALA A 1 418 ? 19.276 -2.534 -20.629 1.00 89.62 418 ALA A CA 1
ATOM 2972 C C . ALA A 1 418 ? 20.033 -3.414 -19.618 1.00 89.62 418 ALA A C 1
ATOM 2974 O O . ALA A 1 418 ? 19.703 -4.582 -19.415 1.00 89.62 418 ALA A O 1
ATOM 2975 N N . ALA A 1 419 ? 21.066 -2.848 -18.993 1.00 88.69 419 ALA A N 1
ATOM 2976 C CA . ALA A 1 419 ? 21.911 -3.555 -18.038 1.00 88.69 419 ALA A CA 1
ATOM 2977 C C . ALA A 1 419 ? 21.328 -3.475 -16.623 1.00 88.69 419 ALA A C 1
ATOM 2979 O O . ALA A 1 419 ? 20.722 -2.472 -16.251 1.00 88.69 419 ALA A O 1
ATOM 2980 N N . THR A 1 420 ? 21.573 -4.501 -15.809 1.00 88.31 420 THR A N 1
ATOM 2981 C CA . THR A 1 420 ? 21.155 -4.544 -14.402 1.00 88.31 420 THR A CA 1
ATOM 2982 C C . THR A 1 420 ? 22.330 -4.314 -13.455 1.00 88.31 420 THR A C 1
ATOM 2984 O O . THR A 1 420 ? 23.437 -4.787 -13.719 1.00 88.31 420 THR A O 1
ATOM 2987 N N . ARG A 1 421 ? 22.094 -3.648 -12.322 1.00 85.50 421 ARG A N 1
ATOM 2988 C CA . ARG A 1 421 ? 23.048 -3.531 -11.206 1.00 85.50 421 ARG A CA 1
ATOM 2989 C C . ARG A 1 421 ? 22.365 -3.733 -9.853 1.00 85.50 421 ARG A C 1
ATOM 2991 O O . ARG A 1 421 ? 21.153 -3.561 -9.729 1.00 85.50 421 ARG A O 1
ATOM 2998 N N . GLU A 1 422 ? 23.161 -4.070 -8.844 1.00 80.50 422 GLU A N 1
ATOM 2999 C CA . GLU A 1 422 ? 22.705 -4.157 -7.455 1.00 80.50 422 GLU A CA 1
ATOM 3000 C C . GLU A 1 422 ? 22.714 -2.768 -6.798 1.00 80.50 422 GLU A C 1
ATOM 3002 O O . GLU A 1 422 ? 23.755 -2.114 -6.720 1.00 80.50 422 GLU A O 1
ATOM 3007 N N . GLY A 1 423 ? 21.542 -2.320 -6.343 1.00 74.19 423 GLY A N 1
ATOM 3008 C CA . GLY A 1 423 ? 21.356 -1.194 -5.426 1.00 74.19 423 GLY A CA 1
ATOM 3009 C C . GLY A 1 423 ? 20.669 -1.665 -4.137 1.00 74.19 423 GLY A C 1
ATOM 3010 O O . GLY A 1 423 ? 20.718 -2.848 -3.802 1.00 74.19 423 GLY A O 1
ATOM 3011 N N . GLN A 1 424 ? 19.981 -0.762 -3.422 1.00 80.94 424 GLN A N 1
ATOM 3012 C CA . GLN A 1 424 ? 19.074 -1.166 -2.328 1.00 80.94 424 GLN A CA 1
ATOM 3013 C C . GLN A 1 424 ? 18.019 -2.163 -2.837 1.00 80.94 424 GLN A C 1
ATOM 3015 O O . GLN A 1 424 ? 17.707 -3.139 -2.160 1.00 80.94 424 GLN A O 1
ATOM 3020 N N . CYS A 1 425 ? 17.538 -1.925 -4.056 1.00 85.69 425 CYS A N 1
ATOM 3021 C CA . CYS A 1 425 ? 16.758 -2.844 -4.874 1.00 85.69 425 CYS A CA 1
ATOM 3022 C C . CYS A 1 425 ? 17.482 -3.064 -6.205 1.00 85.69 425 CYS A C 1
ATOM 3024 O O . CYS A 1 425 ? 18.411 -2.323 -6.538 1.00 85.69 425 CYS A O 1
ATOM 3026 N N . THR A 1 426 ? 17.089 -4.083 -6.970 1.00 87.62 426 THR A N 1
ATOM 3027 C CA . THR A 1 426 ? 17.680 -4.301 -8.298 1.00 87.62 426 THR A CA 1
ATOM 3028 C C . THR A 1 426 ? 17.334 -3.126 -9.210 1.00 87.62 426 THR A C 1
ATOM 3030 O O . THR A 1 426 ? 16.184 -2.697 -9.272 1.00 87.62 426 THR A O 1
ATOM 3033 N N . GLU A 1 427 ? 18.325 -2.607 -9.928 1.00 90.94 427 GLU A N 1
ATOM 3034 C CA . GLU A 1 427 ? 18.183 -1.443 -10.799 1.00 90.94 427 GLU A CA 1
ATOM 3035 C C . GLU A 1 427 ? 18.527 -1.802 -12.249 1.00 90.94 427 GLU A C 1
ATOM 3037 O O . GLU A 1 427 ? 19.468 -2.555 -12.497 1.00 90.94 427 GLU A O 1
ATOM 3042 N N . THR A 1 428 ? 17.804 -1.224 -13.209 1.00 91.00 428 THR A N 1
ATOM 3043 C CA . THR A 1 428 ? 18.057 -1.329 -14.651 1.00 91.00 428 THR A CA 1
ATOM 3044 C C . THR A 1 428 ? 18.427 0.036 -15.225 1.00 91.00 428 THR A C 1
ATOM 3046 O O . THR A 1 428 ? 17.710 1.017 -15.033 1.00 91.00 428 THR A O 1
ATOM 3049 N N . TYR A 1 429 ? 19.538 0.104 -15.957 1.00 92.31 429 TYR A N 1
ATOM 3050 C CA . TYR A 1 429 ? 20.091 1.337 -16.517 1.00 92.31 429 TYR A CA 1
ATOM 3051 C C . TYR A 1 429 ? 20.802 1.097 -17.854 1.00 92.31 429 TYR A C 1
ATOM 3053 O O . TYR A 1 429 ? 21.047 -0.038 -18.265 1.00 92.31 429 TYR A O 1
ATOM 3061 N N . CYS A 1 430 ? 21.180 2.188 -18.519 1.00 91.38 430 CYS A N 1
ATOM 3062 C CA . CYS A 1 430 ? 22.033 2.146 -19.702 1.00 91.38 430 CYS A CA 1
ATOM 3063 C C . CYS A 1 430 ? 23.435 2.656 -19.365 1.00 91.38 430 CYS A C 1
ATOM 3065 O O . CYS A 1 430 ? 23.590 3.842 -19.073 1.00 91.38 430 CYS A O 1
ATOM 3067 N N . PRO A 1 431 ? 24.476 1.801 -19.416 1.00 88.56 431 PRO A N 1
ATOM 3068 C CA . PRO A 1 431 ? 25.857 2.243 -19.223 1.00 88.56 431 PRO A CA 1
ATOM 3069 C C . PRO A 1 431 ? 26.300 3.258 -20.281 1.00 88.56 431 PRO A C 1
ATOM 3071 O O . PRO A 1 431 ? 27.148 4.108 -20.018 1.00 88.56 431 PRO A O 1
ATOM 3074 N N . LYS A 1 432 ? 25.740 3.140 -21.489 1.00 85.19 432 LYS A N 1
ATOM 3075 C CA . LYS A 1 432 ? 25.946 4.034 -22.628 1.00 85.19 432 LYS A CA 1
ATOM 3076 C C . LYS A 1 432 ? 24.619 4.237 -23.352 1.00 85.19 432 LYS A C 1
ATOM 3078 O O . LYS A 1 432 ? 23.791 3.331 -23.387 1.00 85.19 432 LYS A O 1
ATOM 3083 N N . GLY A 1 433 ? 24.455 5.407 -23.961 1.00 87.38 433 GLY A N 1
ATOM 3084 C CA . GLY A 1 433 ? 23.207 5.783 -24.621 1.00 87.38 433 GLY A CA 1
ATOM 3085 C C . GLY A 1 433 ? 22.123 6.207 -23.632 1.00 87.38 433 GLY A C 1
ATOM 3086 O O . GLY A 1 433 ? 22.405 6.543 -22.482 1.00 87.38 433 GLY A O 1
ATOM 3087 N N . GLN A 1 434 ? 20.885 6.220 -24.111 1.00 91.06 434 GLN A N 1
ATOM 3088 C CA . GLN A 1 434 ? 19.715 6.661 -23.361 1.00 91.06 434 GLN A CA 1
ATOM 3089 C C . GLN A 1 434 ? 18.800 5.472 -23.064 1.00 91.06 434 GLN A C 1
ATOM 3091 O O . GLN A 1 434 ? 18.454 4.720 -23.974 1.00 91.06 434 GLN A O 1
ATOM 3096 N N . LEU A 1 435 ? 18.385 5.312 -21.804 1.00 93.50 435 LEU A N 1
ATOM 3097 C CA . LEU A 1 435 ? 17.354 4.338 -21.455 1.00 93.50 435 LEU A CA 1
ATOM 3098 C C . LEU A 1 435 ? 16.004 4.868 -21.933 1.00 93.50 435 LEU A C 1
ATOM 3100 O O . LEU A 1 435 ? 15.618 5.995 -21.618 1.00 93.50 435 LEU A O 1
ATOM 3104 N N . THR A 1 436 ? 15.285 4.053 -22.694 1.00 92.69 436 THR A N 1
ATOM 3105 C CA . THR A 1 436 ? 13.911 4.345 -23.101 1.00 92.69 436 THR A CA 1
ATOM 3106 C C . THR A 1 436 ? 13.016 3.188 -22.706 1.00 92.69 436 THR A C 1
ATOM 3108 O O . THR A 1 436 ? 13.347 2.025 -22.936 1.00 92.69 436 THR A O 1
ATOM 3111 N N . GLY A 1 437 ? 11.903 3.504 -22.058 1.00 90.25 437 GLY A N 1
ATOM 3112 C CA . GLY A 1 437 ? 10.886 2.528 -21.686 1.00 90.25 437 GLY A CA 1
ATOM 3113 C C . GLY A 1 437 ? 9.746 2.544 -22.688 1.00 90.25 437 GLY A C 1
ATOM 3114 O O . GLY A 1 437 ? 9.473 3.601 -23.253 1.00 90.25 437 GLY A O 1
ATOM 3115 N N . ASN A 1 438 ? 9.064 1.402 -22.828 1.00 87.62 438 ASN A N 1
ATOM 3116 C CA . ASN A 1 438 ? 7.827 1.201 -23.593 1.00 87.62 438 ASN A CA 1
ATOM 3117 C C . ASN A 1 438 ? 7.887 1.573 -25.096 1.00 87.62 438 ASN A C 1
ATOM 3119 O O . ASN A 1 438 ? 8.797 2.232 -25.587 1.00 87.62 438 ASN A O 1
ATOM 3123 N N . ALA A 1 439 ? 6.865 1.183 -25.862 1.00 84.31 439 ALA A N 1
ATOM 3124 C CA . ALA A 1 439 ? 6.803 1.473 -27.301 1.00 84.31 439 ALA A CA 1
ATOM 3125 C C . ALA A 1 439 ? 6.706 2.978 -27.642 1.00 84.31 439 ALA A C 1
ATOM 3127 O O . ALA A 1 439 ? 7.049 3.375 -28.754 1.00 84.31 439 ALA A O 1
ATOM 3128 N N . ALA A 1 440 ? 6.262 3.817 -26.699 1.00 85.75 440 ALA A N 1
ATOM 3129 C CA . ALA A 1 440 ? 6.216 5.271 -26.847 1.00 85.75 440 ALA A CA 1
ATOM 3130 C C . ALA A 1 440 ? 7.578 5.947 -26.596 1.00 85.75 440 ALA A C 1
ATOM 3132 O O . ALA A 1 440 ? 7.694 7.154 -26.809 1.00 85.75 440 ALA A O 1
ATOM 3133 N N . ARG A 1 441 ? 8.611 5.180 -26.213 1.00 87.75 441 ARG A N 1
ATOM 3134 C CA . ARG A 1 441 ? 9.998 5.636 -26.032 1.00 87.75 441 ARG A CA 1
ATOM 3135 C C . ARG A 1 441 ? 10.128 6.731 -24.979 1.00 87.75 441 ARG A C 1
ATOM 3137 O O . ARG A 1 441 ? 10.784 7.750 -25.196 1.00 87.75 441 ARG A O 1
ATOM 3144 N N . THR A 1 442 ? 9.505 6.521 -23.826 1.00 90.62 442 THR A N 1
ATOM 3145 C CA . THR A 1 442 ? 9.629 7.434 -22.687 1.00 90.62 442 THR A CA 1
ATOM 3146 C C . THR A 1 442 ? 11.097 7.498 -22.238 1.00 90.62 442 THR A C 1
ATOM 3148 O O . THR A 1 442 ? 11.661 6.449 -21.924 1.00 90.62 442 THR A O 1
ATOM 3151 N N . PRO A 1 443 ? 11.740 8.683 -22.210 1.00 91.06 443 PRO A N 1
ATOM 3152 C CA . PRO A 1 443 ? 13.092 8.857 -21.680 1.00 91.06 443 PRO A CA 1
ATOM 3153 C C . PRO A 1 443 ? 13.182 8.496 -20.199 1.00 91.06 443 PRO A C 1
ATOM 3155 O O . PRO A 1 443 ? 12.424 9.030 -19.394 1.00 91.06 443 PRO A O 1
ATOM 3158 N N . LEU A 1 444 ? 14.146 7.654 -19.836 1.00 92.06 444 LEU A N 1
ATOM 3159 C CA . LEU A 1 444 ? 14.377 7.210 -18.466 1.00 92.06 444 LEU A CA 1
ATOM 3160 C C . LEU A 1 444 ? 15.852 7.372 -18.091 1.00 92.06 444 LEU A C 1
ATOM 3162 O O . LEU A 1 444 ? 16.744 7.323 -18.939 1.00 92.06 444 LEU A O 1
ATOM 3166 N N . THR A 1 445 ? 16.117 7.548 -16.801 1.00 88.50 445 THR A N 1
ATOM 3167 C CA . THR A 1 445 ? 17.478 7.516 -16.241 1.00 88.50 445 THR A CA 1
ATOM 3168 C C . THR A 1 445 ? 17.788 6.167 -15.602 1.00 88.50 445 THR A C 1
ATOM 3170 O O . THR A 1 445 ? 18.897 5.655 -15.745 1.00 88.50 445 THR A O 1
ATOM 3173 N N . LEU A 1 446 ? 16.804 5.595 -14.910 1.00 91.50 446 LEU A N 1
ATOM 3174 C CA . LEU A 1 446 ? 16.903 4.367 -14.136 1.00 91.50 446 LEU A CA 1
ATOM 3175 C C . LEU A 1 446 ? 15.503 3.768 -13.983 1.00 91.50 446 LEU A C 1
ATOM 3177 O O . LEU A 1 446 ? 14.532 4.512 -13.842 1.00 91.50 446 LEU A O 1
ATOM 3181 N N . LEU A 1 447 ? 15.419 2.443 -13.967 1.00 91.94 447 LEU A N 1
ATOM 3182 C CA . LEU A 1 447 ? 14.259 1.716 -13.464 1.00 91.94 447 LEU A CA 1
ATOM 3183 C C . LEU A 1 447 ? 14.672 0.938 -12.222 1.00 91.94 447 LEU A C 1
ATOM 3185 O O . LEU A 1 447 ? 15.706 0.274 -12.230 1.00 91.94 447 LEU A O 1
ATOM 3189 N N . THR A 1 448 ? 13.860 0.986 -11.178 1.00 92.12 448 THR A N 1
ATOM 3190 C CA . THR A 1 448 ? 14.096 0.251 -9.935 1.00 92.12 448 THR A CA 1
ATOM 3191 C C . THR A 1 448 ? 13.032 -0.823 -9.799 1.00 92.12 448 THR A C 1
ATOM 3193 O O . THR A 1 448 ? 11.866 -0.589 -10.106 1.00 92.12 448 THR A O 1
ATOM 3196 N N . CYS A 1 449 ? 13.429 -2.018 -9.379 1.00 91.06 449 CYS A N 1
ATOM 3197 C CA . CYS A 1 449 ? 12.483 -3.067 -9.047 1.00 91.06 449 CYS A CA 1
ATOM 3198 C C . CYS A 1 449 ? 11.749 -2.699 -7.755 1.00 91.06 449 CYS A C 1
ATOM 3200 O O . CYS A 1 449 ? 12.394 -2.407 -6.747 1.00 91.06 449 CYS A O 1
ATOM 3202 N N . ASP A 1 450 ? 10.421 -2.685 -7.781 1.00 88.25 450 ASP A N 1
ATOM 3203 C CA . ASP A 1 450 ? 9.603 -2.395 -6.608 1.00 88.25 450 ASP A CA 1
ATOM 3204 C C . ASP A 1 450 ? 9.249 -3.664 -5.807 1.00 88.25 450 ASP A C 1
ATOM 3206 O O . ASP A 1 450 ? 9.588 -4.795 -6.167 1.00 88.25 450 ASP A O 1
ATOM 3210 N N . ALA A 1 451 ? 8.545 -3.467 -4.691 1.00 84.31 451 ALA A N 1
ATOM 3211 C CA . ALA A 1 451 ? 8.074 -4.535 -3.810 1.00 84.31 451 ALA A CA 1
ATOM 3212 C C . ALA A 1 451 ? 7.039 -5.483 -4.456 1.00 84.31 451 ALA A C 1
ATOM 3214 O O . ALA A 1 451 ? 6.790 -6.566 -3.928 1.00 84.31 451 ALA A O 1
ATOM 3215 N N . ASN A 1 452 ? 6.435 -5.094 -5.584 1.00 84.62 452 ASN A N 1
ATOM 3216 C CA . ASN A 1 452 ? 5.453 -5.884 -6.328 1.00 84.62 452 ASN A CA 1
ATOM 3217 C C . ASN A 1 452 ? 6.084 -6.630 -7.514 1.00 84.62 452 ASN A C 1
ATOM 3219 O O . ASN A 1 452 ? 5.359 -7.156 -8.362 1.00 84.62 452 ASN A O 1
ATOM 3223 N N . ALA A 1 453 ? 7.419 -6.676 -7.588 1.00 86.00 453 ALA A N 1
ATOM 3224 C CA . ALA A 1 453 ? 8.175 -7.227 -8.709 1.00 86.00 453 ALA A CA 1
ATOM 3225 C C . ALA A 1 453 ? 7.895 -6.519 -10.052 1.00 86.00 453 ALA A C 1
ATOM 3227 O O . ALA A 1 453 ? 7.915 -7.143 -11.117 1.00 86.00 453 ALA A O 1
ATOM 3228 N N . GLN A 1 454 ? 7.666 -5.205 -10.011 1.00 90.12 454 GLN A N 1
ATOM 3229 C CA . GLN A 1 454 ? 7.477 -4.345 -11.174 1.00 90.12 454 GLN A CA 1
ATOM 3230 C C . GLN A 1 454 ? 8.663 -3.393 -11.345 1.00 90.12 454 GLN A C 1
ATOM 3232 O O . GLN A 1 454 ? 9.202 -2.853 -10.381 1.00 90.12 454 GLN A O 1
ATOM 3237 N N . TRP A 1 455 ? 9.068 -3.156 -12.592 1.00 91.88 455 TRP A N 1
ATOM 3238 C CA . TRP A 1 455 ? 10.050 -2.119 -12.892 1.00 91.88 455 TRP A CA 1
ATOM 3239 C C . TRP A 1 455 ? 9.372 -0.763 -12.905 1.00 91.88 455 TRP A C 1
ATOM 3241 O O . TRP A 1 455 ? 8.486 -0.537 -13.732 1.00 91.88 455 TRP A O 1
ATOM 3251 N N . VAL A 1 456 ? 9.808 0.131 -12.024 1.00 92.50 456 VAL A N 1
ATOM 3252 C CA . VAL A 1 456 ? 9.236 1.470 -11.897 1.00 92.50 456 VAL A CA 1
ATOM 3253 C C . VAL A 1 456 ? 10.267 2.569 -12.103 1.00 92.50 456 VAL A C 1
ATOM 3255 O O . VAL A 1 456 ? 11.448 2.395 -11.797 1.00 92.50 456 VAL A O 1
ATOM 3258 N N . ASP A 1 457 ? 9.825 3.706 -12.634 1.00 92.12 457 ASP A N 1
ATOM 3259 C CA . ASP A 1 457 ? 10.633 4.927 -12.682 1.00 92.12 457 ASP A CA 1
ATOM 3260 C C . ASP A 1 457 ? 10.532 5.742 -11.377 1.00 92.12 457 ASP A C 1
ATOM 3262 O O . ASP A 1 457 ? 9.886 5.348 -10.404 1.00 92.12 457 ASP A O 1
ATOM 3266 N N . ALA A 1 458 ? 11.175 6.913 -11.350 1.00 86.06 458 ALA A N 1
ATOM 3267 C CA . ALA A 1 458 ? 11.160 7.813 -10.195 1.00 86.06 458 ALA A CA 1
ATOM 3268 C C . ALA A 1 458 ? 9.767 8.394 -9.869 1.00 86.06 458 ALA A C 1
ATOM 3270 O O . ALA A 1 458 ? 9.584 8.974 -8.800 1.00 86.06 458 ALA A O 1
ATOM 3271 N N . GLN A 1 459 ? 8.797 8.268 -10.778 1.00 87.62 459 GLN A N 1
ATOM 3272 C CA . GLN A 1 459 ? 7.407 8.688 -10.612 1.00 87.62 459 GLN A CA 1
ATOM 3273 C C . GLN A 1 459 ? 6.469 7.496 -10.350 1.00 87.62 459 GLN A C 1
ATOM 3275 O O . GLN A 1 459 ? 5.251 7.671 -10.358 1.00 87.62 459 GLN A O 1
ATOM 3280 N N . ALA A 1 460 ? 7.025 6.306 -10.090 1.00 85.88 460 ALA A N 1
ATOM 3281 C CA . ALA A 1 460 ? 6.304 5.056 -9.867 1.00 85.88 460 ALA A CA 1
ATOM 3282 C C . ALA A 1 460 ? 5.464 4.570 -11.069 1.00 85.88 460 ALA A C 1
ATOM 3284 O O . ALA A 1 460 ? 4.544 3.768 -10.897 1.00 85.88 460 ALA A O 1
ATOM 3285 N N . ALA A 1 461 ? 5.764 5.016 -12.294 1.00 88.62 461 ALA A N 1
ATOM 3286 C CA . ALA A 1 461 ? 5.148 4.435 -13.485 1.00 88.62 461 ALA A CA 1
ATOM 3287 C C . ALA A 1 461 ? 5.787 3.076 -13.793 1.00 88.62 461 ALA A C 1
ATOM 3289 O O . ALA A 1 461 ? 6.999 2.920 -13.665 1.00 88.62 461 ALA A O 1
ATOM 3290 N N . THR A 1 462 ? 4.982 2.093 -14.199 1.00 91.44 462 THR A N 1
ATOM 3291 C CA . THR A 1 462 ? 5.424 0.707 -14.407 1.00 91.44 462 THR A CA 1
ATOM 3292 C C . THR A 1 462 ? 5.818 0.432 -15.857 1.00 91.44 462 THR A C 1
ATOM 3294 O O . THR A 1 462 ? 5.187 0.908 -16.803 1.00 91.44 462 THR A O 1
ATOM 3297 N N . TYR A 1 463 ? 6.856 -0.387 -16.042 1.00 91.25 463 TYR A N 1
ATOM 3298 C CA . TYR A 1 463 ? 7.406 -0.738 -17.350 1.00 91.25 463 TYR A CA 1
ATOM 3299 C C . TYR A 1 463 ? 7.617 -2.246 -17.471 1.00 91.25 463 TYR A C 1
ATOM 3301 O O . TYR A 1 463 ? 8.113 -2.910 -16.566 1.00 91.25 463 TYR A O 1
ATOM 3309 N N . THR A 1 464 ? 7.263 -2.794 -18.631 1.00 90.00 464 THR A N 1
ATOM 3310 C CA . THR A 1 464 ? 7.478 -4.212 -18.975 1.00 90.00 464 THR A CA 1
ATOM 3311 C C . THR A 1 464 ? 8.520 -4.401 -20.075 1.00 90.00 464 THR A C 1
ATOM 3313 O O . THR A 1 464 ? 9.003 -5.511 -20.289 1.00 90.00 464 THR A O 1
ATOM 3316 N N . THR A 1 465 ? 8.878 -3.319 -20.768 1.00 91.06 465 THR A N 1
ATOM 3317 C CA . THR A 1 465 ? 9.876 -3.289 -21.841 1.00 91.06 465 THR A CA 1
ATOM 3318 C C . THR A 1 465 ? 10.718 -2.025 -21.733 1.00 91.06 465 THR A C 1
ATOM 3320 O O . THR A 1 465 ? 10.199 -0.947 -21.421 1.00 91.06 465 THR A O 1
ATOM 3323 N N . ALA A 1 466 ? 12.017 -2.166 -21.979 1.00 92.38 466 ALA A N 1
ATOM 3324 C CA . ALA A 1 466 ? 12.954 -1.054 -22.056 1.00 92.38 466 ALA A CA 1
ATOM 3325 C C . ALA A 1 466 ? 14.158 -1.429 -22.929 1.00 92.38 466 ALA A C 1
ATOM 3327 O O . ALA A 1 466 ? 14.530 -2.601 -23.021 1.00 92.38 466 ALA A O 1
ATOM 3328 N N . GLN A 1 467 ? 14.787 -0.429 -23.541 1.00 92.88 467 GLN A N 1
ATOM 3329 C CA . GLN A 1 467 ? 15.997 -0.603 -24.340 1.00 92.88 467 GLN A CA 1
ATOM 3330 C C . GLN A 1 467 ? 16.963 0.569 -24.156 1.00 92.88 467 GLN A C 1
ATOM 3332 O O . GLN A 1 467 ? 16.552 1.702 -23.883 1.00 92.88 467 GLN A O 1
ATOM 3337 N N . CYS A 1 468 ? 18.249 0.295 -24.349 1.00 93.06 468 CYS A N 1
ATOM 3338 C CA . CYS A 1 468 ? 19.273 1.320 -24.482 1.00 93.06 468 CYS A CA 1
ATOM 3339 C C . CYS A 1 468 ? 19.377 1.753 -25.932 1.00 93.06 468 CYS A C 1
ATOM 3341 O O . CYS A 1 468 ? 19.691 0.938 -26.792 1.00 93.06 468 CYS A O 1
ATOM 3343 N N . GLU A 1 469 ? 19.143 3.033 -26.197 1.00 92.62 469 GLU A N 1
ATOM 3344 C CA . GLU A 1 469 ? 19.284 3.628 -27.520 1.00 92.62 469 GLU A CA 1
ATOM 3345 C C . GLU A 1 469 ? 20.627 4.365 -27.599 1.00 92.62 469 GLU A C 1
ATOM 3347 O O . GLU A 1 469 ? 20.839 5.391 -26.945 1.00 92.62 469 GLU A O 1
ATOM 3352 N N . LEU A 1 470 ? 21.560 3.826 -28.386 1.00 91.88 470 LEU A N 1
ATOM 3353 C CA . LEU A 1 470 ? 22.888 4.398 -28.592 1.00 91.88 470 LEU A CA 1
ATOM 3354 C C . LEU A 1 470 ? 22.928 5.102 -29.954 1.00 91.88 470 LEU A C 1
ATOM 3356 O O . LEU A 1 470 ? 22.737 4.432 -30.971 1.00 91.88 470 LEU A O 1
ATOM 3360 N N . PRO A 1 471 ? 23.183 6.421 -30.021 1.00 90.44 471 PRO A N 1
ATOM 3361 C CA . PRO A 1 471 ? 23.237 7.127 -31.294 1.00 90.44 471 PRO A CA 1
ATOM 3362 C C . PRO A 1 471 ? 24.408 6.608 -32.133 1.00 90.44 471 PRO A C 1
ATOM 3364 O O . PRO A 1 471 ? 25.565 6.664 -31.719 1.00 90.44 471 PRO A O 1
ATOM 3367 N N . CYS A 1 472 ? 24.098 6.134 -33.334 1.00 90.94 472 CYS A N 1
ATOM 3368 C CA . CYS A 1 472 ? 25.065 5.643 -34.311 1.00 90.94 472 CYS A CA 1
ATOM 3369 C C . CYS A 1 472 ? 25.127 6.527 -35.558 1.00 90.94 472 CYS A C 1
ATOM 3371 O O . CYS A 1 472 ? 25.641 6.113 -36.582 1.00 90.94 472 CYS A O 1
ATOM 3373 N N . ASN A 1 473 ? 24.586 7.744 -35.518 1.00 87.81 473 ASN A N 1
ATOM 3374 C CA . ASN A 1 473 ? 24.624 8.699 -36.629 1.00 87.81 473 ASN A CA 1
ATOM 3375 C C . ASN A 1 473 ? 25.621 9.850 -36.412 1.00 87.81 473 ASN A C 1
ATOM 3377 O O . ASN A 1 473 ? 25.604 10.827 -37.155 1.00 87.81 473 ASN A O 1
ATOM 3381 N N . GLN 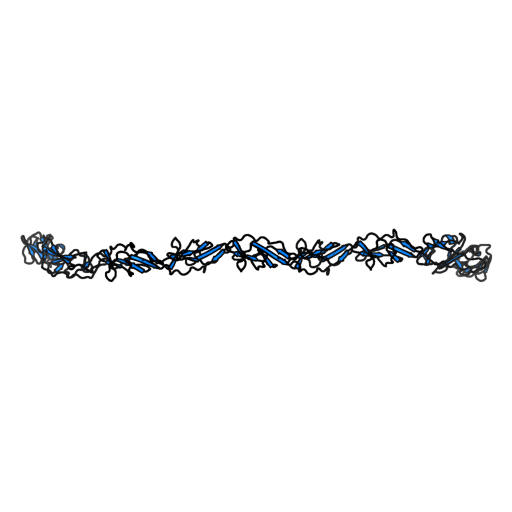A 1 474 ? 26.471 9.742 -35.389 1.00 87.94 474 GLN A N 1
ATOM 3382 C CA . GLN A 1 474 ? 27.386 10.802 -34.952 1.00 87.94 474 GLN A CA 1
ATOM 3383 C C . GLN A 1 474 ? 28.862 10.452 -35.170 1.00 87.94 474 GLN A C 1
ATOM 3385 O O . GLN A 1 474 ? 29.731 11.059 -34.551 1.00 87.94 474 GLN A O 1
ATOM 3390 N N . CYS A 1 475 ? 29.178 9.481 -36.034 1.00 88.88 475 CYS A N 1
ATOM 3391 C CA . CYS A 1 475 ? 30.578 9.206 -36.335 1.00 88.88 475 CYS A CA 1
ATOM 3392 C C . CYS A 1 475 ? 31.262 10.427 -36.970 1.00 88.88 475 CYS A C 1
ATOM 3394 O O . CYS A 1 475 ? 30.677 11.069 -37.850 1.00 88.88 475 CYS A O 1
ATOM 3396 N N . PRO A 1 476 ? 32.520 10.717 -36.594 1.00 90.62 476 PRO A N 1
ATOM 3397 C CA . PRO A 1 476 ? 33.335 11.713 -37.279 1.00 90.62 476 PRO A CA 1
ATOM 3398 C C . PRO A 1 476 ? 33.437 11.414 -38.778 1.00 90.62 476 PRO A C 1
ATOM 3400 O O . PRO A 1 476 ? 33.482 10.251 -39.173 1.00 90.62 476 PRO A O 1
ATOM 3403 N N . ALA A 1 477 ? 33.511 12.443 -39.624 1.00 88.69 477 ALA A N 1
ATOM 3404 C CA . ALA A 1 477 ? 33.693 12.240 -41.060 1.00 88.69 477 ALA A CA 1
ATOM 3405 C C . ALA A 1 477 ? 34.998 11.470 -41.340 1.00 88.69 477 ALA A C 1
ATOM 3407 O O . ALA A 1 477 ? 36.065 11.861 -40.861 1.00 88.69 477 ALA A O 1
ATOM 3408 N N . LEU A 1 478 ? 34.918 10.391 -42.127 1.00 91.31 478 LEU A N 1
ATOM 3409 C CA . LEU A 1 478 ? 36.112 9.680 -42.583 1.00 91.31 478 LEU A CA 1
ATOM 3410 C C . LEU A 1 478 ? 36.887 10.560 -43.557 1.00 91.31 478 LEU A C 1
ATOM 3412 O O . LEU A 1 478 ? 36.327 11.130 -44.492 1.00 91.31 478 LEU A O 1
ATOM 3416 N N . THR A 1 479 ? 38.196 10.635 -43.347 1.00 88.50 479 THR A N 1
ATOM 3417 C CA . THR A 1 479 ? 39.108 11.332 -44.252 1.00 88.50 479 THR A CA 1
ATOM 3418 C C . THR A 1 479 ? 40.137 10.353 -44.799 1.00 88.50 479 THR A C 1
ATOM 3420 O O . THR A 1 479 ? 40.451 9.345 -44.167 1.00 88.50 479 THR A O 1
ATOM 3423 N N . ASN A 1 480 ? 40.697 10.673 -45.961 1.00 88.56 480 ASN A N 1
ATOM 3424 C CA . ASN A 1 480 ? 41.875 10.001 -46.507 1.00 88.56 480 ASN A CA 1
ATOM 3425 C C . ASN A 1 480 ? 43.187 10.704 -46.099 1.00 88.56 480 ASN A C 1
ATOM 3427 O O . ASN A 1 480 ? 44.259 10.377 -46.608 1.00 88.56 480 ASN A O 1
ATOM 3431 N N . ALA A 1 481 ? 43.125 11.690 -45.198 1.00 84.81 481 ALA A N 1
ATOM 3432 C CA . ALA A 1 481 ? 44.295 12.438 -44.762 1.00 84.81 481 ALA A CA 1
ATOM 3433 C C . ALA A 1 481 ? 45.246 11.533 -43.964 1.00 84.81 481 ALA A C 1
ATOM 3435 O O . ALA A 1 481 ? 44.839 10.832 -43.041 1.00 84.81 481 ALA A O 1
ATOM 3436 N N . GLY A 1 482 ? 46.530 11.546 -44.326 1.00 81.88 482 GLY A N 1
ATOM 3437 C CA . GLY A 1 482 ? 47.546 10.696 -43.698 1.00 81.88 482 GLY A CA 1
ATOM 3438 C C . GLY A 1 482 ? 47.604 9.262 -44.237 1.00 81.88 482 GLY A C 1
ATOM 3439 O O . GLY A 1 482 ? 48.524 8.531 -43.877 1.00 81.88 482 GLY A O 1
ATOM 3440 N N . MET A 1 483 ? 46.696 8.865 -45.136 1.00 88.81 483 MET A N 1
ATOM 3441 C CA . MET A 1 483 ? 46.855 7.632 -45.907 1.00 88.81 483 MET A CA 1
ATOM 3442 C C . MET A 1 483 ? 47.779 7.879 -47.101 1.00 88.81 483 MET A C 1
ATOM 3444 O O . MET A 1 483 ? 47.686 8.892 -47.794 1.00 88.81 483 MET A O 1
ATOM 3448 N N . THR A 1 484 ? 48.694 6.946 -47.355 1.00 84.62 484 THR A N 1
ATOM 3449 C CA . THR A 1 484 ? 49.500 6.967 -48.577 1.00 84.62 484 THR A CA 1
ATOM 3450 C C . THR A 1 484 ? 48.671 6.428 -49.737 1.00 84.62 484 THR A C 1
ATOM 3452 O O . THR A 1 484 ? 47.928 5.460 -49.582 1.00 84.62 484 THR A O 1
ATOM 3455 N N . CYS A 1 485 ? 48.807 7.006 -50.927 1.00 84.69 485 CYS A N 1
ATOM 3456 C CA . CYS A 1 485 ? 48.269 6.394 -52.140 1.00 84.69 485 CYS A CA 1
ATOM 3457 C C . CYS A 1 485 ? 49.340 5.494 -52.768 1.00 84.69 485 CYS A C 1
ATOM 3459 O O . CYS A 1 485 ? 50.496 5.905 -52.865 1.00 84.69 485 CYS A O 1
ATOM 3461 N N . LEU A 1 486 ? 48.988 4.253 -53.130 1.00 84.56 486 LEU A N 1
ATOM 3462 C CA . LEU A 1 486 ? 49.952 3.349 -53.776 1.00 84.56 486 LEU A CA 1
ATOM 3463 C C . LEU A 1 486 ? 50.240 3.853 -55.191 1.00 84.56 486 LEU A C 1
ATOM 3465 O O . LEU A 1 486 ? 49.339 4.335 -55.875 1.00 84.56 486 LEU A O 1
ATOM 3469 N N . SER A 1 487 ? 51.488 3.711 -55.639 1.00 83.12 487 SER A N 1
ATOM 3470 C CA . SER A 1 487 ? 51.845 4.034 -57.021 1.00 83.12 487 SER A CA 1
ATOM 3471 C C . SER A 1 487 ? 51.013 3.191 -57.993 1.00 83.12 487 SER A C 1
ATOM 3473 O O . SER A 1 487 ? 50.829 1.993 -57.772 1.00 83.12 487 SER A O 1
ATOM 3475 N N . GLY A 1 488 ? 50.485 3.822 -59.044 1.00 81.88 488 GLY A N 1
ATOM 3476 C CA . GLY A 1 488 ? 49.569 3.175 -59.989 1.00 81.88 488 GLY A CA 1
ATOM 3477 C C . GLY A 1 488 ? 48.102 3.129 -59.540 1.00 81.88 488 GLY A C 1
ATOM 3478 O O . GLY A 1 488 ? 47.277 2.505 -60.214 1.00 81.88 488 GLY A O 1
ATOM 3479 N N . PHE A 1 489 ? 47.759 3.816 -58.446 1.00 85.44 489 PHE A N 1
ATOM 3480 C CA . PHE A 1 489 ? 46.385 4.042 -58.008 1.00 85.44 489 PHE A CA 1
ATOM 3481 C C . PHE A 1 489 ? 46.080 5.532 -57.878 1.00 85.44 489 PHE A C 1
ATOM 3483 O O . PHE A 1 489 ? 46.929 6.342 -57.509 1.00 85.44 489 PHE A O 1
ATOM 3490 N N . LYS A 1 490 ? 44.818 5.879 -58.126 1.00 85.69 490 LYS A N 1
ATOM 3491 C CA . LYS A 1 490 ? 44.229 7.164 -57.768 1.00 85.69 490 LYS A CA 1
ATOM 3492 C C . LYS A 1 490 ? 43.383 6.976 -56.515 1.00 85.69 490 LYS A C 1
ATOM 3494 O O . LYS A 1 490 ? 42.460 6.159 -56.512 1.00 85.69 490 LYS A O 1
ATOM 3499 N N . CYS A 1 491 ? 43.693 7.741 -55.471 1.00 88.50 491 CYS A N 1
ATOM 3500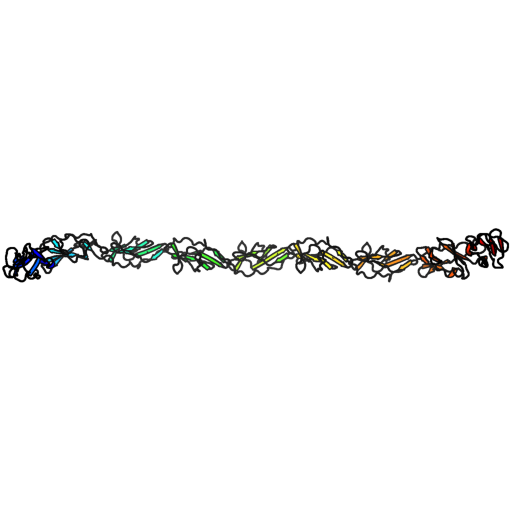 C CA . CYS A 1 491 ? 43.003 7.661 -54.189 1.00 88.50 491 CYS A CA 1
ATOM 3501 C C . CYS A 1 491 ? 42.035 8.827 -54.005 1.00 88.50 491 CYS A C 1
ATOM 3503 O O . CYS A 1 491 ? 42.386 9.983 -54.243 1.00 88.50 491 CYS A O 1
ATOM 3505 N N . THR A 1 492 ? 40.818 8.523 -53.571 1.00 90.50 492 THR A N 1
ATOM 3506 C CA . THR A 1 492 ? 39.765 9.511 -53.291 1.00 90.50 492 THR A CA 1
ATOM 3507 C C . THR A 1 492 ? 39.171 9.273 -51.907 1.00 90.50 492 THR A C 1
ATOM 3509 O O . THR A 1 492 ? 39.402 8.226 -51.300 1.00 90.50 492 THR A O 1
ATOM 3512 N N . ALA A 1 493 ? 38.467 10.267 -51.366 1.00 91.31 493 ALA A N 1
ATOM 3513 C CA . ALA A 1 493 ? 37.753 10.097 -50.107 1.00 91.31 493 ALA A CA 1
ATOM 3514 C C . ALA A 1 493 ? 36.585 9.115 -50.286 1.00 91.31 493 ALA A C 1
ATOM 3516 O O . ALA A 1 493 ? 35.973 9.065 -51.353 1.00 91.31 493 ALA A O 1
ATOM 3517 N N . VAL A 1 494 ? 36.286 8.356 -49.234 1.00 93.81 494 VAL A N 1
ATOM 3518 C CA . VAL A 1 494 ? 35.101 7.490 -49.181 1.00 93.81 494 VAL A CA 1
ATOM 3519 C C . VAL A 1 494 ? 33.819 8.321 -49.141 1.00 93.81 494 VAL A C 1
ATOM 3521 O O . VAL A 1 494 ? 33.819 9.463 -48.677 1.00 93.81 494 VAL A O 1
ATOM 3524 N N . LEU A 1 495 ? 32.719 7.739 -49.607 1.00 92.56 495 LEU A N 1
ATOM 3525 C CA . LEU A 1 495 ? 31.387 8.337 -49.545 1.00 92.56 495 LEU A CA 1
ATOM 3526 C C . LEU A 1 495 ? 30.607 7.765 -48.364 1.00 92.56 495 LEU A C 1
ATOM 3528 O O . LEU A 1 495 ? 30.847 6.633 -47.957 1.00 92.56 495 LEU A O 1
ATOM 3532 N N . THR A 1 496 ? 29.646 8.526 -47.839 1.00 92.00 496 THR A N 1
ATOM 3533 C CA . THR A 1 496 ? 28.741 8.073 -46.772 1.00 92.00 496 THR A CA 1
ATOM 3534 C C . THR A 1 496 ? 27.299 8.060 -47.264 1.00 92.00 496 THR A C 1
ATOM 3536 O O . THR A 1 496 ? 26.832 9.041 -47.841 1.00 92.00 496 THR A O 1
ATOM 3539 N N . ARG A 1 497 ? 26.576 6.969 -46.998 1.00 89.88 497 ARG A N 1
ATOM 3540 C CA . ARG A 1 497 ? 25.125 6.847 -47.208 1.00 89.88 497 ARG A CA 1
ATOM 3541 C C . ARG A 1 497 ? 24.404 6.595 -45.887 1.00 89.88 497 ARG A C 1
ATOM 3543 O O . ARG A 1 497 ? 24.992 6.058 -44.953 1.00 89.88 497 ARG A O 1
ATOM 3550 N N . ASN A 1 498 ? 23.131 6.977 -45.811 1.00 88.38 498 ASN A N 1
ATOM 3551 C CA . ASN A 1 498 ? 22.333 6.972 -44.575 1.00 88.38 498 ASN A CA 1
ATOM 3552 C C . ASN A 1 498 ? 21.057 6.138 -44.729 1.00 88.38 498 ASN A C 1
ATOM 3554 O O . ASN A 1 498 ? 20.002 6.475 -44.187 1.00 88.38 498 ASN A O 1
ATOM 3558 N N . ASP A 1 499 ? 21.127 5.088 -45.536 1.00 82.62 499 ASP A N 1
ATOM 3559 C CA . ASP A 1 499 ? 19.942 4.410 -46.056 1.00 82.62 499 ASP A CA 1
ATOM 3560 C C . ASP A 1 499 ? 19.435 3.372 -45.043 1.00 82.62 499 ASP A C 1
ATOM 3562 O O . ASP A 1 499 ? 18.226 3.263 -44.825 1.00 82.62 499 ASP A O 1
ATOM 3566 N N . GLY A 1 500 ? 20.368 2.697 -44.361 1.00 83.38 500 GLY A N 1
ATOM 3567 C CA . GLY A 1 500 ? 20.120 1.708 -43.312 1.00 83.38 500 GLY A CA 1
ATOM 3568 C C . GLY A 1 500 ? 19.906 2.291 -41.909 1.00 83.38 500 GLY A C 1
ATOM 3569 O O . GLY A 1 500 ? 19.638 3.481 -41.729 1.00 83.38 500 GLY A O 1
ATOM 3570 N N . GLN A 1 501 ? 20.016 1.421 -40.899 1.00 88.50 501 GLN A N 1
ATOM 3571 C CA . GLN A 1 501 ? 19.837 1.771 -39.483 1.00 88.50 501 GLN A CA 1
ATOM 3572 C C . GLN A 1 501 ? 20.876 2.794 -39.003 1.00 88.50 501 GLN A C 1
ATOM 3574 O O . GLN A 1 501 ? 20.531 3.738 -38.292 1.00 88.50 501 GLN A O 1
ATOM 3579 N N . CYS A 1 502 ? 22.125 2.619 -39.434 1.00 92.06 502 CYS A N 1
ATOM 3580 C CA . CYS A 1 502 ? 23.252 3.503 -39.163 1.00 92.06 502 CYS A CA 1
ATOM 3581 C C . CYS A 1 502 ? 23.925 3.904 -40.490 1.00 92.06 502 CYS A C 1
ATOM 3583 O O . CYS A 1 502 ? 23.796 3.170 -41.474 1.00 92.06 502 CYS A O 1
ATOM 3585 N N . PRO A 1 503 ? 24.629 5.049 -40.544 1.00 92.56 503 PRO A N 1
ATOM 3586 C CA . PRO A 1 503 ? 25.426 5.452 -41.695 1.00 92.56 503 PRO A CA 1
ATOM 3587 C C . PRO A 1 503 ? 26.460 4.399 -42.098 1.00 92.56 503 PRO A C 1
ATOM 3589 O O . PRO A 1 503 ? 27.099 3.776 -41.245 1.00 92.56 503 PRO A O 1
ATOM 3592 N N . GLU A 1 504 ? 26.671 4.263 -43.403 1.00 93.50 504 GLU A N 1
ATOM 3593 C CA . GLU A 1 504 ? 27.659 3.369 -44.005 1.00 93.50 504 GLU A CA 1
ATOM 3594 C C . GLU A 1 504 ? 28.619 4.165 -44.891 1.00 93.50 504 GLU A C 1
ATOM 3596 O O . GLU A 1 504 ? 28.184 5.016 -45.669 1.00 93.50 504 GLU A O 1
ATOM 3601 N N . ALA A 1 505 ? 29.912 3.868 -44.802 1.00 93.31 505 ALA A N 1
ATOM 3602 C CA . ALA A 1 505 ? 30.939 4.388 -45.689 1.00 93.31 505 ALA A CA 1
ATOM 3603 C C . ALA A 1 505 ? 31.329 3.349 -46.747 1.00 93.31 505 ALA A C 1
ATOM 3605 O O . ALA A 1 505 ? 31.487 2.164 -46.438 1.00 93.31 505 ALA A O 1
ATOM 3606 N N . TYR A 1 506 ? 31.466 3.804 -47.992 1.00 93.44 506 TYR A N 1
ATOM 3607 C CA . TYR A 1 506 ? 31.676 2.958 -49.165 1.00 93.44 506 TYR A CA 1
ATOM 3608 C C . TYR A 1 506 ? 32.424 3.698 -50.288 1.00 93.44 506 TYR A C 1
ATOM 3610 O O . TYR A 1 506 ? 32.673 4.904 -50.208 1.00 93.44 506 TYR A O 1
ATOM 3618 N N . CYS A 1 507 ? 32.764 2.963 -51.350 1.00 91.19 507 CYS A N 1
ATOM 3619 C CA . CYS A 1 507 ? 33.355 3.491 -52.578 1.00 91.19 507 CYS A CA 1
ATOM 3620 C C . CYS A 1 507 ? 32.433 3.239 -53.773 1.00 91.19 507 CYS A C 1
ATOM 3622 O O . CYS A 1 507 ? 32.034 2.098 -53.995 1.00 91.19 507 CYS A O 1
ATOM 3624 N N . ASP A 1 508 ? 32.143 4.278 -54.563 1.00 86.50 508 ASP A N 1
ATOM 3625 C CA . ASP A 1 508 ? 31.425 4.136 -55.843 1.00 86.50 508 ASP A CA 1
ATOM 3626 C C . ASP A 1 508 ? 32.242 3.322 -56.856 1.00 86.50 508 ASP A C 1
ATOM 3628 O O . ASP A 1 508 ? 31.711 2.492 -57.593 1.00 86.50 508 ASP A O 1
ATOM 3632 N N . THR A 1 509 ? 33.556 3.560 -56.884 1.00 82.06 509 THR A N 1
ATOM 3633 C CA . THR A 1 509 ? 34.517 2.867 -57.745 1.00 82.06 509 THR A CA 1
ATOM 3634 C C . THR A 1 509 ? 35.802 2.564 -56.985 1.00 82.06 509 THR A C 1
ATOM 3636 O O . THR A 1 509 ? 36.261 3.376 -56.178 1.00 82.06 509 THR A O 1
ATOM 3639 N N . GLY A 1 510 ? 36.428 1.431 -57.304 1.00 85.56 510 GLY A N 1
ATOM 3640 C CA . GLY A 1 510 ? 37.675 0.994 -56.677 1.00 85.56 510 GLY A CA 1
ATOM 3641 C C . GLY A 1 510 ? 37.468 0.213 -55.378 1.00 85.56 510 GLY A C 1
ATOM 3642 O O . GLY A 1 510 ? 36.346 -0.115 -54.996 1.00 85.56 510 GLY A O 1
ATOM 3643 N N . LEU A 1 511 ? 38.577 -0.120 -54.717 1.00 90.12 511 LEU A N 1
ATOM 3644 C CA . LEU A 1 511 ? 38.582 -0.854 -53.450 1.00 90.12 511 LEU A CA 1
ATOM 3645 C C . LEU A 1 511 ? 38.678 0.121 -52.280 1.00 90.12 511 LEU A C 1
ATOM 3647 O O . LEU A 1 511 ? 39.497 1.039 -52.310 1.00 90.12 511 LEU A O 1
ATOM 3651 N N . MET A 1 512 ? 37.881 -0.100 -51.236 1.00 93.56 512 MET A N 1
ATOM 3652 C CA . MET A 1 512 ? 38.012 0.673 -50.007 1.00 93.56 512 MET A CA 1
ATOM 3653 C C . MET A 1 512 ? 39.110 0.081 -49.122 1.00 93.56 512 MET A C 1
ATOM 3655 O O . MET A 1 512 ? 39.111 -1.113 -48.811 1.00 93.56 512 MET A O 1
ATOM 3659 N N . THR A 1 513 ? 40.039 0.929 -48.693 1.00 93.31 513 THR A N 1
ATOM 3660 C CA . THR A 1 513 ? 41.064 0.589 -47.704 1.00 93.31 513 THR A CA 1
ATOM 3661 C C . THR A 1 513 ? 40.928 1.493 -46.488 1.00 93.31 513 THR A C 1
ATOM 3663 O O . THR A 1 513 ? 40.614 2.678 -46.611 1.00 93.31 513 THR A O 1
ATOM 3666 N N . ALA A 1 514 ? 41.150 0.936 -45.299 1.00 92.94 514 ALA A N 1
ATOM 3667 C CA . ALA A 1 514 ? 40.984 1.642 -44.036 1.00 92.94 514 ALA A CA 1
ATOM 3668 C C . ALA A 1 514 ? 42.212 1.508 -43.128 1.00 92.94 514 ALA A C 1
ATOM 3670 O O . ALA A 1 514 ? 42.908 0.487 -43.109 1.00 92.94 514 ALA A O 1
ATOM 3671 N N . GLY A 1 515 ? 42.464 2.566 -42.355 1.00 90.19 515 GLY A N 1
ATOM 3672 C CA . GLY A 1 515 ? 43.571 2.654 -41.407 1.00 90.19 515 GLY A CA 1
ATOM 3673 C C . GLY A 1 515 ? 44.953 2.794 -42.054 1.00 90.19 515 GLY A C 1
ATOM 3674 O O . GLY A 1 515 ? 45.144 2.621 -43.256 1.00 90.19 515 GLY A O 1
ATOM 3675 N N . SER A 1 516 ? 45.964 3.074 -41.230 1.00 83.94 516 SER A N 1
ATOM 3676 C CA . SER A 1 516 ? 47.361 3.209 -41.678 1.00 83.94 516 SER A CA 1
ATOM 3677 C C . SER A 1 516 ? 47.939 1.912 -42.257 1.00 83.94 516 SER A C 1
ATOM 3679 O O . SER A 1 516 ? 48.808 1.960 -43.125 1.00 83.94 516 SER A O 1
ATOM 3681 N N . GLY A 1 517 ? 47.431 0.759 -41.809 1.00 83.94 517 GLY A N 1
ATOM 3682 C CA . GLY A 1 517 ? 47.774 -0.566 -42.333 1.00 83.94 517 GLY A CA 1
ATOM 3683 C C . GLY A 1 517 ? 47.115 -0.914 -43.672 1.00 83.94 517 GLY A C 1
ATOM 3684 O O . GLY A 1 517 ? 47.451 -1.948 -44.240 1.00 83.94 517 GLY A O 1
ATOM 3685 N N . ARG A 1 518 ? 46.214 -0.060 -44.187 1.00 88.94 518 ARG A N 1
ATOM 3686 C CA . ARG A 1 518 ? 45.511 -0.237 -45.471 1.00 88.94 518 ARG A CA 1
ATOM 3687 C C . ARG A 1 518 ? 44.738 -1.552 -45.569 1.00 88.94 518 ARG A C 1
ATOM 3689 O O . ARG A 1 518 ? 44.779 -2.236 -46.591 1.00 88.94 518 ARG A O 1
ATOM 3696 N N . THR A 1 519 ? 44.018 -1.906 -44.513 1.00 90.88 519 THR A N 1
ATOM 3697 C CA . THR A 1 519 ? 43.162 -3.093 -44.525 1.00 90.88 519 THR A CA 1
ATOM 3698 C C . THR A 1 519 ? 42.072 -2.909 -45.575 1.00 90.88 519 THR A C 1
ATOM 3700 O O . THR A 1 519 ? 41.350 -1.914 -45.544 1.00 90.88 519 THR A O 1
ATOM 3703 N N . THR A 1 520 ? 41.958 -3.842 -46.520 1.00 91.62 520 THR A N 1
ATOM 3704 C CA . THR A 1 520 ? 40.862 -3.830 -47.496 1.00 91.62 520 THR A CA 1
ATOM 3705 C C . THR A 1 520 ? 39.567 -4.219 -46.798 1.00 91.62 520 THR A C 1
ATOM 3707 O O . THR A 1 520 ? 39.486 -5.287 -46.195 1.00 91.62 520 THR A O 1
ATOM 3710 N N . VAL A 1 521 ? 38.560 -3.357 -46.891 1.00 92.69 521 VAL A N 1
ATOM 3711 C CA . VAL A 1 521 ? 37.262 -3.523 -46.230 1.00 92.69 521 VAL A CA 1
ATOM 3712 C C . VAL A 1 521 ? 36.141 -3.300 -47.248 1.00 92.69 521 VAL A C 1
ATOM 3714 O O . VAL A 1 521 ? 36.262 -2.418 -48.091 1.00 92.69 521 VAL A O 1
ATOM 3717 N N . PRO A 1 522 ? 35.050 -4.083 -47.227 1.00 88.38 522 PRO A N 1
ATOM 3718 C CA . PRO A 1 522 ? 33.967 -3.917 -48.197 1.00 88.38 522 PRO A CA 1
ATOM 3719 C C . PRO A 1 522 ? 33.093 -2.686 -47.905 1.00 88.38 522 PRO A C 1
ATOM 3721 O O . PRO A 1 522 ? 32.645 -2.018 -48.831 1.00 88.38 522 PRO A O 1
ATOM 3724 N N . LEU A 1 523 ? 32.856 -2.391 -46.623 1.00 92.19 523 LEU A N 1
ATOM 3725 C CA . LEU A 1 523 ? 32.136 -1.219 -46.120 1.00 92.19 523 LEU A CA 1
ATOM 3726 C C . LEU A 1 523 ? 32.550 -0.958 -44.662 1.00 92.19 523 LEU A C 1
ATOM 3728 O O . LEU A 1 523 ? 33.063 -1.865 -44.002 1.00 92.19 523 LEU A O 1
ATOM 3732 N N . LEU A 1 524 ? 32.304 0.253 -44.161 1.00 94.00 524 LEU A N 1
ATOM 3733 C CA . LEU A 1 524 ? 32.382 0.569 -42.733 1.00 94.00 524 LEU A CA 1
ATOM 3734 C C . LEU A 1 524 ? 31.020 1.073 -42.261 1.00 94.00 524 LEU A C 1
ATOM 3736 O O . LEU A 1 524 ? 30.411 1.896 -42.937 1.00 94.00 524 LEU A O 1
ATOM 3740 N N . THR A 1 525 ? 30.554 0.636 -41.099 1.00 94.19 525 THR A N 1
ATOM 3741 C CA . THR A 1 525 ? 29.299 1.114 -40.503 1.00 94.19 525 THR A CA 1
ATOM 3742 C C . THR A 1 525 ? 29.610 1.919 -39.252 1.00 94.19 525 THR A C 1
ATOM 3744 O O . THR A 1 525 ? 30.484 1.550 -38.469 1.00 94.19 525 THR A O 1
ATOM 3747 N N . CYS A 1 526 ? 28.905 3.027 -39.046 1.00 93.88 526 CYS A N 1
ATOM 3748 C CA . CYS A 1 526 ? 29.004 3.762 -37.793 1.00 93.88 526 CYS A CA 1
ATOM 3749 C C . CYS A 1 526 ? 28.300 2.985 -36.670 1.00 93.88 526 CYS A C 1
ATOM 3751 O O . CYS A 1 526 ? 27.120 2.659 -36.790 1.00 93.88 526 CYS A O 1
ATOM 3753 N N . ASN A 1 527 ? 29.004 2.678 -35.581 1.00 90.75 527 ASN A N 1
ATOM 3754 C CA . ASN A 1 527 ? 28.432 1.963 -34.438 1.00 90.75 527 ASN A CA 1
ATOM 3755 C C . ASN A 1 527 ? 27.904 2.916 -33.344 1.00 90.75 527 ASN A C 1
ATOM 3757 O O . ASN A 1 527 ? 28.103 4.130 -33.390 1.00 90.75 527 ASN A O 1
ATOM 3761 N N . GLY A 1 528 ? 27.265 2.357 -32.309 1.00 86.25 528 GLY A N 1
ATOM 3762 C CA . GLY A 1 528 ? 26.761 3.112 -31.149 1.00 86.25 528 GLY A CA 1
ATOM 3763 C C . GLY A 1 528 ? 27.842 3.742 -30.252 1.00 86.25 528 GLY A C 1
ATOM 3764 O O . GLY A 1 528 ? 27.511 4.457 -29.309 1.00 86.25 528 GLY A O 1
ATOM 3765 N N . LEU A 1 529 ? 29.130 3.498 -30.529 1.00 88.75 529 LEU A N 1
ATOM 3766 C CA . LEU A 1 529 ? 30.272 4.172 -29.895 1.00 88.75 529 LEU A CA 1
ATOM 3767 C C . LEU A 1 529 ? 30.820 5.325 -30.744 1.00 88.75 529 LEU A C 1
ATOM 3769 O O . LEU A 1 529 ? 31.858 5.885 -30.396 1.00 88.75 529 LEU A O 1
ATOM 3773 N N . GLN A 1 530 ? 30.137 5.681 -31.836 1.00 89.50 530 GLN A N 1
ATOM 3774 C CA . GLN A 1 530 ? 30.555 6.724 -32.777 1.00 89.50 530 GLN A CA 1
ATOM 3775 C C . GLN A 1 530 ? 31.894 6.404 -33.459 1.00 89.50 530 GLN A C 1
ATOM 3777 O O . GLN A 1 530 ? 32.697 7.290 -33.755 1.00 89.50 530 GLN A O 1
ATOM 3782 N N . GLN A 1 531 ? 32.128 5.119 -33.725 1.00 92.88 531 GLN A N 1
ATOM 3783 C CA . GLN A 1 531 ? 33.296 4.617 -34.437 1.00 92.88 531 GLN A CA 1
ATOM 3784 C C . GLN A 1 531 ? 32.869 3.971 -35.752 1.00 92.88 531 GLN A C 1
ATOM 3786 O O . GLN A 1 531 ? 31.883 3.233 -35.802 1.00 92.88 531 GLN A O 1
ATOM 3791 N N . TRP A 1 532 ? 33.642 4.213 -36.809 1.00 94.50 532 TRP A N 1
ATOM 3792 C CA . TRP A 1 532 ? 33.501 3.469 -38.054 1.00 94.50 532 TRP A CA 1
ATOM 3793 C C . TRP A 1 532 ? 34.114 2.096 -37.877 1.00 94.50 532 TRP A C 1
ATOM 3795 O O . TRP A 1 532 ? 35.312 1.997 -37.620 1.00 94.50 532 TRP A O 1
ATOM 3805 N N . VAL A 1 533 ? 33.303 1.055 -38.007 1.00 94.75 533 VAL A N 1
ATOM 3806 C CA . VAL A 1 533 ? 33.753 -0.321 -37.830 1.00 94.75 533 VAL A CA 1
ATOM 3807 C C . VAL A 1 533 ? 33.534 -1.158 -39.075 1.00 94.75 533 VAL A C 1
ATOM 3809 O O . VAL A 1 533 ? 32.585 -0.939 -39.827 1.00 94.75 533 VAL A O 1
ATOM 3812 N N . ASP A 1 534 ? 34.428 -2.115 -39.289 1.00 93.12 534 ASP A N 1
ATOM 3813 C CA . ASP A 1 534 ? 34.228 -3.181 -40.267 1.00 93.12 534 ASP A CA 1
ATOM 3814 C C . ASP A 1 534 ? 33.244 -4.252 -39.732 1.00 93.12 534 ASP A C 1
ATOM 3816 O O . ASP A 1 534 ? 32.813 -4.189 -38.572 1.00 93.12 534 ASP A O 1
ATOM 3820 N N . PRO A 1 535 ? 32.881 -5.268 -40.539 1.00 88.94 535 PRO A N 1
ATOM 3821 C CA . PRO A 1 535 ? 32.035 -6.373 -40.080 1.00 88.94 535 PRO A CA 1
ATOM 3822 C C . PRO A 1 535 ? 32.612 -7.199 -38.915 1.00 88.94 535 PRO A C 1
ATOM 3824 O O . PRO A 1 535 ? 31.884 -7.980 -38.306 1.00 88.94 535 PRO A O 1
ATOM 3827 N N . GLN A 1 536 ? 33.904 -7.060 -38.608 1.00 90.69 536 GLN A N 1
ATOM 3828 C CA . GLN A 1 536 ? 34.601 -7.720 -37.502 1.00 90.69 536 GLN A CA 1
ATOM 3829 C C . GLN A 1 536 ? 34.714 -6.821 -36.257 1.00 90.69 536 GLN A C 1
ATOM 3831 O O . GLN A 1 536 ? 35.352 -7.215 -35.282 1.00 90.69 536 GLN A O 1
ATOM 3836 N N . MET A 1 537 ? 34.061 -5.651 -36.259 1.00 90.06 537 MET A N 1
ATOM 3837 C CA . MET A 1 537 ? 34.071 -4.651 -35.184 1.00 90.06 537 MET A CA 1
ATOM 3838 C C . MET A 1 537 ? 35.430 -3.963 -34.957 1.00 90.06 537 MET A C 1
ATOM 3840 O O . MET A 1 537 ? 35.657 -3.366 -33.902 1.00 90.06 537 MET A O 1
ATOM 3844 N N . THR A 1 538 ? 36.326 -3.984 -35.944 1.00 92.44 538 THR A N 1
ATOM 3845 C CA . THR A 1 538 ? 37.581 -3.222 -35.903 1.00 92.44 538 THR A CA 1
ATOM 3846 C C . THR A 1 538 ? 37.301 -1.757 -36.207 1.00 92.44 538 THR A C 1
ATOM 3848 O O . THR A 1 538 ? 36.719 -1.444 -37.242 1.00 92.44 538 THR A O 1
ATOM 3851 N N . ALA A 1 539 ? 37.723 -0.847 -35.326 1.00 93.38 539 ALA A N 1
ATOM 3852 C CA . ALA A 1 539 ? 37.487 0.585 -35.487 1.00 93.38 539 ALA A CA 1
ATOM 3853 C C . ALA A 1 539 ? 38.545 1.274 -36.364 1.00 93.38 539 ALA A C 1
ATOM 3855 O O . ALA A 1 539 ? 39.750 1.078 -36.189 1.00 93.38 539 ALA A O 1
ATOM 3856 N N . TYR A 1 540 ? 38.083 2.161 -37.243 1.00 93.88 540 TYR A N 1
ATOM 3857 C CA . TYR A 1 540 ? 38.895 2.957 -38.155 1.00 93.88 540 TYR A CA 1
ATOM 3858 C C . TYR A 1 540 ? 38.537 4.443 -38.060 1.00 93.88 540 TYR A C 1
ATOM 3860 O O . TYR A 1 540 ? 37.393 4.820 -37.814 1.00 93.88 540 TYR A O 1
ATOM 3868 N N . SER A 1 541 ? 39.531 5.305 -38.271 1.00 92.56 541 SER A N 1
ATOM 3869 C CA . SER A 1 541 ? 39.369 6.769 -38.284 1.00 92.56 541 SER A CA 1
ATOM 3870 C C . SER A 1 541 ? 39.712 7.412 -39.630 1.00 92.56 541 SER A C 1
ATOM 3872 O O . SER A 1 541 ? 39.405 8.583 -39.848 1.00 92.56 541 SER A O 1
ATOM 3874 N N . ILE A 1 542 ? 40.331 6.653 -40.536 1.00 93.62 542 ILE A N 1
ATOM 3875 C CA . ILE A 1 542 ? 40.710 7.076 -41.885 1.00 93.62 542 ILE A CA 1
ATOM 3876 C C . ILE A 1 542 ? 40.412 5.949 -42.871 1.00 93.62 542 ILE A C 1
ATOM 3878 O O . ILE A 1 542 ? 40.611 4.774 -42.547 1.00 93.62 542 ILE A O 1
ATOM 3882 N N . ALA A 1 543 ? 39.935 6.311 -44.057 1.00 94.81 543 ALA A N 1
ATOM 3883 C CA . ALA A 1 543 ? 39.674 5.386 -45.152 1.00 94.81 543 ALA A CA 1
ATOM 3884 C C . ALA A 1 543 ? 39.753 6.114 -46.500 1.00 94.81 543 ALA A C 1
ATOM 3886 O O . ALA A 1 543 ? 39.525 7.325 -46.580 1.00 94.81 543 ALA A O 1
ATOM 3887 N N . GLN A 1 544 ? 40.060 5.379 -47.566 1.00 93.75 544 GLN A N 1
ATOM 3888 C CA . GLN A 1 544 ? 40.119 5.910 -48.925 1.00 93.75 544 GLN A CA 1
ATOM 3889 C C . GLN A 1 544 ? 39.649 4.880 -49.954 1.00 93.75 544 GLN A C 1
ATOM 3891 O O . GLN A 1 544 ? 39.708 3.674 -49.721 1.00 93.75 544 GLN A O 1
ATOM 3896 N N . CYS A 1 545 ? 39.221 5.373 -51.112 1.00 92.75 545 CYS A N 1
ATOM 3897 C CA . CYS A 1 545 ? 38.915 4.560 -52.282 1.00 92.75 545 CYS A CA 1
ATOM 3898 C C . CYS A 1 545 ? 40.115 4.529 -53.217 1.00 92.75 545 CYS A C 1
ATOM 3900 O O . CYS A 1 545 ? 40.584 5.586 -53.640 1.00 92.75 545 CYS A O 1
ATOM 3902 N N . GLU A 1 546 ? 40.587 3.338 -53.566 1.00 90.38 546 GLU A N 1
ATOM 3903 C CA . GLU A 1 546 ? 41.748 3.118 -54.425 1.00 90.38 546 GLU A CA 1
ATOM 3904 C C . GLU A 1 546 ? 41.294 2.568 -55.778 1.00 90.38 546 GLU A C 1
ATOM 3906 O O . GLU A 1 546 ? 40.800 1.444 -55.881 1.00 90.38 546 GLU A O 1
ATOM 3911 N N . THR A 1 547 ? 41.457 3.366 -56.834 1.00 87.38 547 THR A N 1
ATOM 3912 C CA . THR A 1 547 ? 41.125 2.968 -58.210 1.00 87.38 547 THR A CA 1
ATOM 3913 C C . THR A 1 547 ? 42.404 2.827 -59.024 1.00 87.38 547 THR A C 1
ATOM 3915 O O . THR A 1 547 ? 43.229 3.741 -59.029 1.00 87.38 547 THR A O 1
ATOM 3918 N N . SER A 1 548 ? 42.591 1.698 -59.710 1.00 83.25 548 SER A N 1
ATOM 3919 C CA . SER A 1 548 ? 43.764 1.501 -60.569 1.00 83.25 548 SER A CA 1
ATOM 3920 C C . SER A 1 548 ? 43.772 2.513 -61.719 1.00 83.25 548 SER A C 1
ATOM 3922 O O . SER A 1 548 ? 42.751 2.743 -62.367 1.00 83.25 548 SER A O 1
ATOM 3924 N N . CYS A 1 549 ? 44.936 3.111 -61.970 1.00 82.88 549 CYS A N 1
ATOM 3925 C CA . CYS A 1 549 ? 45.166 4.056 -63.065 1.00 82.88 549 CYS A CA 1
ATOM 3926 C C . CYS A 1 549 ? 46.287 3.587 -64.011 1.00 82.88 549 CYS A C 1
ATOM 3928 O O . CYS A 1 549 ? 46.875 4.397 -64.733 1.00 82.88 549 CYS A O 1
ATOM 3930 N N . THR A 1 550 ? 46.618 2.291 -63.996 1.00 84.75 550 THR A N 1
ATOM 3931 C CA . THR A 1 550 ? 47.640 1.700 -64.866 1.00 84.75 550 THR A CA 1
ATOM 3932 C C . THR A 1 550 ? 47.010 0.955 -66.035 1.00 84.75 550 THR A C 1
ATOM 3934 O O . THR A 1 550 ? 46.049 0.207 -65.885 1.00 84.75 550 THR A O 1
ATOM 3937 N N . CYS A 1 551 ? 47.561 1.172 -67.224 1.00 84.81 551 CYS A N 1
ATOM 3938 C CA . CYS A 1 551 ? 47.116 0.589 -68.478 1.00 84.81 551 CYS A CA 1
ATOM 3939 C C . CYS A 1 551 ? 48.302 -0.043 -69.208 1.00 84.81 551 CYS A C 1
ATOM 3941 O O . CYS A 1 551 ? 49.429 0.459 -69.118 1.00 84.81 551 CYS A O 1
ATOM 3943 N N . PRO A 1 552 ? 48.067 -1.112 -69.984 1.00 85.81 552 PRO A N 1
ATOM 3944 C CA . PRO A 1 552 ? 49.094 -1.667 -70.848 1.00 85.81 552 PRO A CA 1
ATOM 3945 C C . PRO A 1 552 ? 49.499 -0.653 -71.932 1.00 85.81 552 PRO A C 1
ATOM 3947 O O . PRO A 1 552 ? 48.725 0.252 -72.269 1.00 85.81 552 PRO A O 1
ATOM 3950 N N . PRO A 1 553 ? 50.700 -0.789 -72.517 1.00 84.50 553 PRO A N 1
ATOM 3951 C CA . PRO A 1 553 ? 51.091 0.036 -73.650 1.00 84.50 553 PRO A CA 1
ATOM 3952 C C . PRO A 1 553 ? 50.122 -0.191 -74.816 1.00 84.50 553 PRO A C 1
ATOM 3954 O O . PRO A 1 553 ? 49.862 -1.331 -75.200 1.00 84.50 553 PRO A O 1
ATOM 3957 N N . LEU A 1 554 ? 49.602 0.894 -75.396 1.00 86.94 554 LEU A N 1
ATOM 3958 C CA . LEU A 1 554 ? 48.829 0.801 -76.634 1.00 86.94 554 LEU A CA 1
ATOM 3959 C C . LEU A 1 554 ? 49.716 0.266 -77.750 1.00 86.94 554 LEU A C 1
ATOM 3961 O O . LEU A 1 554 ? 50.817 0.773 -77.988 1.00 86.94 554 LEU A O 1
ATOM 3965 N N . THR A 1 555 ? 49.203 -0.729 -78.463 1.00 88.19 555 THR A N 1
ATOM 3966 C CA . THR A 1 555 ? 49.924 -1.319 -79.587 1.00 88.19 555 THR A CA 1
ATOM 3967 C C . THR A 1 555 ? 50.022 -0.297 -80.717 1.00 88.19 555 THR A C 1
ATOM 3969 O O . THR A 1 555 ? 49.059 0.411 -81.019 1.00 88.19 555 THR A O 1
ATOM 3972 N N . ILE A 1 556 ? 51.205 -0.195 -81.328 1.00 87.19 556 ILE A N 1
ATOM 3973 C CA . ILE A 1 556 ? 51.423 0.690 -82.472 1.00 87.19 556 ILE A CA 1
ATOM 3974 C C . ILE A 1 556 ? 51.052 -0.081 -83.736 1.00 87.19 556 ILE A C 1
ATOM 3976 O O . ILE A 1 556 ? 51.737 -1.047 -84.082 1.00 87.19 556 ILE A O 1
ATOM 3980 N N . THR A 1 557 ? 49.993 0.331 -84.439 1.00 84.00 557 THR A N 1
ATOM 3981 C CA . THR A 1 557 ? 49.622 -0.317 -85.704 1.00 84.00 557 THR A CA 1
ATOM 3982 C C . THR A 1 557 ? 50.770 -0.147 -86.708 1.00 84.00 557 THR A C 1
ATOM 3984 O O . THR A 1 557 ? 51.263 0.963 -86.936 1.00 84.00 557 THR A O 1
ATOM 3987 N N . THR A 1 558 ? 51.229 -1.245 -87.312 1.00 77.25 558 THR A N 1
ATOM 3988 C CA . THR A 1 558 ? 52.341 -1.226 -88.275 1.00 77.25 558 THR A CA 1
ATOM 3989 C C . THR A 1 558 ? 51.915 -0.635 -89.619 1.00 77.25 558 THR A C 1
ATOM 3991 O O . THR A 1 558 ? 50.820 -0.901 -90.110 1.00 77.25 558 THR A O 1
ATOM 3994 N N . SER A 1 559 ? 52.787 0.184 -90.217 1.00 69.62 559 SER A N 1
ATOM 3995 C CA . SER A 1 559 ? 52.568 0.746 -91.554 1.00 69.62 559 SER A CA 1
ATOM 3996 C C . SER A 1 559 ? 52.516 -0.367 -92.618 1.00 69.62 559 SER A C 1
ATOM 3998 O O . SER A 1 559 ? 53.425 -1.201 -92.662 1.00 69.62 559 SER A O 1
ATOM 4000 N N . PRO A 1 560 ? 51.534 -0.345 -93.540 1.00 66.31 560 PRO A N 1
ATOM 4001 C CA . PRO A 1 560 ? 51.467 -1.244 -94.696 1.00 66.31 560 PRO A CA 1
ATOM 4002 C C . PRO A 1 560 ? 52.677 -1.104 -95.631 1.00 66.31 560 PRO A C 1
ATOM 4004 O O . PRO A 1 560 ? 53.014 -2.020 -96.379 1.00 66.31 560 PRO A O 1
ATOM 4007 N N . ASN A 1 561 ? 53.349 0.050 -95.601 1.00 63.22 561 ASN A N 1
ATOM 4008 C CA . ASN A 1 561 ? 54.553 0.308 -96.375 1.00 63.22 561 ASN A CA 1
ATOM 4009 C C . ASN A 1 561 ? 55.793 0.210 -95.482 1.00 63.22 561 ASN A C 1
ATOM 4011 O O . ASN A 1 561 ? 56.013 1.058 -94.615 1.00 63.22 561 ASN A O 1
ATOM 4015 N N . ARG A 1 562 ? 56.633 -0.797 -95.754 1.00 60.91 562 ARG A N 1
ATOM 4016 C CA . ARG A 1 562 ? 57.869 -1.086 -95.006 1.00 60.91 562 ARG A CA 1
ATOM 4017 C C . ARG A 1 562 ? 58.929 0.016 -95.081 1.00 60.91 562 ARG A C 1
ATOM 4019 O O . ARG A 1 562 ? 59.862 -0.008 -94.288 1.00 60.91 562 ARG A O 1
ATOM 4026 N N . LEU A 1 563 ? 58.812 0.956 -96.020 1.00 58.66 563 LEU A N 1
ATOM 4027 C CA . LEU A 1 563 ? 59.801 2.022 -96.214 1.00 58.66 563 LEU A CA 1
ATOM 4028 C C . LEU A 1 563 ? 59.659 3.180 -95.214 1.00 58.66 563 LEU A C 1
ATOM 4030 O O . LEU A 1 563 ? 60.552 4.019 -95.145 1.00 58.66 563 LEU A O 1
ATOM 4034 N N . LEU A 1 564 ? 58.568 3.242 -94.442 1.00 60.03 564 LEU A N 1
ATOM 4035 C CA . LEU A 1 564 ? 58.338 4.294 -93.449 1.00 60.03 564 LEU A CA 1
ATOM 4036 C C . LEU A 1 564 ? 57.855 3.681 -92.124 1.00 60.03 564 LEU A C 1
ATOM 4038 O O . LEU A 1 564 ? 56.822 3.007 -92.117 1.00 60.03 564 LEU A O 1
ATOM 4042 N N . PRO A 1 565 ? 58.555 3.908 -90.996 1.00 63.97 565 PRO A N 1
ATOM 4043 C CA . PRO A 1 565 ? 58.123 3.392 -89.704 1.00 63.97 565 PRO A CA 1
ATOM 4044 C C . PRO A 1 565 ? 56.874 4.142 -89.221 1.00 63.97 565 PRO A C 1
ATOM 4046 O O . PRO A 1 565 ? 56.867 5.374 -89.165 1.00 63.97 565 PRO A O 1
ATOM 4049 N N . SER A 1 566 ? 55.824 3.408 -88.837 1.00 69.94 566 SER A N 1
ATOM 4050 C CA . SER A 1 566 ? 54.742 3.987 -88.040 1.00 69.94 566 SER A CA 1
ATOM 4051 C C . SER A 1 566 ? 55.246 4.251 -86.623 1.00 69.94 566 SER A C 1
ATOM 4053 O O . SER A 1 566 ? 56.021 3.479 -86.055 1.00 69.94 566 SER A O 1
ATOM 4055 N N . ARG A 1 567 ? 54.839 5.388 -86.058 1.00 80.06 567 ARG A N 1
ATOM 4056 C CA . ARG A 1 567 ? 55.115 5.756 -84.666 1.00 80.06 567 ARG A CA 1
ATOM 4057 C C . ARG A 1 567 ? 53.803 5.763 -83.896 1.00 80.06 567 ARG A C 1
ATOM 4059 O O . ARG A 1 567 ? 52.735 5.714 -84.486 1.00 80.06 567 ARG A O 1
ATOM 4066 N N . GLY A 1 568 ? 53.877 5.847 -82.583 1.00 82.38 568 GLY A N 1
ATOM 4067 C CA . GLY A 1 568 ? 52.729 6.069 -81.716 1.00 82.38 568 GLY A CA 1
ATOM 4068 C C . GLY A 1 568 ? 53.215 6.682 -80.417 1.00 82.38 568 GLY A C 1
ATOM 4069 O O . GLY A 1 568 ? 54.419 6.672 -80.137 1.00 82.38 568 GLY A O 1
ATOM 4070 N N . ASN A 1 569 ? 52.294 7.228 -79.636 1.00 85.00 569 ASN A N 1
ATOM 4071 C CA . ASN A 1 569 ? 52.619 7.744 -78.319 1.00 85.00 569 ASN A CA 1
ATOM 4072 C C . ASN A 1 569 ? 53.098 6.590 -77.433 1.00 85.00 569 ASN A C 1
ATOM 4074 O O . ASN A 1 569 ? 52.492 5.521 -77.403 1.00 85.00 569 ASN A O 1
ATOM 4078 N N . ALA A 1 570 ? 54.222 6.777 -76.749 1.00 82.12 570 ALA A N 1
ATOM 4079 C CA . ALA A 1 570 ? 54.773 5.732 -75.897 1.00 82.12 570 ALA A CA 1
ATOM 4080 C C . ALA A 1 570 ? 54.029 5.694 -74.562 1.00 82.12 570 ALA A C 1
ATOM 4082 O O . ALA A 1 570 ? 53.567 6.728 -74.082 1.00 82.12 570 ALA A O 1
ATOM 4083 N N . LEU A 1 571 ? 53.971 4.520 -73.936 1.00 85.44 571 LEU A N 1
ATOM 4084 C CA . LEU A 1 571 ? 53.564 4.430 -72.540 1.00 85.44 571 LEU A CA 1
ATOM 4085 C C . LEU A 1 571 ? 54.593 5.163 -71.674 1.00 85.44 571 LEU A C 1
ATOM 4087 O O . LEU A 1 571 ? 55.789 4.876 -71.742 1.00 85.44 571 LEU A O 1
ATOM 4091 N N . GLY A 1 572 ? 54.116 6.098 -70.868 1.00 84.19 572 GLY A N 1
ATOM 4092 C CA . GLY A 1 572 ? 54.847 6.684 -69.759 1.00 84.19 572 GLY A CA 1
ATOM 4093 C C . GLY A 1 572 ? 54.059 6.543 -68.466 1.00 84.19 572 GLY A C 1
ATOM 4094 O O . GLY A 1 572 ? 52.990 5.929 -68.422 1.00 84.19 572 GLY A O 1
ATOM 4095 N N . ALA A 1 573 ? 54.605 7.133 -67.412 1.00 84.00 573 ALA A N 1
ATOM 4096 C CA . ALA A 1 573 ? 53.942 7.259 -66.131 1.00 84.00 573 ALA A CA 1
ATOM 4097 C C . ALA A 1 573 ? 54.053 8.707 -65.653 1.00 84.00 573 ALA A C 1
ATOM 4099 O O . ALA A 1 573 ? 55.082 9.352 -65.872 1.00 84.00 573 ALA A O 1
ATOM 4100 N N . ASP A 1 574 ? 52.992 9.228 -65.046 1.00 81.69 574 ASP A N 1
ATOM 4101 C CA . ASP A 1 574 ? 53.076 10.500 -64.331 1.00 81.69 574 ASP A CA 1
ATOM 4102 C C . ASP A 1 574 ? 53.783 10.339 -62.971 1.00 81.69 574 ASP A C 1
ATOM 4104 O O . ASP A 1 574 ? 54.243 9.257 -62.598 1.00 81.69 574 ASP A O 1
ATOM 4108 N N . ALA A 1 575 ? 53.867 11.431 -62.206 1.00 77.19 575 ALA A N 1
ATOM 4109 C CA . ALA A 1 575 ? 54.495 11.443 -60.885 1.00 77.19 575 ALA A CA 1
ATOM 4110 C C . ALA A 1 575 ? 53.824 10.500 -59.862 1.00 77.19 575 ALA A C 1
ATOM 4112 O O . ALA A 1 575 ? 54.426 10.190 -58.837 1.00 77.19 575 ALA A O 1
ATOM 4113 N N . GLN A 1 576 ? 52.593 10.051 -60.120 1.00 74.94 576 GLN A N 1
ATOM 4114 C CA . GLN A 1 576 ? 51.822 9.145 -59.262 1.00 74.94 576 GLN A CA 1
ATOM 4115 C C . GLN A 1 576 ? 51.951 7.679 -59.725 1.00 74.94 576 GLN A C 1
ATOM 4117 O O . GLN A 1 576 ? 51.447 6.761 -59.075 1.00 74.94 576 GLN A O 1
ATOM 4122 N N . GLY A 1 577 ? 52.678 7.428 -60.820 1.00 79.44 577 GLY A N 1
ATOM 4123 C CA . GLY A 1 577 ? 52.805 6.110 -61.436 1.00 79.44 577 GLY A CA 1
ATOM 4124 C C . GLY A 1 577 ? 51.592 5.710 -62.277 1.00 79.44 577 GLY A C 1
ATOM 4125 O O . GLY A 1 577 ? 51.518 4.561 -62.709 1.00 79.44 577 GLY A O 1
ATOM 4126 N N . CYS A 1 578 ? 50.644 6.624 -62.514 1.00 84.44 578 CYS A N 1
ATOM 4127 C CA . CYS A 1 578 ? 49.515 6.375 -63.400 1.00 84.44 578 CYS A CA 1
ATOM 4128 C C . CYS A 1 578 ? 49.983 6.370 -64.853 1.00 84.44 578 CYS A C 1
ATOM 4130 O O . CYS A 1 578 ? 50.840 7.164 -65.252 1.00 84.44 578 CYS A O 1
ATOM 4132 N N . SER A 1 579 ? 49.409 5.479 -65.659 1.00 86.25 579 SER A N 1
ATOM 4133 C CA . SER A 1 579 ? 49.769 5.364 -67.066 1.00 86.25 579 SER A CA 1
ATOM 4134 C C . SER A 1 579 ? 49.374 6.620 -67.829 1.00 86.25 579 SER A C 1
ATOM 4136 O O . SER A 1 579 ? 48.211 7.018 -67.853 1.00 86.25 579 SER A O 1
ATOM 4138 N N . THR A 1 580 ? 50.349 7.208 -68.514 1.00 85.75 580 THR A N 1
ATOM 4139 C CA . THR A 1 580 ? 50.157 8.327 -69.439 1.00 85.75 580 THR A CA 1
ATOM 4140 C C . THR A 1 580 ? 50.682 7.958 -70.820 1.00 85.75 580 THR A C 1
ATOM 4142 O O . THR A 1 580 ? 51.472 7.026 -70.978 1.00 85.75 580 THR A O 1
ATOM 4145 N N . LEU A 1 581 ? 50.230 8.674 -71.846 1.00 84.25 581 LEU A N 1
ATOM 4146 C CA . LEU A 1 581 ? 50.814 8.569 -73.177 1.00 84.25 581 LEU A CA 1
ATOM 4147 C C . LEU A 1 581 ? 51.757 9.743 -73.399 1.00 84.25 581 LEU A C 1
ATOM 4149 O O . LEU A 1 581 ? 51.340 10.897 -73.472 1.00 84.25 581 LEU A O 1
ATOM 4153 N N . VAL A 1 582 ? 53.045 9.440 -73.521 1.00 82.81 582 VAL A N 1
ATOM 4154 C CA . VAL A 1 582 ? 54.072 10.429 -73.839 1.00 82.81 582 VAL A CA 1
ATOM 4155 C C . VAL A 1 582 ? 54.073 10.641 -75.343 1.00 82.81 582 VAL A C 1
ATOM 4157 O O . VAL A 1 582 ? 54.316 9.705 -76.116 1.00 82.81 582 VAL A O 1
ATOM 4160 N N . SER A 1 583 ? 53.800 11.882 -75.754 1.00 79.56 583 SER A N 1
ATOM 4161 C CA . SER A 1 583 ? 53.670 12.212 -77.167 1.00 79.56 583 SER A CA 1
ATOM 4162 C C . SER A 1 583 ? 54.976 11.950 -77.921 1.00 79.56 583 SER A C 1
ATOM 4164 O O . SER A 1 583 ? 56.011 12.546 -77.624 1.00 79.56 583 SER A O 1
ATOM 4166 N N . ARG A 1 584 ? 54.933 11.047 -78.904 1.00 81.94 584 ARG A N 1
ATOM 4167 C CA . ARG A 1 584 ? 56.020 10.841 -79.889 1.00 81.94 584 ARG A CA 1
ATOM 4168 C C . ARG A 1 584 ? 55.597 11.224 -81.304 1.00 81.94 584 ARG A C 1
ATOM 4170 O O . ARG A 1 584 ? 56.369 11.068 -82.250 1.00 81.94 584 ARG A O 1
ATOM 4177 N N . CYS A 1 585 ? 54.370 11.706 -81.437 1.00 83.25 585 CYS A N 1
ATOM 4178 C CA . CYS A 1 585 ? 53.784 12.130 -82.689 1.00 83.25 585 CYS A CA 1
ATOM 4179 C C . CYS A 1 585 ? 54.073 13.608 -82.936 1.00 83.25 585 CYS A C 1
ATOM 4181 O O . CYS A 1 585 ? 54.083 14.430 -82.013 1.00 83.25 585 CYS A O 1
ATOM 4183 N N . THR A 1 586 ? 54.327 13.962 -84.190 1.00 81.88 586 THR A N 1
ATOM 4184 C CA . THR A 1 586 ? 54.549 15.361 -84.558 1.00 81.88 586 THR A CA 1
ATOM 4185 C C . THR A 1 586 ? 53.218 16.075 -84.774 1.00 81.88 586 THR A C 1
ATOM 4187 O O . THR A 1 586 ? 52.200 15.450 -85.067 1.00 81.88 586 THR A O 1
ATOM 4190 N N . ARG A 1 587 ? 53.217 17.410 -84.664 1.00 79.69 587 ARG A N 1
ATOM 4191 C CA . ARG A 1 587 ? 52.023 18.248 -84.874 1.00 79.69 587 ARG A CA 1
ATOM 4192 C C . ARG A 1 587 ? 51.384 18.062 -86.257 1.00 79.69 587 ARG A C 1
ATOM 4194 O O . ARG A 1 587 ? 50.204 18.347 -86.409 1.00 79.69 587 ARG A O 1
ATOM 4201 N N . ASN A 1 588 ? 52.153 17.604 -87.244 1.00 78.94 588 ASN A N 1
ATOM 4202 C CA . ASN A 1 588 ? 51.703 17.436 -88.626 1.00 78.94 588 ASN A CA 1
ATOM 4203 C C . ASN A 1 588 ? 51.307 15.986 -88.962 1.00 78.94 588 ASN A C 1
ATOM 4205 O O . ASN A 1 588 ? 50.970 15.705 -90.111 1.00 78.94 588 ASN A O 1
ATOM 4209 N N . ASP A 1 589 ? 51.361 15.069 -87.993 1.00 79.38 589 ASP A N 1
ATOM 4210 C CA . ASP A 1 589 ? 50.994 13.669 -88.201 1.00 79.38 589 ASP A CA 1
ATOM 4211 C C . ASP A 1 589 ? 49.464 13.511 -88.241 1.00 79.38 589 ASP A C 1
ATOM 4213 O O . ASP A 1 589 ? 48.737 14.137 -87.463 1.00 79.38 589 ASP A O 1
ATOM 4217 N N . LEU A 1 590 ? 48.977 12.619 -89.108 1.00 81.69 590 LEU A N 1
ATOM 4218 C CA . LEU A 1 590 ? 47.645 12.035 -88.947 1.00 81.69 590 LEU A CA 1
ATOM 4219 C C . LEU A 1 590 ? 47.661 11.076 -87.760 1.00 81.69 590 LEU A C 1
ATOM 4221 O O . LEU A 1 590 ? 48.654 10.371 -87.559 1.00 81.69 590 LEU A O 1
ATOM 4225 N N . TYR A 1 591 ? 46.551 11.002 -87.022 1.00 87.38 591 TYR A N 1
ATOM 4226 C CA . TYR A 1 591 ? 46.420 10.086 -85.890 1.00 87.38 591 TYR A CA 1
ATOM 4227 C C . TYR A 1 591 ? 45.343 9.043 -86.141 1.00 87.38 591 TYR A C 1
ATOM 4229 O O . TYR A 1 591 ? 44.155 9.353 -86.160 1.00 87.38 591 TYR A O 1
ATOM 4237 N N . ARG A 1 592 ? 45.761 7.796 -86.346 1.00 86.88 592 ARG A N 1
ATOM 4238 C CA . ARG A 1 592 ? 44.867 6.651 -86.494 1.00 86.88 592 ARG A CA 1
ATOM 4239 C C . ARG A 1 592 ? 44.704 5.946 -85.160 1.00 86.88 592 ARG A C 1
ATOM 4241 O O . ARG A 1 592 ? 45.691 5.591 -84.525 1.00 86.88 592 ARG A O 1
ATOM 4248 N N . LEU A 1 593 ? 43.458 5.691 -84.796 1.00 88.44 593 LEU A N 1
ATOM 4249 C CA . LEU A 1 593 ? 43.046 4.998 -83.587 1.00 88.44 593 LEU A CA 1
ATOM 4250 C C . LEU A 1 593 ? 42.214 3.781 -83.976 1.00 88.44 593 LEU A C 1
ATOM 4252 O O . LEU A 1 593 ? 41.247 3.902 -84.730 1.00 88.44 593 LEU A O 1
ATOM 4256 N N . VAL A 1 594 ? 42.593 2.608 -83.473 1.00 88.81 594 VAL A N 1
ATOM 4257 C CA . VAL A 1 594 ? 41.729 1.425 -83.519 1.00 88.81 594 VAL A CA 1
ATOM 4258 C C . VAL A 1 594 ? 40.904 1.438 -82.253 1.00 88.81 594 VAL A C 1
ATOM 4260 O O . VAL A 1 594 ? 41.441 1.380 -81.146 1.00 88.81 594 VAL A O 1
ATOM 4263 N N . THR A 1 595 ? 39.599 1.545 -82.435 1.00 88.00 595 THR A N 1
ATOM 4264 C CA . THR A 1 595 ? 38.624 1.553 -81.355 1.00 88.00 595 THR A CA 1
ATOM 4265 C C . THR A 1 595 ? 37.752 0.312 -81.434 1.00 88.00 595 THR A C 1
ATOM 4267 O O . THR A 1 595 ? 37.693 -0.345 -82.475 1.00 88.00 595 THR A O 1
ATOM 4270 N N . ALA A 1 596 ? 37.001 0.033 -80.369 1.00 81.25 596 ALA A N 1
ATOM 4271 C CA . ALA A 1 596 ? 36.003 -1.038 -80.382 1.00 81.25 596 ALA A CA 1
ATOM 4272 C C . ALA A 1 596 ? 34.954 -0.882 -81.508 1.00 81.25 596 ALA A C 1
ATOM 4274 O O . ALA A 1 596 ? 34.411 -1.876 -81.982 1.00 81.25 596 ALA A O 1
ATOM 4275 N N . ASN A 1 597 ? 34.705 0.349 -81.970 1.00 80.62 597 ASN A N 1
ATOM 4276 C CA . ASN A 1 597 ? 33.716 0.669 -83.005 1.00 80.62 597 ASN A CA 1
ATOM 4277 C C . ASN A 1 597 ? 34.321 0.771 -84.417 1.00 80.62 597 ASN A C 1
ATOM 4279 O O . ASN A 1 597 ? 33.627 1.140 -85.363 1.00 80.62 597 ASN A O 1
ATOM 4283 N N . GLY A 1 598 ? 35.613 0.465 -84.572 1.00 82.50 598 GLY A N 1
ATOM 4284 C CA . GLY A 1 598 ? 36.330 0.531 -85.842 1.00 82.50 598 GLY A CA 1
ATOM 4285 C C . GLY A 1 598 ? 37.495 1.518 -85.836 1.00 82.50 598 GLY A C 1
ATOM 4286 O O . GLY A 1 598 ? 37.967 1.978 -84.794 1.00 82.50 598 GLY A O 1
ATOM 4287 N N . VAL A 1 599 ? 37.999 1.810 -87.033 1.00 85.12 599 VAL A N 1
ATOM 4288 C CA . VAL A 1 599 ? 39.193 2.635 -87.237 1.00 85.12 599 VAL A CA 1
ATOM 4289 C C . VAL A 1 599 ? 38.789 4.089 -87.441 1.00 85.12 599 VAL A C 1
ATOM 4291 O O . VAL A 1 599 ? 38.014 4.394 -88.344 1.00 85.12 599 VAL A O 1
ATOM 4294 N N . VAL A 1 600 ? 39.371 4.988 -86.651 1.00 86.19 600 VAL A N 1
ATOM 4295 C CA . VAL A 1 600 ? 39.203 6.436 -86.802 1.00 86.19 600 VAL A CA 1
ATOM 4296 C C . VAL A 1 600 ? 40.543 7.058 -87.167 1.00 86.19 600 VAL A C 1
ATOM 4298 O O . VAL A 1 600 ? 41.547 6.785 -86.516 1.00 86.19 600 VAL A O 1
ATOM 4301 N N . THR A 1 601 ? 40.562 7.916 -88.186 1.00 86.00 601 THR A N 1
ATOM 4302 C CA . THR A 1 601 ? 41.732 8.730 -88.541 1.00 86.00 601 THR A CA 1
ATOM 4303 C C . THR A 1 601 ? 41.402 10.199 -88.312 1.00 86.00 601 THR A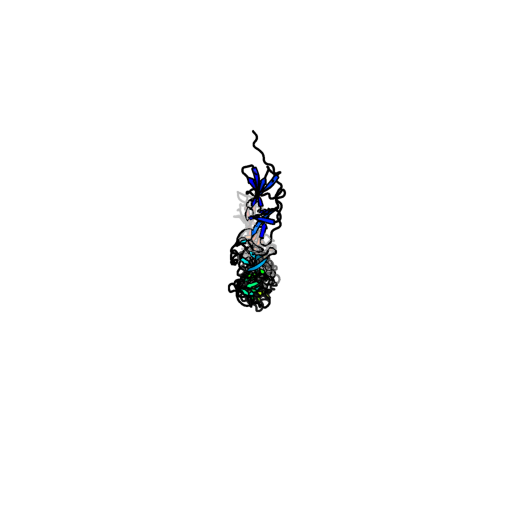 C 1
ATOM 4305 O O . THR A 1 601 ? 40.443 10.714 -88.882 1.00 86.00 601 THR A O 1
ATOM 4308 N N . LEU A 1 602 ? 42.203 10.866 -87.485 1.00 85.50 602 LEU A N 1
ATOM 4309 C CA . LEU A 1 602 ? 42.059 12.272 -87.124 1.00 85.50 602 LEU A CA 1
ATOM 4310 C C . LEU A 1 602 ? 43.097 13.121 -87.866 1.00 85.50 602 LEU A C 1
ATOM 4312 O O . LEU A 1 602 ? 44.276 12.757 -87.923 1.00 85.50 602 LEU A O 1
ATOM 4316 N N . GLU A 1 603 ? 42.656 14.254 -88.417 1.00 83.12 603 GLU A N 1
ATOM 4317 C CA . GLU A 1 603 ? 43.522 15.198 -89.133 1.00 83.12 603 GLU A CA 1
ATOM 4318 C C . GLU A 1 603 ? 44.490 15.941 -88.193 1.00 83.12 603 GLU A C 1
ATOM 4320 O O . GLU A 1 603 ? 44.181 16.133 -87.009 1.00 83.12 603 GLU A O 1
ATOM 4325 N N . PRO A 1 604 ? 45.673 16.372 -88.677 1.00 81.00 604 PRO A N 1
ATOM 4326 C CA . PRO A 1 604 ? 46.572 17.192 -87.874 1.00 81.00 604 PRO A CA 1
ATOM 4327 C C . PRO A 1 604 ? 45.846 18.456 -87.377 1.00 81.00 604 PRO A C 1
ATOM 4329 O O . PRO A 1 604 ? 45.100 19.063 -88.147 1.00 81.00 604 PRO A O 1
ATOM 4332 N N . PRO A 1 605 ? 46.053 18.901 -86.122 1.00 82.00 605 PRO A N 1
ATOM 4333 C CA . PRO A 1 605 ? 47.094 18.476 -85.181 1.00 82.00 605 PRO A CA 1
ATOM 4334 C C . PRO A 1 605 ? 46.649 17.424 -84.142 1.00 82.00 605 PRO A C 1
ATOM 4336 O O . PRO A 1 605 ? 47.241 17.338 -83.063 1.00 82.00 605 PRO A O 1
ATOM 4339 N N . ALA A 1 606 ? 45.605 16.630 -84.412 1.00 82.06 606 ALA A N 1
ATOM 4340 C CA . ALA A 1 606 ? 44.983 15.749 -83.416 1.00 82.06 606 ALA A CA 1
ATOM 4341 C C . ALA A 1 606 ? 45.936 14.727 -82.764 1.00 82.06 606 ALA A C 1
ATOM 4343 O O . ALA A 1 606 ? 45.712 14.339 -81.616 1.00 82.06 606 ALA A O 1
ATOM 4344 N N . ALA A 1 607 ? 47.023 14.340 -83.440 1.00 77.56 607 ALA A N 1
ATOM 4345 C CA . ALA A 1 607 ? 48.032 13.413 -82.920 1.00 77.56 607 ALA A CA 1
ATOM 4346 C C . ALA A 1 607 ? 48.702 13.863 -81.610 1.00 77.56 607 ALA A C 1
ATOM 4348 O O . ALA A 1 607 ? 49.149 13.023 -80.830 1.00 77.56 607 ALA A O 1
ATOM 4349 N N . GLN A 1 608 ? 48.765 15.175 -81.355 1.00 77.06 608 GLN A N 1
ATOM 4350 C CA . GLN A 1 608 ? 49.329 15.730 -80.119 1.00 77.06 608 GLN A CA 1
ATOM 4351 C C . GLN A 1 608 ? 48.274 16.060 -79.064 1.00 77.06 608 GLN A C 1
ATOM 4353 O O . GLN A 1 608 ? 48.573 16.041 -77.874 1.00 77.06 608 GLN A O 1
ATOM 4358 N N . ASN A 1 609 ? 47.050 16.362 -79.495 1.00 81.31 609 ASN A N 1
ATOM 4359 C CA . ASN A 1 609 ? 46.045 16.985 -78.633 1.00 81.31 609 ASN A CA 1
ATOM 4360 C C . ASN A 1 609 ? 44.947 16.020 -78.176 1.00 81.31 609 ASN A C 1
ATOM 4362 O O . ASN A 1 609 ? 44.139 16.382 -77.325 1.00 81.31 609 ASN A O 1
ATOM 4366 N N . THR A 1 610 ? 44.887 14.812 -78.741 1.00 85.19 610 THR A N 1
ATOM 4367 C CA . THR A 1 610 ? 43.907 13.808 -78.317 1.00 85.19 610 THR A CA 1
ATOM 4368 C C . THR A 1 610 ? 44.318 13.263 -76.954 1.00 85.19 610 THR A C 1
ATOM 4370 O O . THR A 1 610 ? 45.193 12.401 -76.859 1.00 85.19 610 THR A O 1
ATOM 4373 N N . ALA A 1 611 ? 43.699 13.789 -75.898 1.00 84.00 611 ALA A N 1
ATOM 4374 C CA . ALA A 1 611 ? 43.887 13.286 -74.548 1.00 84.00 611 ALA A CA 1
ATOM 4375 C C . ALA A 1 611 ? 43.384 11.841 -74.451 1.00 84.00 611 ALA A C 1
ATOM 4377 O O . ALA A 1 611 ? 42.309 11.513 -74.960 1.00 84.00 611 ALA A O 1
ATOM 4378 N N . MET A 1 612 ? 44.166 10.993 -73.786 1.00 86.56 612 MET A N 1
ATOM 4379 C CA . MET A 1 612 ? 43.753 9.644 -73.422 1.00 86.56 612 MET A CA 1
ATOM 4380 C C . MET A 1 612 ? 43.980 9.435 -71.937 1.00 86.56 612 MET A C 1
ATOM 4382 O O . MET A 1 612 ? 45.043 9.778 -71.415 1.00 86.56 612 MET A O 1
ATOM 4386 N N . THR A 1 613 ? 42.995 8.858 -71.271 1.00 85.69 613 THR A N 1
ATOM 4387 C CA . THR A 1 613 ? 43.053 8.540 -69.848 1.00 85.69 613 THR A CA 1
ATOM 4388 C C . THR A 1 613 ? 42.975 7.039 -69.658 1.00 85.69 613 THR A C 1
ATOM 4390 O O . THR A 1 613 ? 42.226 6.347 -70.344 1.00 85.69 613 THR A O 1
ATOM 4393 N N . CYS A 1 614 ? 43.770 6.528 -68.724 1.00 84.69 614 CYS A N 1
ATOM 4394 C CA . CYS A 1 614 ? 43.655 5.148 -68.300 1.00 84.69 614 CYS A CA 1
ATOM 4395 C C . CYS A 1 614 ? 42.507 5.014 -67.298 1.00 84.69 614 CYS A C 1
ATOM 4397 O O . CYS A 1 614 ? 42.533 5.651 -66.244 1.00 84.69 614 CYS A O 1
ATOM 4399 N N . VAL A 1 615 ? 41.514 4.192 -67.621 1.00 80.81 615 VAL A N 1
ATOM 4400 C CA . VAL A 1 615 ? 40.385 3.876 -66.744 1.00 80.81 615 VAL A CA 1
ATOM 4401 C C . VAL A 1 615 ? 40.225 2.363 -66.726 1.00 80.81 615 VAL A C 1
ATOM 4403 O O . VAL A 1 615 ? 40.026 1.753 -67.774 1.00 80.81 615 VAL A O 1
ATOM 4406 N N . ASP A 1 616 ? 40.353 1.756 -65.544 1.00 77.19 616 ASP A N 1
ATOM 4407 C CA . ASP A 1 616 ? 40.181 0.309 -65.336 1.00 77.19 616 ASP A CA 1
ATOM 4408 C C . ASP A 1 616 ? 40.999 -0.558 -66.322 1.00 77.19 616 ASP A C 1
ATOM 4410 O O . ASP A 1 616 ? 40.497 -1.458 -66.999 1.00 77.19 616 ASP A O 1
ATOM 4414 N N . GLY A 1 617 ? 42.280 -0.217 -66.494 1.00 81.81 617 GLY A N 1
ATOM 4415 C CA . GLY A 1 617 ? 43.185 -0.938 -67.393 1.00 81.81 617 GLY A CA 1
ATOM 4416 C C . GLY A 1 617 ? 42.949 -0.711 -68.891 1.00 81.81 617 GLY A C 1
ATOM 4417 O O . GLY A 1 617 ? 43.613 -1.353 -69.708 1.00 81.81 617 GLY A O 1
ATOM 4418 N N . LYS A 1 618 ? 42.045 0.198 -69.282 1.00 86.62 618 LYS A N 1
ATOM 4419 C CA . LYS A 1 618 ? 41.746 0.535 -70.683 1.00 86.62 618 LYS A CA 1
ATOM 4420 C C . LYS A 1 618 ? 42.017 2.005 -70.985 1.00 86.62 618 LYS A C 1
ATOM 4422 O O . LYS A 1 618 ? 41.765 2.886 -70.168 1.00 86.62 618 LYS A O 1
ATOM 4427 N N . TRP A 1 619 ? 42.500 2.277 -72.195 1.00 88.69 619 TRP A N 1
ATOM 4428 C CA . TRP A 1 619 ? 42.679 3.643 -72.681 1.00 88.69 619 TRP A CA 1
ATOM 4429 C C . TRP A 1 619 ? 41.362 4.198 -73.210 1.00 88.69 619 TRP A C 1
ATOM 4431 O O . TRP A 1 619 ? 40.797 3.654 -74.158 1.00 88.69 619 TRP A O 1
ATOM 4441 N N . MET A 1 620 ? 40.905 5.295 -72.618 1.00 88.25 620 MET A N 1
ATOM 4442 C CA . MET A 1 620 ? 39.696 6.017 -73.006 1.00 88.25 620 MET A CA 1
ATOM 4443 C C . MET A 1 620 ? 40.073 7.336 -73.677 1.00 88.25 620 MET A C 1
ATOM 4445 O O . MET A 1 620 ? 40.943 8.056 -73.189 1.00 88.25 620 MET A O 1
ATOM 4449 N N . ALA A 1 621 ? 39.422 7.658 -74.794 1.00 88.38 621 ALA A N 1
ATOM 4450 C CA . ALA A 1 621 ? 39.575 8.929 -75.497 1.00 88.38 621 ALA A CA 1
ATOM 4451 C C . ALA A 1 621 ? 38.212 9.459 -75.950 1.00 88.38 621 ALA A C 1
ATOM 4453 O O . ALA A 1 621 ? 37.363 8.690 -76.403 1.00 88.38 621 ALA A O 1
ATOM 4454 N N . THR A 1 622 ? 38.013 10.775 -75.899 1.00 88.19 622 THR A N 1
ATOM 4455 C CA . THR A 1 622 ? 36.806 11.403 -76.454 1.00 88.19 622 THR A CA 1
ATOM 4456 C C . THR A 1 622 ? 37.004 11.672 -77.940 1.00 88.19 622 THR A C 1
ATOM 4458 O O . THR A 1 622 ? 37.765 12.558 -78.327 1.00 88.19 622 THR A O 1
ATOM 4461 N N . ILE A 1 623 ? 36.301 10.921 -78.784 1.00 83.44 623 ILE A N 1
ATOM 4462 C CA . ILE A 1 623 ? 36.368 11.028 -80.244 1.00 83.44 623 ILE A CA 1
ATOM 4463 C C . ILE A 1 623 ? 34.992 11.472 -80.739 1.00 83.44 623 ILE A C 1
ATOM 4465 O O . ILE A 1 623 ? 33.993 10.814 -80.467 1.00 83.44 623 ILE A O 1
ATOM 4469 N N . ASN A 1 624 ? 34.920 12.609 -81.440 1.00 80.00 624 ASN A N 1
ATOM 4470 C CA . ASN A 1 624 ? 33.659 13.195 -81.930 1.00 80.00 624 ASN A CA 1
ATOM 4471 C C . ASN A 1 624 ? 32.575 13.360 -80.839 1.00 80.00 624 ASN A C 1
ATOM 4473 O O . ASN A 1 624 ? 31.389 13.193 -81.105 1.00 80.00 624 ASN A O 1
ATOM 4477 N N . GLY A 1 625 ? 32.985 13.671 -79.603 1.00 81.62 625 GLY A N 1
ATOM 4478 C CA . GLY A 1 625 ? 32.078 13.852 -78.461 1.00 81.62 625 GLY A CA 1
ATOM 4479 C C . GLY A 1 625 ? 31.656 12.563 -77.747 1.00 81.62 625 GLY A C 1
ATOM 4480 O O . GLY A 1 625 ? 30.894 12.645 -76.790 1.00 81.62 625 GLY A O 1
ATOM 4481 N N . VAL A 1 626 ? 32.158 11.395 -78.164 1.00 85.38 626 VAL A N 1
ATOM 4482 C CA . VAL A 1 626 ? 31.846 10.094 -77.552 1.00 85.38 626 VAL A CA 1
ATOM 4483 C C . VAL A 1 626 ? 33.090 9.506 -76.895 1.00 85.38 626 VAL A C 1
ATOM 4485 O O . VAL A 1 626 ? 34.150 9.401 -77.519 1.00 85.38 626 VAL A O 1
ATOM 4488 N N . GLU A 1 627 ? 32.964 9.100 -75.634 1.00 88.00 627 GLU A N 1
ATOM 4489 C CA . GLU A 1 627 ? 34.028 8.399 -74.922 1.00 88.00 627 GLU A CA 1
ATOM 4490 C C . GLU A 1 627 ? 34.207 6.994 -75.507 1.00 88.00 627 GLU A C 1
ATOM 4492 O O . GLU A 1 627 ? 33.263 6.209 -75.599 1.00 88.00 627 GLU A O 1
ATOM 4497 N N . THR A 1 628 ? 35.415 6.692 -75.970 1.00 88.81 628 THR A N 1
ATOM 4498 C CA . THR A 1 628 ? 35.685 5.503 -76.773 1.00 88.81 628 THR A CA 1
ATOM 4499 C C . THR A 1 628 ? 36.935 4.790 -76.275 1.00 88.81 628 THR A C 1
ATOM 4501 O O . THR A 1 628 ? 37.966 5.419 -76.033 1.00 88.81 628 THR A O 1
ATOM 4504 N N . VAL A 1 629 ? 36.857 3.461 -76.168 1.00 90.69 629 VAL A N 1
ATOM 4505 C CA . VAL A 1 629 ? 38.009 2.608 -75.850 1.00 90.69 629 VAL A CA 1
ATOM 4506 C C . VAL A 1 629 ? 38.950 2.547 -77.052 1.00 90.69 629 VAL A C 1
ATOM 4508 O O . VAL A 1 629 ? 38.540 2.156 -78.149 1.00 90.69 629 VAL A O 1
ATOM 4511 N N . VAL A 1 630 ? 40.219 2.872 -76.827 1.00 90.44 630 VAL A N 1
ATOM 4512 C CA . VAL A 1 630 ? 41.305 2.781 -77.806 1.00 90.44 630 VAL A CA 1
ATOM 4513 C C . VAL A 1 630 ? 42.135 1.532 -77.518 1.00 90.44 630 VAL A C 1
ATOM 4515 O O . VAL A 1 630 ? 42.547 1.290 -76.386 1.00 90.44 630 VAL A O 1
ATOM 4518 N N . GLN A 1 631 ? 42.377 0.729 -78.549 1.00 90.50 631 GLN A N 1
ATOM 4519 C CA . GLN A 1 631 ? 43.127 -0.529 -78.467 1.00 90.50 631 GLN A CA 1
ATOM 4520 C C . GLN A 1 631 ? 44.492 -0.420 -79.150 1.00 90.50 631 GLN A C 1
ATOM 4522 O O . GLN A 1 631 ? 45.494 -0.937 -78.654 1.00 90.50 631 GLN A O 1
ATOM 4527 N N . GLU A 1 632 ? 44.546 0.311 -80.263 1.00 90.25 632 GLU A N 1
ATOM 4528 C CA . GLU A 1 632 ? 45.781 0.578 -80.992 1.00 90.25 632 GLU A CA 1
ATOM 4529 C C . GLU A 1 632 ? 45.839 2.032 -81.441 1.00 90.25 632 GLU A C 1
ATOM 4531 O O . GLU A 1 632 ? 44.816 2.702 -81.609 1.00 90.25 632 GLU A O 1
ATOM 4536 N N . GLN A 1 633 ? 47.053 2.495 -81.704 1.00 89.94 633 GLN A N 1
ATOM 4537 C CA . GLN A 1 633 ? 47.311 3.831 -82.215 1.00 89.94 633 GLN A CA 1
ATOM 4538 C C . GLN A 1 633 ? 48.385 3.804 -83.301 1.00 89.94 633 GLN A C 1
ATOM 4540 O O . GLN A 1 633 ? 49.270 2.954 -83.304 1.00 89.94 633 GLN A O 1
ATOM 4545 N N . ALA A 1 634 ? 48.354 4.772 -84.205 1.00 87.75 634 ALA A N 1
ATOM 4546 C CA . ALA A 1 634 ? 49.458 5.043 -85.109 1.00 87.75 634 ALA A CA 1
ATOM 4547 C C . ALA A 1 634 ? 49.451 6.510 -85.532 1.00 87.75 634 ALA A C 1
ATOM 4549 O O . ALA A 1 634 ? 48.437 7.046 -85.970 1.00 87.75 634 ALA A O 1
ATOM 4550 N N . CYS A 1 635 ? 50.614 7.136 -85.456 1.00 85.00 635 CYS A N 1
ATOM 4551 C CA . CYS A 1 635 ? 50.905 8.440 -86.017 1.00 85.00 635 CYS A CA 1
ATOM 4552 C C . CYS A 1 635 ? 51.762 8.273 -87.258 1.00 85.00 635 CYS A C 1
ATOM 4554 O O . CYS A 1 635 ? 52.753 7.530 -87.255 1.00 85.00 635 CYS A O 1
ATOM 4556 N N . TYR A 1 636 ? 51.379 8.967 -88.322 1.00 77.25 636 TYR A N 1
ATOM 4557 C CA . TYR A 1 636 ? 52.066 8.849 -89.594 1.00 77.25 636 TYR A CA 1
ATOM 4558 C C . TYR A 1 636 ? 51.994 10.134 -90.417 1.00 77.25 636 TYR A C 1
ATOM 4560 O O . TYR A 1 636 ? 50.988 10.843 -90.447 1.00 77.25 636 TYR A O 1
ATOM 4568 N N . VAL A 1 637 ? 53.084 10.380 -91.143 1.00 69.56 637 VAL A N 1
ATOM 4569 C CA . VAL A 1 637 ? 53.152 11.321 -92.263 1.00 69.56 637 VAL A CA 1
ATOM 4570 C C . VAL A 1 637 ? 53.374 10.465 -93.495 1.00 69.56 637 VAL A C 1
ATOM 4572 O O . VAL A 1 637 ? 54.483 9.996 -93.742 1.00 69.56 637 VAL A O 1
ATOM 4575 N N . PHE A 1 638 ? 52.305 10.171 -94.224 1.00 66.06 638 PHE A N 1
ATOM 4576 C CA . PHE A 1 638 ? 52.396 9.355 -95.431 1.00 66.06 638 PHE A CA 1
ATOM 4577 C C . PHE A 1 638 ? 52.307 10.245 -96.670 1.00 66.06 638 PHE A C 1
ATOM 4579 O O . PHE A 1 638 ? 51.577 11.230 -96.611 1.00 66.06 638 PHE A O 1
ATOM 4586 N N . PRO A 1 639 ? 52.953 9.913 -97.807 1.00 64.50 639 PRO A N 1
ATOM 4587 C CA . PRO A 1 639 ? 52.826 10.696 -99.040 1.00 64.50 639 PRO A CA 1
ATOM 4588 C C . PRO A 1 639 ? 51.361 11.002 -99.385 1.00 64.50 639 PRO A C 1
ATOM 4590 O O . PRO A 1 639 ? 51.024 12.107 -99.792 1.00 64.50 639 PRO A O 1
ATOM 4593 N N . CYS A 1 640 ? 50.452 10.064 -99.111 1.00 67.44 640 CYS A N 1
ATOM 4594 C CA . CYS A 1 640 ? 49.024 10.233 -99.351 1.00 67.44 640 CYS A CA 1
ATOM 4595 C C . CYS A 1 640 ? 48.342 11.412 -98.625 1.00 67.44 640 CYS A C 1
ATOM 4597 O O . CYS A 1 640 ? 47.216 11.777 -98.964 1.00 67.44 640 CYS A O 1
ATOM 4599 N N . THR A 1 641 ? 48.976 12.033 -97.631 1.00 64.38 641 THR A N 1
ATOM 4600 C CA . THR A 1 641 ? 48.459 13.276 -97.035 1.00 64.38 641 THR A CA 1
ATOM 4601 C C . THR A 1 641 ? 48.613 14.464 -97.979 1.00 64.38 641 THR A C 1
ATOM 4603 O O . THR A 1 641 ? 47.780 15.370 -97.962 1.00 64.38 641 THR A O 1
ATOM 4606 N N . SER A 1 642 ? 49.608 14.414 -98.871 1.00 68.25 642 SER A N 1
ATOM 4607 C CA . SER A 1 642 ? 49.843 15.383 -99.942 1.00 68.25 642 SER A CA 1
ATOM 4608 C C . SER A 1 642 ? 48.846 15.265 -101.099 1.00 68.25 642 SER A C 1
ATOM 4610 O O . SER A 1 642 ? 48.898 16.067 -102.029 1.00 68.25 642 SER A O 1
ATOM 4612 N N . CYS A 1 643 ? 47.918 14.298 -101.071 1.00 76.56 643 CYS A N 1
ATOM 4613 C CA . CYS A 1 643 ? 46.840 14.249 -102.053 1.00 76.56 643 CYS A CA 1
ATOM 4614 C C . CYS A 1 643 ? 45.928 15.470 -101.879 1.00 76.56 643 CYS A C 1
ATOM 4616 O O . CYS A 1 643 ? 45.286 15.642 -100.832 1.00 76.56 643 CYS A O 1
ATOM 4618 N N . ASN A 1 644 ? 45.870 16.300 -102.923 1.00 77.81 644 ASN A N 1
ATOM 4619 C CA . ASN A 1 644 ? 44.949 17.430 -103.026 1.00 77.81 644 ASN A CA 1
ATOM 4620 C C . ASN A 1 644 ? 43.504 16.969 -102.822 1.00 77.81 644 ASN A C 1
ATOM 4622 O O . ASN A 1 644 ? 43.138 15.889 -103.276 1.00 77.81 644 ASN A O 1
ATOM 4626 N N . ALA A 1 645 ? 42.680 17.788 -102.168 1.00 81.31 645 ALA A N 1
ATOM 4627 C CA . ALA A 1 645 ? 41.270 17.467 -101.971 1.00 81.31 645 ALA A CA 1
ATOM 4628 C C . ALA A 1 645 ? 40.540 17.260 -103.311 1.00 81.31 645 ALA A C 1
ATOM 4630 O O . ALA A 1 645 ? 40.832 17.928 -104.309 1.00 81.31 645 ALA A O 1
ATOM 4631 N N . VAL A 1 646 ? 39.571 16.344 -103.315 1.00 85.56 646 VAL A N 1
ATOM 4632 C CA . VAL A 1 646 ? 38.667 16.133 -104.450 1.00 85.56 646 VAL A CA 1
ATOM 4633 C C . VAL A 1 646 ? 37.678 17.294 -104.507 1.00 85.56 646 VAL A C 1
ATOM 4635 O O . VAL A 1 646 ? 37.057 17.634 -103.502 1.00 85.56 646 VAL A O 1
ATOM 4638 N N . ARG A 1 647 ? 37.542 17.919 -105.679 1.00 87.19 647 ARG A N 1
ATOM 4639 C CA . ARG A 1 647 ? 36.532 18.950 -105.935 1.00 87.19 647 ARG A CA 1
ATOM 4640 C C . ARG A 1 647 ? 35.281 18.292 -106.495 1.00 87.19 647 ARG A C 1
ATOM 4642 O O . ARG A 1 647 ? 35.357 17.488 -107.422 1.00 87.19 647 ARG A O 1
ATOM 4649 N N . THR A 1 648 ? 34.129 18.648 -105.952 1.00 89.19 648 THR A N 1
ATOM 4650 C CA . THR A 1 648 ? 32.843 18.141 -106.424 1.00 89.19 648 THR A CA 1
ATOM 4651 C C . THR A 1 648 ? 32.216 19.106 -107.417 1.00 89.19 648 THR A C 1
ATOM 4653 O O . THR A 1 648 ? 32.183 20.317 -107.203 1.00 89.19 648 THR A O 1
ATOM 4656 N N . GLY A 1 649 ? 31.739 18.566 -108.534 1.00 87.56 649 GLY A N 1
ATOM 4657 C CA . GLY A 1 649 ? 30.834 19.258 -109.438 1.00 87.56 649 GLY A CA 1
ATOM 4658 C C . GLY A 1 649 ? 29.395 19.268 -108.912 1.00 87.56 649 GLY A C 1
ATOM 4659 O O . GLY A 1 649 ? 29.094 18.609 -107.910 1.00 87.56 649 GLY A O 1
ATOM 4660 N N . PRO A 1 650 ? 28.480 19.982 -109.593 1.00 86.06 650 PRO A N 1
ATOM 4661 C CA . PRO A 1 650 ? 27.071 20.030 -109.214 1.00 86.06 650 PRO A CA 1
ATOM 4662 C C . PRO A 1 650 ? 26.464 18.624 -109.083 1.00 86.06 650 PRO A C 1
ATOM 4664 O O . PRO A 1 650 ? 26.653 17.780 -109.957 1.00 86.06 650 PRO A O 1
ATOM 4667 N N . GLY A 1 651 ? 25.742 18.374 -107.987 1.00 85.56 651 GLY A N 1
ATOM 4668 C CA . GLY A 1 651 ? 25.068 17.097 -107.713 1.00 85.56 651 GLY A CA 1
ATOM 4669 C C . GLY A 1 651 ? 25.942 16.001 -107.086 1.00 85.56 651 GLY A C 1
ATOM 4670 O O . GLY A 1 651 ? 25.400 15.033 -106.559 1.00 85.56 651 GLY A O 1
ATOM 4671 N N . VAL A 1 652 ? 27.272 16.150 -107.065 1.00 91.06 652 VAL A N 1
ATOM 4672 C CA . VAL A 1 652 ? 28.172 15.189 -106.407 1.00 91.06 652 VAL A CA 1
ATOM 4673 C C . VAL A 1 652 ? 28.354 15.568 -104.941 1.00 91.06 652 VAL A C 1
ATOM 4675 O O . VAL A 1 652 ? 28.787 16.673 -104.621 1.00 91.06 652 VAL A O 1
ATOM 4678 N N . THR A 1 653 ? 28.100 14.621 -104.044 1.00 89.69 653 THR A N 1
ATOM 4679 C CA . THR A 1 653 ? 28.445 14.735 -102.621 1.00 89.69 653 THR A CA 1
ATOM 4680 C C . THR A 1 653 ? 29.556 13.754 -102.288 1.00 89.69 653 THR A C 1
ATOM 4682 O O . THR A 1 653 ? 29.559 12.624 -102.779 1.00 89.69 653 THR A O 1
ATOM 4685 N N . THR A 1 654 ? 30.509 14.173 -101.456 1.00 88.94 654 THR A N 1
ATOM 4686 C CA . THR A 1 654 ? 31.641 13.327 -101.072 1.00 88.94 654 THR A CA 1
ATOM 4687 C C . THR A 1 654 ? 31.818 13.237 -99.578 1.00 88.94 654 THR A C 1
ATOM 4689 O O . THR A 1 654 ? 31.848 14.257 -98.893 1.00 88.94 654 THR A O 1
ATOM 4692 N N . THR A 1 655 ? 32.052 12.021 -99.105 1.00 88.75 655 THR A N 1
ATOM 4693 C CA . THR A 1 655 ? 32.486 11.748 -97.739 1.00 88.75 655 THR A CA 1
ATOM 4694 C C . THR A 1 655 ? 33.953 11.353 -97.776 1.00 88.75 655 THR A C 1
ATOM 4696 O O . THR A 1 655 ? 34.318 10.391 -98.455 1.00 88.75 655 THR A O 1
ATOM 4699 N N . LEU A 1 656 ? 34.797 12.109 -97.074 1.00 86.00 656 LEU A N 1
ATOM 4700 C CA . LEU A 1 656 ? 36.194 11.743 -96.879 1.00 86.00 656 LEU A CA 1
ATOM 4701 C C . LEU A 1 656 ? 36.290 10.679 -95.784 1.00 86.00 656 LEU A C 1
ATOM 4703 O O . LEU A 1 656 ? 35.814 10.869 -94.669 1.00 86.00 656 LEU A O 1
ATOM 4707 N N . ALA A 1 657 ? 36.953 9.588 -96.118 1.00 84.06 657 ALA A N 1
ATOM 4708 C CA . ALA A 1 657 ? 37.435 8.569 -95.212 1.00 84.06 657 ALA A CA 1
ATOM 4709 C C . ALA A 1 657 ? 38.920 8.311 -95.505 1.00 84.06 657 ALA A C 1
ATOM 4711 O O . ALA A 1 657 ? 39.530 8.925 -96.386 1.00 84.06 657 ALA A O 1
ATOM 4712 N N . TYR A 1 658 ? 39.507 7.386 -94.763 1.00 82.50 658 TYR A N 1
ATOM 4713 C CA . TYR A 1 658 ? 40.853 6.898 -95.016 1.00 82.50 658 TYR A CA 1
ATOM 4714 C C . TYR A 1 658 ? 40.769 5.394 -95.230 1.00 82.50 658 TYR A C 1
ATOM 4716 O O . TYR A 1 658 ? 40.145 4.691 -94.435 1.00 82.50 658 TYR A O 1
ATOM 4724 N N . ASP A 1 659 ? 41.377 4.917 -96.310 1.00 78.50 659 ASP A N 1
ATOM 4725 C CA . ASP A 1 659 ? 41.358 3.501 -96.648 1.00 78.50 659 ASP A CA 1
ATOM 4726 C C . ASP A 1 659 ? 42.074 2.689 -95.562 1.00 78.50 659 ASP A C 1
ATOM 4728 O O . ASP A 1 659 ? 43.189 3.010 -95.138 1.00 78.50 659 ASP A O 1
ATOM 4732 N N . SER A 1 660 ? 41.420 1.631 -95.089 1.00 71.00 660 SER A N 1
ATOM 4733 C CA . SER A 1 660 ? 41.863 0.865 -93.921 1.00 71.00 660 SER A CA 1
ATOM 4734 C C . SER A 1 660 ? 43.178 0.115 -94.154 1.00 71.00 660 SER A C 1
ATOM 4736 O O . SER A 1 660 ? 43.884 -0.179 -93.186 1.00 71.00 660 SER A O 1
ATOM 4738 N N . THR A 1 661 ? 43.523 -0.151 -95.419 1.00 72.31 661 THR A N 1
ATOM 4739 C CA . THR A 1 661 ? 44.680 -0.963 -95.817 1.00 72.31 661 THR A CA 1
ATOM 4740 C C . THR A 1 661 ? 45.850 -0.118 -96.310 1.00 72.31 661 THR A C 1
ATOM 4742 O O . THR A 1 661 ? 46.989 -0.428 -96.000 1.00 72.31 661 THR A O 1
ATOM 4745 N N . SER A 1 662 ? 45.602 0.944 -97.071 1.00 72.19 662 SER A N 1
ATOM 4746 C CA . SER A 1 662 ? 46.624 1.830 -97.648 1.00 72.19 662 SER A CA 1
ATOM 4747 C C . SER A 1 662 ? 46.864 3.099 -96.830 1.00 72.19 662 SER A C 1
ATOM 4749 O O . SER A 1 662 ? 47.882 3.759 -97.027 1.00 72.19 662 SER A O 1
ATOM 4751 N N . TRP A 1 663 ? 45.948 3.432 -95.913 1.00 77.62 663 TRP A N 1
ATOM 4752 C CA . TRP A 1 663 ? 45.967 4.625 -95.049 1.00 77.62 663 TRP A CA 1
ATOM 4753 C C . TRP A 1 663 ? 45.916 5.951 -95.813 1.00 77.62 663 TRP A C 1
ATOM 4755 O O . TRP A 1 663 ? 46.244 7.017 -95.291 1.00 77.62 663 TRP A O 1
ATOM 4765 N N . CYS A 1 664 ? 45.498 5.897 -97.070 1.00 78.75 664 CYS A N 1
ATOM 4766 C CA . CYS A 1 664 ? 45.411 7.048 -97.943 1.00 78.75 664 CYS A CA 1
ATOM 4767 C C . CYS A 1 664 ? 43.986 7.613 -97.973 1.00 78.75 664 CYS A C 1
ATOM 4769 O O . CYS A 1 664 ? 43.023 6.916 -97.649 1.00 78.75 664 CYS A O 1
ATOM 4771 N N . LYS A 1 665 ? 43.844 8.887 -98.368 1.00 84.38 665 LYS A N 1
ATOM 4772 C CA . LYS A 1 665 ? 42.529 9.532 -98.495 1.00 84.38 665 LYS A CA 1
ATOM 4773 C C . LYS A 1 665 ? 41.640 8.728 -99.441 1.00 84.38 665 LYS A C 1
ATOM 4775 O O . LYS A 1 665 ? 42.045 8.429 -100.561 1.00 84.38 665 LYS A O 1
ATOM 4780 N N . GLN A 1 666 ? 40.426 8.439 -99.008 1.00 87.75 666 GLN A N 1
ATOM 4781 C CA . GLN A 1 666 ? 39.408 7.742 -99.775 1.00 87.75 666 GLN A CA 1
ATOM 4782 C C . GLN A 1 666 ? 38.141 8.586 -99.764 1.00 87.75 666 GLN A C 1
ATOM 4784 O O . GLN A 1 666 ? 37.556 8.830 -98.716 1.00 87.75 666 GLN A O 1
ATOM 4789 N N . TYR A 1 667 ? 37.705 9.038 -100.930 1.00 88.69 667 TYR A N 1
ATOM 4790 C CA . TYR A 1 667 ? 36.440 9.740 -101.072 1.00 88.69 667 TYR A CA 1
ATOM 4791 C C . TYR A 1 667 ? 35.368 8.760 -101.530 1.00 88.69 667 TYR A C 1
ATOM 4793 O O . TYR A 1 667 ? 35.505 8.132 -102.579 1.00 88.69 667 TYR A O 1
ATOM 4801 N N . THR A 1 668 ? 34.292 8.649 -100.757 1.00 90.56 668 THR A N 1
ATOM 4802 C CA . THR A 1 668 ? 33.068 7.973 -101.196 1.00 90.56 668 THR A CA 1
ATOM 4803 C C . THR A 1 668 ? 32.154 9.003 -101.836 1.00 90.56 668 THR A C 1
ATOM 4805 O O . THR A 1 668 ? 31.871 10.040 -101.238 1.00 90.56 668 THR A O 1
ATOM 4808 N N . LEU A 1 669 ? 31.735 8.735 -103.066 1.00 91.50 669 LEU A N 1
ATOM 4809 C CA . LEU A 1 669 ? 30.930 9.607 -103.906 1.00 91.50 669 LEU A CA 1
ATOM 4810 C C . LEU A 1 669 ? 29.458 9.178 -103.822 1.00 91.50 669 LEU A C 1
ATOM 4812 O O . LEU A 1 669 ? 29.147 7.989 -103.870 1.00 91.50 669 LEU A O 1
ATOM 4816 N N . SER A 1 670 ? 28.554 10.147 -103.716 1.00 91.50 670 SER A N 1
ATOM 4817 C CA . SER A 1 670 ? 27.098 9.952 -103.676 1.00 91.50 670 SER A CA 1
ATOM 4818 C C . SER A 1 670 ? 26.380 11.073 -104.449 1.00 91.50 670 SER A C 1
ATOM 4820 O O . SER A 1 670 ? 27.012 12.051 -104.853 1.00 91.50 670 SER A O 1
ATOM 4822 N N . GLY A 1 671 ? 25.089 10.902 -104.754 1.00 88.75 671 GLY A N 1
ATOM 4823 C CA . GLY A 1 671 ? 24.245 11.952 -105.354 1.00 88.75 671 GLY A CA 1
ATOM 4824 C C . GLY A 1 671 ? 24.032 11.917 -106.877 1.00 88.75 671 GLY A C 1
ATOM 4825 O O . GLY A 1 671 ? 23.183 12.654 -107.367 1.00 88.75 671 GLY A O 1
ATOM 4826 N N . CYS A 1 672 ? 24.711 11.041 -107.629 1.00 90.00 672 CYS A N 1
ATOM 4827 C CA . CYS A 1 672 ? 24.557 10.949 -109.089 1.00 90.00 672 CYS A CA 1
ATOM 4828 C C . CYS A 1 672 ? 23.969 9.585 -109.500 1.00 90.00 672 CYS A C 1
ATOM 4830 O O . CYS A 1 672 ? 24.682 8.583 -109.421 1.00 90.00 672 CYS A O 1
ATOM 4832 N N . PRO A 1 673 ? 22.711 9.512 -109.978 1.00 82.94 673 PRO A N 1
ATOM 4833 C CA . PRO A 1 673 ? 22.064 8.239 -110.315 1.00 82.94 673 PRO A CA 1
ATOM 4834 C C . PRO A 1 673 ? 22.691 7.527 -111.524 1.00 82.94 673 PRO A C 1
ATOM 4836 O O . PRO A 1 673 ? 22.634 6.305 -111.605 1.00 82.94 673 PRO A O 1
ATOM 4839 N N . ASN A 1 674 ? 23.336 8.271 -112.430 1.00 85.81 674 ASN A N 1
ATOM 4840 C CA . ASN A 1 674 ? 23.937 7.729 -113.656 1.00 85.81 674 ASN A CA 1
ATOM 4841 C C . ASN A 1 674 ? 25.450 7.449 -113.538 1.00 85.81 674 ASN A C 1
ATOM 4843 O O . ASN A 1 674 ? 26.091 7.119 -114.533 1.00 85.81 674 ASN A O 1
ATOM 4847 N N . GLY A 1 675 ? 26.033 7.568 -112.340 1.00 87.00 675 GLY A N 1
ATOM 4848 C CA . GLY A 1 675 ? 27.464 7.362 -112.095 1.00 87.00 675 GLY A CA 1
ATOM 4849 C C . GLY A 1 675 ? 28.290 8.652 -112.076 1.00 87.00 675 GLY A C 1
ATOM 4850 O O . GLY A 1 675 ? 27.756 9.763 -112.091 1.00 87.00 675 GLY A O 1
ATOM 4851 N N . TYR A 1 676 ? 29.614 8.499 -112.007 1.00 92.25 676 TYR A N 1
ATOM 4852 C CA . TYR A 1 676 ? 30.571 9.584 -111.768 1.00 92.25 676 TYR A CA 1
ATOM 4853 C C . TYR A 1 676 ? 31.640 9.612 -112.854 1.00 92.25 676 TYR A C 1
ATOM 4855 O O . TYR A 1 676 ? 32.058 8.560 -113.333 1.00 92.25 676 TYR A O 1
ATOM 4863 N N . LYS A 1 677 ? 32.139 10.800 -113.206 1.00 89.94 677 LYS A N 1
ATOM 4864 C CA . LYS A 1 677 ? 33.255 10.952 -114.147 1.00 89.94 677 LYS A CA 1
ATOM 4865 C C . LYS A 1 677 ? 34.298 11.964 -113.689 1.00 89.94 677 LYS A C 1
ATOM 4867 O O . LYS A 1 677 ? 33.972 12.992 -113.094 1.00 89.94 677 LYS A O 1
ATOM 4872 N N . VAL A 1 678 ? 35.553 11.686 -114.035 1.00 87.12 678 VAL A N 1
ATOM 4873 C CA . VAL A 1 678 ? 36.684 12.621 -113.958 1.00 87.12 678 VAL A CA 1
ATOM 4874 C C . VAL A 1 678 ? 37.153 12.891 -115.384 1.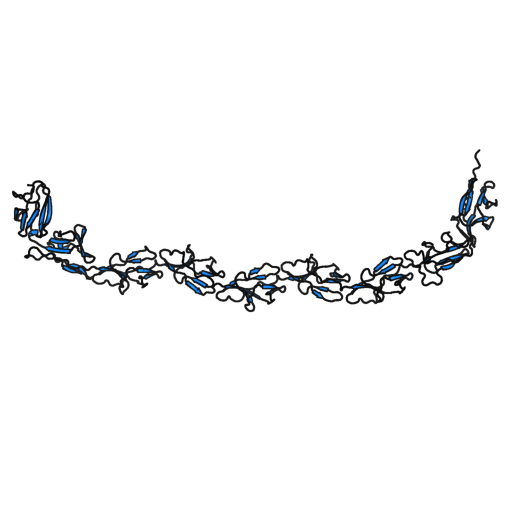00 87.12 678 VAL A C 1
ATOM 4876 O O . VAL A 1 678 ? 37.636 11.992 -116.074 1.00 87.12 678 VAL A O 1
ATOM 4879 N N . GLY A 1 679 ? 36.971 14.127 -115.857 1.00 84.25 679 GLY A N 1
ATOM 4880 C CA . GLY A 1 679 ? 37.147 14.453 -117.274 1.00 84.25 679 GLY A CA 1
ATOM 4881 C C . GLY A 1 679 ? 36.209 13.614 -118.149 1.00 84.25 679 GLY A C 1
ATOM 4882 O O . GLY A 1 679 ? 34.990 13.695 -118.007 1.00 84.25 679 GLY A O 1
ATOM 4883 N N . THR A 1 680 ? 36.777 12.793 -119.032 1.00 82.62 680 THR A N 1
ATOM 4884 C CA . THR A 1 680 ? 36.050 11.856 -119.907 1.00 82.62 680 THR A CA 1
ATOM 4885 C C . THR A 1 680 ? 35.968 10.427 -119.357 1.00 82.62 680 THR A C 1
ATOM 4887 O O . THR A 1 680 ? 35.363 9.571 -119.994 1.00 82.62 680 THR A O 1
ATOM 4890 N N . THR A 1 681 ? 36.577 10.138 -118.200 1.00 87.56 681 THR A N 1
ATOM 4891 C CA . THR A 1 681 ? 36.656 8.775 -117.649 1.00 87.56 681 THR A CA 1
ATOM 4892 C C . THR A 1 681 ? 35.564 8.540 -116.611 1.00 87.56 681 THR A C 1
ATOM 4894 O O . THR A 1 681 ? 35.525 9.247 -115.604 1.00 87.56 681 THR A O 1
ATOM 4897 N N . THR A 1 682 ? 34.714 7.532 -116.821 1.00 87.38 682 THR A N 1
ATOM 4898 C CA . THR A 1 682 ? 33.755 7.059 -115.811 1.00 87.38 682 THR A CA 1
ATOM 4899 C C . THR A 1 682 ? 34.492 6.341 -114.684 1.00 87.38 682 THR A C 1
ATOM 4901 O O . THR A 1 682 ? 35.347 5.492 -114.936 1.00 87.38 682 THR A O 1
ATOM 4904 N N . ILE A 1 683 ? 34.159 6.681 -113.444 1.00 90.44 683 ILE A N 1
ATOM 4905 C CA . ILE A 1 683 ? 34.762 6.125 -112.234 1.00 90.44 683 ILE A CA 1
ATOM 4906 C C . ILE A 1 683 ? 33.703 5.475 -111.341 1.00 90.44 683 ILE A C 1
ATOM 4908 O O . ILE A 1 683 ? 32.504 5.722 -111.487 1.00 90.44 683 ILE A O 1
ATOM 4912 N N . GLY A 1 684 ? 34.152 4.629 -110.414 1.00 87.44 684 GLY A N 1
ATOM 4913 C CA . GLY A 1 684 ? 33.279 4.024 -109.412 1.00 87.44 684 GLY A CA 1
ATOM 4914 C C . GLY A 1 684 ? 32.840 5.023 -108.339 1.00 87.44 684 GLY A C 1
ATOM 4915 O O . GLY A 1 684 ? 33.235 6.185 -108.334 1.00 87.44 684 GLY A O 1
ATOM 4916 N N . THR A 1 685 ? 32.067 4.545 -107.366 1.00 89.50 685 THR A N 1
ATOM 4917 C CA . THR A 1 685 ? 31.586 5.324 -106.207 1.00 89.50 685 THR A CA 1
ATOM 4918 C C . THR A 1 685 ? 32.681 5.658 -105.191 1.00 89.50 685 THR A C 1
ATOM 4920 O O . THR A 1 685 ? 32.409 6.281 -104.171 1.00 89.50 685 THR A O 1
ATOM 4923 N N . THR A 1 686 ? 33.919 5.228 -105.418 1.00 89.31 686 THR A N 1
ATOM 4924 C CA . THR A 1 686 ? 35.021 5.374 -104.466 1.00 89.31 686 THR A CA 1
ATOM 4925 C C . THR A 1 686 ? 36.276 5.812 -105.195 1.00 89.31 686 THR A C 1
ATOM 4927 O O . THR A 1 686 ? 36.677 5.172 -106.164 1.00 89.31 686 THR A O 1
ATOM 4930 N N . LEU A 1 687 ? 36.907 6.879 -104.714 1.00 87.62 687 LEU A N 1
ATOM 4931 C CA . LEU A 1 687 ? 38.155 7.416 -105.239 1.00 87.62 687 LEU A CA 1
ATOM 4932 C C . LEU A 1 687 ? 39.218 7.375 -104.137 1.00 87.62 687 LEU A C 1
ATOM 4934 O O . LEU A 1 687 ? 39.143 8.131 -103.170 1.00 87.62 687 LEU A O 1
ATOM 4938 N N . THR A 1 688 ? 40.205 6.494 -104.283 1.00 87.06 688 THR A N 1
ATOM 4939 C CA . THR A 1 688 ? 41.253 6.266 -103.279 1.00 87.06 688 THR A CA 1
ATOM 4940 C C . THR A 1 688 ? 42.576 6.820 -103.779 1.00 87.06 688 THR A C 1
ATOM 4942 O O . THR A 1 688 ? 43.021 6.513 -104.890 1.00 87.06 688 THR A O 1
ATOM 4945 N N . CYS A 1 689 ? 43.214 7.654 -102.966 1.00 84.75 689 CYS A N 1
ATOM 4946 C CA . CYS A 1 689 ? 44.574 8.079 -103.218 1.00 84.75 689 CYS A CA 1
ATOM 4947 C C . CYS A 1 689 ? 45.512 6.901 -102.959 1.00 84.75 689 CYS A C 1
ATOM 4949 O O . CYS A 1 689 ? 45.350 6.185 -101.986 1.00 84.75 689 CYS A O 1
ATOM 4951 N N . THR A 1 690 ? 46.491 6.672 -103.815 1.00 77.62 690 THR A N 1
ATOM 4952 C CA . THR A 1 690 ? 47.452 5.578 -103.652 1.00 77.62 690 THR A CA 1
ATOM 4953 C C . THR A 1 690 ? 48.762 6.099 -103.082 1.00 77.62 690 THR A C 1
ATOM 4955 O O . THR A 1 690 ? 49.093 7.281 -103.207 1.00 77.62 690 THR A O 1
ATOM 4958 N N . ASN A 1 691 ? 49.556 5.194 -102.509 1.00 68.88 691 ASN A N 1
ATOM 4959 C CA . ASN A 1 691 ? 50.896 5.473 -101.983 1.00 68.88 691 ASN A CA 1
ATOM 4960 C C . ASN A 1 691 ? 51.864 6.094 -103.010 1.00 68.88 691 ASN A C 1
ATOM 4962 O O . ASN A 1 691 ? 52.827 6.745 -102.615 1.00 68.88 691 ASN A O 1
ATOM 4966 N N . LEU A 1 692 ? 51.601 5.928 -104.310 1.00 73.81 692 LEU A N 1
ATOM 4967 C CA . LEU A 1 692 ? 52.352 6.541 -105.408 1.00 73.81 692 LEU A CA 1
ATOM 4968 C C . LEU A 1 692 ? 51.909 7.974 -105.732 1.00 73.81 692 LEU A C 1
ATOM 4970 O O . LEU A 1 692 ? 52.278 8.495 -106.784 1.00 73.81 692 LEU A O 1
ATOM 4974 N N . LEU A 1 693 ? 51.106 8.601 -104.867 1.00 74.06 693 LEU A N 1
ATOM 4975 C CA . LEU A 1 693 ? 50.514 9.914 -105.105 1.00 74.06 693 LEU A CA 1
ATOM 4976 C C . LEU A 1 693 ? 49.685 9.937 -106.395 1.00 74.06 693 LEU A C 1
ATOM 4978 O O . LEU A 1 693 ? 49.841 10.821 -107.243 1.00 74.06 693 LEU A O 1
ATOM 4982 N N . ARG A 1 694 ? 48.788 8.957 -106.544 1.00 80.19 694 ARG A N 1
ATOM 4983 C CA . ARG A 1 694 ? 47.834 8.905 -107.659 1.00 80.19 694 ARG A CA 1
ATOM 4984 C C . ARG A 1 694 ? 46.422 8.631 -107.182 1.00 80.19 694 ARG A C 1
ATOM 4986 O O . ARG A 1 694 ? 46.231 7.762 -106.336 1.00 80.19 694 ARG A O 1
ATOM 4993 N N . TRP A 1 695 ? 45.445 9.325 -107.750 1.00 85.75 695 TRP A N 1
ATOM 4994 C CA . TRP A 1 695 ? 44.034 9.032 -107.520 1.00 85.75 695 TRP A CA 1
ATOM 4995 C C . TRP A 1 695 ? 43.611 7.831 -108.357 1.00 85.75 695 TRP A C 1
ATOM 4997 O O . TRP A 1 695 ? 43.841 7.819 -109.565 1.00 85.75 695 TRP A O 1
ATOM 5007 N N . SER A 1 696 ? 42.991 6.842 -107.717 1.00 84.94 696 SER A N 1
ATOM 5008 C CA . SER A 1 696 ? 42.547 5.606 -108.357 1.00 84.94 696 SER A CA 1
ATOM 5009 C C . SER A 1 696 ? 41.072 5.315 -108.083 1.00 84.94 696 SER A C 1
ATOM 5011 O O . SER A 1 696 ? 40.599 5.484 -106.959 1.00 84.94 696 SER A O 1
ATOM 5013 N N . SER A 1 697 ? 40.335 4.913 -109.120 1.00 85.38 697 SER A N 1
ATOM 5014 C CA . SER A 1 697 ? 38.949 4.436 -109.016 1.00 85.38 697 SER A CA 1
ATOM 5015 C C . SER A 1 697 ? 38.601 3.569 -110.225 1.00 85.38 697 SER A C 1
ATOM 5017 O O . SER A 1 697 ? 38.501 4.069 -111.346 1.00 85.38 697 SER A O 1
ATOM 5019 N N . GLY A 1 698 ? 38.450 2.258 -110.025 1.00 81.25 698 GLY A N 1
ATOM 5020 C CA . GLY A 1 698 ? 38.300 1.318 -111.139 1.00 81.25 698 GLY A CA 1
ATOM 5021 C C . GLY A 1 698 ? 39.496 1.395 -112.097 1.00 81.25 698 GLY A C 1
ATOM 5022 O O . GLY A 1 698 ? 40.640 1.256 -111.672 1.00 81.25 698 GLY A O 1
ATOM 5023 N N . SER A 1 699 ? 39.239 1.648 -113.383 1.00 78.19 699 SER A N 1
ATOM 5024 C CA . SER A 1 699 ? 40.278 1.819 -114.412 1.00 78.19 699 SER A CA 1
ATOM 5025 C C . SER A 1 699 ? 40.945 3.200 -114.415 1.00 78.19 699 SER A C 1
ATOM 5027 O O . SER A 1 699 ? 41.920 3.403 -115.138 1.00 78.19 699 SER A O 1
ATOM 5029 N N . PHE A 1 700 ? 40.440 4.167 -113.644 1.00 84.19 700 PHE A N 1
ATOM 5030 C CA . PHE A 1 700 ? 41.029 5.500 -113.573 1.00 84.19 700 PHE A CA 1
ATOM 5031 C C . PHE A 1 700 ? 42.285 5.507 -112.698 1.00 84.19 700 PHE A C 1
ATOM 5033 O O . PHE A 1 700 ? 42.259 5.021 -111.567 1.00 84.19 700 PHE A O 1
ATOM 5040 N N . ASN A 1 701 ? 43.363 6.108 -113.209 1.00 82.31 701 ASN A N 1
ATOM 5041 C CA . ASN A 1 701 ? 44.608 6.359 -112.485 1.00 82.31 701 ASN A CA 1
ATOM 5042 C C . ASN A 1 701 ? 45.186 7.719 -112.924 1.00 82.31 701 ASN A C 1
ATOM 5044 O O . ASN A 1 701 ? 45.611 7.862 -114.070 1.00 82.31 701 ASN A O 1
ATOM 5048 N N . GLY A 1 702 ? 45.170 8.723 -112.041 1.00 76.31 702 GLY A N 1
ATOM 5049 C CA . GLY A 1 702 ? 45.542 10.109 -112.366 1.00 76.31 702 GLY A CA 1
ATOM 5050 C C . GLY A 1 702 ? 46.576 10.728 -111.408 1.00 76.31 702 GLY A C 1
ATOM 5051 O O . GLY A 1 702 ? 46.581 10.387 -110.222 1.00 76.31 702 GLY A O 1
ATOM 5052 N N . PRO A 1 703 ? 47.457 11.636 -111.883 1.00 68.56 703 PRO A N 1
ATOM 5053 C CA . PRO A 1 703 ? 48.497 12.270 -111.064 1.00 68.56 703 PRO A CA 1
ATOM 5054 C C . PRO A 1 703 ? 47.933 13.307 -110.074 1.00 68.56 703 PRO A C 1
ATOM 5056 O O . PRO A 1 703 ? 46.862 13.868 -110.288 1.00 68.56 703 PRO A O 1
ATOM 5059 N N . ILE A 1 704 ? 48.690 13.617 -109.013 1.00 63.66 704 ILE A N 1
ATOM 5060 C CA . ILE A 1 704 ? 48.264 14.520 -107.916 1.00 63.66 704 ILE A CA 1
ATOM 5061 C C . ILE A 1 704 ? 48.621 16.003 -108.107 1.00 63.66 704 ILE A C 1
ATOM 5063 O O . ILE A 1 704 ? 48.302 16.839 -107.266 1.00 63.66 704 ILE A O 1
ATOM 5067 N N . GLY A 1 705 ? 49.171 16.388 -109.258 1.00 57.28 705 GLY A N 1
ATOM 5068 C CA . GLY A 1 705 ? 49.565 17.780 -109.525 1.00 57.28 705 GLY A CA 1
ATOM 5069 C C . GLY A 1 705 ? 48.422 18.811 -109.587 1.00 57.28 705 GLY A C 1
ATOM 5070 O O . GLY A 1 705 ? 48.699 20.005 -109.536 1.00 57.28 705 GLY A O 1
ATOM 5071 N N . GLY A 1 706 ? 47.154 18.387 -109.666 1.00 65.31 706 GLY A N 1
ATOM 5072 C CA . GLY A 1 706 ? 45.980 19.268 -109.688 1.00 65.31 706 GLY A CA 1
ATOM 5073 C C . GLY A 1 706 ? 44.792 18.674 -108.927 1.00 65.31 706 GLY A C 1
ATOM 5074 O O . GLY A 1 706 ? 44.733 17.465 -108.701 1.00 65.31 706 GLY A O 1
ATOM 5075 N N . ALA A 1 707 ? 43.852 19.519 -108.494 1.00 68.19 707 ALA A N 1
ATOM 5076 C CA . ALA A 1 707 ? 42.622 19.048 -107.859 1.00 68.19 707 ALA A CA 1
ATOM 5077 C C . ALA A 1 707 ? 41.823 18.172 -108.839 1.00 68.19 707 ALA A C 1
ATOM 5079 O O . ALA A 1 707 ? 41.573 18.580 -109.974 1.00 68.19 707 ALA A O 1
ATOM 5080 N N . VAL A 1 708 ? 41.415 16.980 -108.402 1.00 82.62 708 VAL A N 1
ATOM 5081 C CA . VAL A 1 708 ? 40.551 16.104 -109.201 1.00 82.62 708 VAL A CA 1
ATOM 5082 C C . VAL A 1 708 ? 39.117 16.588 -109.057 1.00 82.62 708 VAL A C 1
ATOM 5084 O O . VAL A 1 708 ? 38.571 16.557 -107.956 1.00 82.62 708 VAL A O 1
ATOM 5087 N N . THR A 1 709 ? 38.516 17.040 -110.159 1.00 87.38 709 THR A N 1
ATOM 5088 C CA . THR A 1 709 ? 37.097 17.410 -110.198 1.00 87.38 709 THR A CA 1
ATOM 5089 C C . THR A 1 709 ? 36.260 16.217 -110.640 1.00 87.38 709 THR A C 1
ATOM 5091 O O . THR A 1 709 ? 36.434 15.712 -111.750 1.00 87.38 709 THR A O 1
ATOM 5094 N N . VAL A 1 710 ? 35.340 15.789 -109.780 1.00 89.81 710 VAL A N 1
ATOM 5095 C CA . VAL A 1 710 ? 34.380 14.714 -110.053 1.00 89.81 710 VAL A CA 1
ATOM 5096 C C . VAL A 1 710 ? 33.028 15.332 -110.397 1.00 89.81 710 VAL A C 1
ATOM 5098 O O . VAL A 1 710 ? 32.510 16.126 -109.619 1.00 89.81 710 VAL A O 1
ATOM 5101 N N . ASN A 1 711 ? 32.440 14.948 -111.529 1.00 90.62 711 ASN A N 1
ATOM 5102 C CA . ASN A 1 711 ? 31.100 15.367 -111.958 1.00 90.62 711 ASN A CA 1
ATOM 5103 C C . ASN A 1 711 ? 30.161 14.154 -112.068 1.00 90.62 711 ASN A C 1
ATOM 5105 O O . ASN A 1 711 ? 30.637 13.023 -112.188 1.00 90.62 711 ASN A O 1
ATOM 5109 N N . CYS A 1 712 ? 28.842 14.378 -112.087 1.00 88.88 712 CYS A N 1
ATOM 5110 C CA . CYS A 1 712 ? 27.905 13.336 -112.515 1.00 88.88 712 CYS A CA 1
ATOM 5111 C C . CYS A 1 712 ? 28.180 12.942 -113.980 1.00 88.88 712 CYS A C 1
ATOM 5113 O O . CYS A 1 712 ? 28.548 13.799 -114.794 1.00 88.88 712 CYS A O 1
ATOM 5115 N N . ALA A 1 713 ? 28.054 11.647 -114.281 1.00 83.38 713 ALA A N 1
ATOM 5116 C CA . ALA A 1 713 ? 28.289 11.083 -115.611 1.00 83.38 713 ALA A CA 1
ATOM 5117 C C . ALA A 1 713 ? 27.340 11.650 -116.672 1.00 83.38 713 ALA A C 1
ATOM 5119 O O . ALA A 1 713 ? 26.133 11.805 -116.377 1.00 83.38 713 ALA A O 1
#

Radius of gyration: 85.01 Å; chains: 1; bounding box: 183×40×223 Å

Foldseek 3Di:
DDDDDDDDQDDADAADDAFQKDWDQVQWDWDADPSRWIKTAGVDAFKWKDQPHDTDTAGMWTFDPVPPRFIDGPVGGTRGRHIHITGIFGQDDADDADADQPPDEAQWGLPPVDDPDQWDWDADPSRWIKIAGPDAFKADNHHTFGIWTGTNHATDTPRDGDRYITGIAGQAPADFAAAPPDDADQQKDKAGWDWDGDSHIKTAHPDAFKAFPNRTAGIWGGHSVNFTAGPVRDTTRHMIGIFGLAQADQAACPPADAAAQWDKDGWDWDDDSHIKTAHPAAWKAFDNVRHTAGIWTRHSVNFTAGPVRDTGRHMIGIFGQAQADQAAADDDADQQWDWDGWDWDDDSFTKTADPFAFKFFDDPRDTAGMWTRDSVRFTAGPVRDTTRHMIGIFGQAQADQAAQPPADQDAQWDKAGWDWDGDSFIKTAHPAAFKFFDNVRHTAGMWGRDSVNFTAGPVRDTGRHIIGTQGQAQADQAAQPPEDAAQQKDKDAWDWDRPDSFIKTADPDAFKFFDNVRHTAHIWTRHSVSFTAGPVRDGTRHMIGIFGQAADWAAADAALDPVDGWDAFTWDADPSNGTAGHQPADQQWWKWFQFPVGIDIHGGRCSPVFGWTRGRRFTWTQDPNDITTTRHMTTDDAVLVLQDEAAEDPQKDWDWDADPNQRHIKIFIDRAPQAKDFPPDGFHRMWTQHSVQWIDGPPDTGHRPDHTYMYHD

Secondary structure (DSSP, 8-state):
-PPPPPPPPPPPEEPPPPTTEEEEGGGEEEEE-TT--EEEEESSSEEEEEETTEEEEES-EEEETTTTSEEEETTS-EEESS-EEEEEEE----PPPEE-S-SPPTTEE----S-S-SEEEEE-TTS-EEEEESSSEEEETTEEES-EEEETTEEEETTEEESEEEEEEE-S-PPPPP-TTPPPPTTEEEEEPEEE-SSS-EEE-SSSEEEETTEEESEEEE-TTS-EE-TT--EES-EEEEEESS-PPPPB-TT-PPPTTEEEEPPEEE-SSS-EEE-SSSEEEETTTTEEESEEEE-TTS-EE-TT--EESBEEEEEE---PPPPPP-SPPPTTEEEEPPEEEPSSS-EEE-SSSEEEEETTTEEESEEEE-TTS-EE-TT--EESEEEEEEE---PPPPB-TTPPPPTTEEEEEPEEEESSSEEEE-SSSEEEETTTTEEES-EEE-TTS-EE-TT--EESBEEEEEE-S-PPPPB-TTPPPPTTEEEEEPEEE--SSS-EEE-SSSEEEETTTTEE-S-EEE-TTS-EE-TT--EESBEEEEEE---PPPEEPPPSSTTS--B-PEEEE-TTS-EEEE--S-TT-EEEEEETTEEEEEPTTHHHH--EEEETTEEEEEETTEEEEEEEEEEE--GGGGSPPPEE-TT-EEEEEE-TTT-SEEEEEES-TT-EEETTEEE-SEEEEETTTEEEETTEEEESSS--EEEE-

pLDDT: mean 84.25, std 7.58, range [40.5, 94.81]

Sequence (713 aa):
MEGPVCDNCSPATELTCPQGTLCDFTLLQRSKNEAKCSTYACKQGQMLALLGAQPEGISSAVCDRANQLIWKVDTGELLGRNLQATCGFPCSTCPPLTAVETPCPMNYDCSITGTAEPITYSMDTQGCAVAACASGQMFSAGQPAQNAICANGGYLINGKIVSQVACGLPCNTCPIPPRGGLTCPDGLVCTTVSKRAGQCSEAYCPSGVMTADGVQVNFLTCNGQGKWEDAAGTVYTAAQCEMSCELCAALTNAGMPCPTGLICEVTAEREGQCKESYCAKGQMTGNPSRVTLTSLTCNGLSQWVDAQNAIYTTAQCEIPCDQCMPLPSGSACPMGFVCIPVEDQPGQCPSVVCTTGTMKAQPGNVAVTSLTCDGSAQWIDAQKNVYTAAQCEASCTGCTTLSNGGMTCPKGFVCEVAATREGQCTETYCPKGQLTGNAARTPLTLLTCDANAQWVDAQAATYTTAQCELPCNQCPALTNAGMTCLSGFKCTAVLTRNDGQCPEAYCDTGLMTAGSGRTTVPLLTCNGLQQWVDPQMTAYSIAQCETSCTCPPLTITTSPNRLLPSRGNALGADAQGCSTLVSRCTRNDLYRLVTANGVVTLEPPAAQNTAMTCVDGKWMATINGVETVVQEQACYVFPCTSCNAVRTGPGVTTTLAYDSTSWCKQYTLSGCPNGYKVGTTTIGTTLTCTNLLRWSSGSFNGPIGGAVTVNCA

=== Feature glossary ===
Feature key, reading from the visual/contextual features back to the raw sequence:

Rendered structure images. Six rendered views show the 3D structure from the faces of a cube — i.e. along ±x, ±y, ±z. Rendering representation is drawn randomly per protein from cartoon (secondary-structure ribbons), sticks (backbone bonds), or molecular surface; coloring is either N→C rainbow (blue at the N-terminus through red at the C-terminus) or one color per chain.

Contact-map, Ramachandran, and PAE plots. The contact map is a binary N×N matrix image: pixel (i, j) is dark where Cα_i and Cα_j are within 8 Å and |i−j|>4. Because the |i−j|>4 filter removes local helical contacts, off-diagonal stripes parallel to the main diagonal indicate parallel β-sheets; stripes perpendicular to it indicate antiparallel β-sheets. The Ramachandran plot scatters every residue's (φ, ψ) pair against the sterically allowed regions. The PAE heatmap renders the predicted-aligned-error matrix.

InterPro / GO / CATH / organism. Database cross-references. InterPro integrates a dozen domain/family signature databases into unified entries with residue-range hits. GO terms attach function/process/location labels with evidence codes. CATH codes position the fold in a four-level structural taxonomy. Organism is the NCBI-taxonomy species name.

Nearest PDB structures. The Foldseek neighbor list gives the closest experimentally determined structures in the PDB, ranked by structural alignment. TM-score near 1 means near-identical fold; near 0.3 means only rough topology match. This is how one finds what a novel AlphaFold prediction most resembles in the solved-structure universe.

Predicted aligned error. PAE(i, j) answers: if I align the predicted and true structures on residue i, how far off (in Å) do I expect residue j to be? A block-diagonal PAE matrix with low values on the blocks and high values off-diagonal is the signature of a multi-domain protein with confidently predicted domains but uncertain inter-domain orientation.

Solvent-accessible surface area. Accessible surface area quantifies burial. A residue with SASA near zero is packed into the hydrophobic core; one with SASA >100 Å² sits on the surface. Computed here via the Shrake–Rupley numerical algorithm with a 1.4 Å probe.

B-factor. B-factor (Debye–Waller factor) reflects atomic displacement in the crystal lattice. It is an experimental observable (units Å²), not a prediction; low values mean the atom is pinned down, high values mean it moves or is heterogeneous across the crystal.

pLDDT. For AlphaFold models, the B-factor field carries pLDDT — the model's own estimate of local accuracy on a 0–100 scale. Regions with pLDDT<50 should be treated as essentially unmodeled; they often correspond to intrinsically disordered segments.

Backbone torsions (φ/ψ). φ (phi) and ψ (psi) are the two rotatable backbone dihedrals per residue: φ is the C(i-1)–N–Cα–C torsion, ψ is the N–Cα–C–N(i+1) torsion, both in degrees on (−180°, 180°]. α-helical residues cluster near (−60°, −45°); β-strand residues near (−120°, +130°). A Ramachandran plot is simply a scatter of (φ, ψ) for every residue.

Radius of gyration, Cα contacts, bounding box. Radius of gyration (Rg) is the root-mean-square distance of Cα atoms from their centroid — a single number for overall size and compactness. A globular domain of N residues has Rg ≈ 2.2·N^0.38 Å; an extended or disordered chain has a much larger Rg. The Cα contact count is the number of residue pairs whose Cα atoms are within 8 Å and are more than four positions apart in sequence — a standard proxy for tertiary packing density. The bounding box is the smallest axis-aligned box enclosing all Cα atoms.

Secondary structure (3-state, P-SEA). Three-state secondary structure (P-SEA) collapses the eight DSSP classes into helix (a), strand (b), and coil (c). P-SEA assigns these from Cα geometry alone — distances and angles — without requiring backbone oxygens, so it works on any Cα trace.

Secondary structure (8-state, DSSP). DSSP 8-state secondary structure assigns each residue one of H (α-helix), G (3₁₀-helix), I (π-helix), E (extended β-strand), B (isolated β-bridge), T (hydrogen-bonded turn), S (bend), or '-' (coil). The assignment is computed from backbone hydrogen-bond geometry via the Kabsch–Sander algorithm.

Foldseek 3Di. A 3Di character summarizes, for each residue, the relative orientation of the Cα frame of its nearest spatial neighbor. Because it encodes fold topology rather than chemistry, 3Di alignments detect remote structural similarity that sequence alignment misses.

mmCIF coordinates. The mmCIF block holds the 3D Cartesian coordinates of each backbone atom (N, Cα, C, O) in ångströms. mmCIF is the PDB's canonical archive format — a tagged-loop text representation of the atomic model.

Sequence. Sequence gives the chain of amino acids in standard one-letter code (A=alanine, C=cysteine, …, Y=tyrosine), read N→C. It is the only feature that is directly encoded by the gene; all structural features are derived from the folded form of this sequence.